Protein AF-0000000072282784 (afdb_homodimer)

InterPro domains:
  IPR002913 START domain [PF01852] (8-194)
  IPR002913 START domain [PS50848] (33-156)
  IPR023393 START-like domain superfamily [G3DSA:3.30.530.20] (3-210)
  IPR051213 START domain-containing lipid transfer [PTHR19308] (29-193)

Secondary structure (DSSP, 8-state):
-----TTSPB--SHHHHHHHHHHHHHHHHHHHHSS-EEEE-SSEEEEE---BTTBEEEEEEEEESS-HHHHHHHHHH--HHHHHHH-TTEEEEEEEEEEETTEEEEEEEE---TTSPPEEEEEEEEEEEETTEEEEEEEE-B-TTS--TT-SSEE-EEEEEEEEEEETTEEEEEEEEEEE--S-HHHHHHHHHHHHHHHHHHHHHHHHHH-/-----TTSPB--SHHHHHHHHHHHHHHHHHHHHSS-EEEE-SSEEEEE---BTTBEEEEEEEEESS-HHHHHHHHHH--HHHHHHH-TTEEEEEEEEEEETTEEEEEEEE---TTSPPEEEEEEEEEEEETTEEEEEEEE-B-TTS--TT-SSEE-EEEEEEEEEEETTEEEEEEEEEEE--S-HHHHHHHHHHHHHHHHHHHHHHHHHH-

Sequence (422 aa):
MSATIEELKTCSNQQEFEAAGEAAKKWFTEVLSNGWTETTKGEVTIYDKPSVNNHHFIKTVTQSKLKAEDIFNKVKSADFATSHKYDKELVESEVLETINEHLKVTKQVNSAPWPVAAREFVSVLIDYEENGSFYIVSTSINYPKCDTVGKKYVRGVKLFGMKFTPNDEGCLIERVLEVDPRGSVIAMAVNASKKEDANRLLNMKKFFEQNMSATIEELKTCSNQQEFEAAGEAAKKWFTEVLSNGWTETTKGEVTIYDKPSVNNHHFIKTVTQSKLKAEDIFNKVKSADFATSHKYDKELVESEVLETINEHLKVTKQVNSAPWPVAAREFVSVLIDYEENGSFYIVSTSINYPKCDTVGKKYVRGVKLFGMKFTPNDEGCLIERVLEVDPRGSVIAMAVNASKKEDANRLLNMKKFFEQN

Nearest PDB structures (foldseek):
  6l1m-assembly1_A  TM=7.985E-01  e=3.243E-10  Homo sapiens
  6ser-assembly1_A  TM=7.254E-01  e=2.140E-11  Homo sapiens
  5brl-assembly2_B  TM=8.069E-01  e=5.585E-10  Mus musculus
  6l1d-assembly2_B  TM=7.842E-01  e=7.330E-10  Homo sapiens
  2pso-assembly1_A  TM=7.794E-01  e=6.574E-10  Homo sapiens

Foldseek 3Di:
DLDPDPVFAEDEDLVRQVVQQVVQVVVVVVVVPDAWDWDDDDQKTWIAHDADPQKGKTKIKHDDQAALVVVLVVVLPDDPVRCCVPQVQWDDKDFPADSDPFKTWMKTWGQDDPPDFIEIFIWIWGWDDDPQKIKIWIWGHHYVVDRSPPDRGHYKTKIKMWMWHGDPSHTMIMIMMIIRRDDDPPVSVVVVVVVVVVVVVVVVVVVVVVD/DLDPDPVFAEDEDLVRQVVQQVVQVVVVVVVVPDAWDWDDDDQKTWIAHDADPQKGKTKIKHDDQAALVVVLVVVVPDDPVRVCVPQVQWDDKDFPADSDPFKTWMKTWGQDDPPDFIEIFIWIWGWDDDPQKIKIWIWGHHYVVDRSPPDRGHYKTKIKMWMWHGDPNHTMIMIMMIIRRDDDPPVSVVVVVVVVVVVVVVVVVVVVVVD

Solvent-accessible surface area (backbone atoms only — not comparable to full-atom values): 21978 Å² total; per-residue (Å²): 94,30,69,76,53,85,92,41,57,76,37,89,48,69,68,46,46,51,51,47,35,51,51,24,51,54,50,46,61,53,59,72,75,52,73,69,42,82,75,42,85,63,81,47,30,36,36,40,38,84,64,54,102,67,32,40,48,36,36,34,36,38,75,39,71,49,48,25,70,57,53,48,52,52,60,74,66,50,48,52,77,59,45,35,73,32,30,76,41,48,74,45,61,45,79,77,42,75,78,51,98,46,33,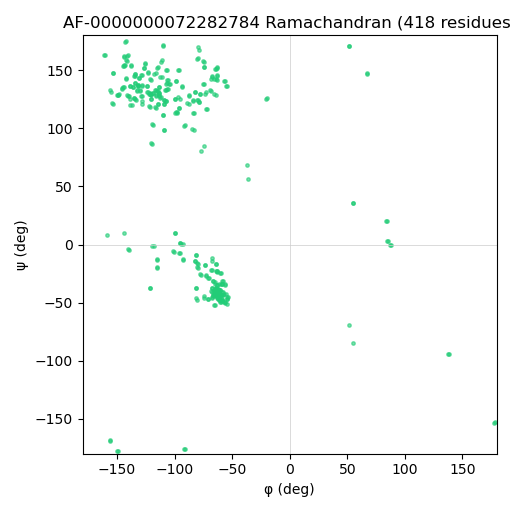32,33,34,38,39,28,35,57,50,64,72,66,43,73,34,33,31,38,38,28,34,39,29,50,52,72,59,96,82,25,40,38,43,30,25,28,42,41,34,45,84,88,58,80,49,46,66,52,94,47,43,68,32,43,43,36,39,34,37,39,28,34,59,51,97,68,15,16,41,37,40,36,40,38,41,34,28,63,55,81,58,63,64,57,33,45,54,52,47,49,45,53,50,50,37,50,30,53,50,36,40,50,52,50,53,74,74,93,99,31,69,77,52,86,91,41,56,78,37,89,48,68,69,47,47,51,50,48,34,52,50,23,51,53,49,46,60,53,58,73,74,51,72,70,42,81,75,43,85,63,80,46,31,36,34,41,39,84,64,56,101,68,33,41,48,36,35,34,35,35,76,39,72,49,47,25,68,58,52,49,51,50,60,74,66,50,48,51,80,59,45,35,74,33,30,76,41,48,75,45,60,44,77,76,41,76,78,50,100,45,35,34,33,34,38,39,29,36,56,50,65,72,65,42,71,32,33,30,38,38,26,34,38,29,50,53,73,59,96,82,24,40,38,42,29,26,28,42,41,33,44,84,89,57,80,50,44,68,50,95,45,44,67,32,42,43,35,40,34,37,38,29,33,60,51,98,68,16,15,42,38,40,38,40,38,39,33,26,62,54,80,58,63,63,58,34,47,53,52,47,49,46,52,51,49,38,49,30,54,49,35,41,50,52,50,53,75,76,94

Radius of gyration: 26.76 Å; Cα contacts (8 Å, |Δi|>4): 863; chains: 2; bounding box: 44×76×56 Å

pLDDT: mean 93.71, std 8.57, range [36.66, 98.88]

Structure (mmCIF, N/CA/C/O backbone):
data_AF-0000000072282784-model_v1
#
loop_
_entity.id
_entity.type
_entity.pdbx_description
1 polymer 'START domain-containing protein'
#
loop_
_atom_site.group_PDB
_atom_site.id
_atom_site.type_symbol
_atom_site.label_atom_id
_atom_site.label_alt_id
_atom_site.label_comp_id
_atom_site.label_asym_id
_atom_site.label_entity_id
_atom_site.label_seq_id
_atom_site.pdbx_PDB_ins_code
_atom_site.Cartn_x
_atom_site.Cartn_y
_atom_site.Cartn_z
_atom_site.occupancy
_atom_site.B_iso_or_equiv
_atom_site.auth_seq_id
_atom_site.auth_comp_id
_atom_site.auth_asym_id
_atom_site.auth_atom_id
_atom_site.pdbx_PDB_model_num
ATOM 1 N N . MET A 1 1 ? -20.047 3.346 11.148 1 36.66 1 MET A N 1
ATOM 2 C CA . MET A 1 1 ? -19.766 3.781 12.516 1 36.66 1 MET A CA 1
ATOM 3 C C . MET A 1 1 ? -18.625 4.793 12.547 1 36.66 1 MET A C 1
ATOM 5 O O . MET A 1 1 ? -17.594 4.59 11.914 1 36.66 1 MET A O 1
ATOM 9 N N . SER A 1 2 ? -18.969 6.035 12.391 1 45.97 2 SER A N 1
ATOM 10 C CA . SER A 1 2 ? -18.078 7.172 12.57 1 45.97 2 SER A CA 1
ATOM 11 C C . SER A 1 2 ? -17.109 6.938 13.734 1 45.97 2 SER A C 1
ATOM 13 O O . SER A 1 2 ? -17.547 6.746 14.875 1 45.97 2 SER A O 1
ATOM 15 N N . ALA A 1 3 ? -16.031 5.941 13.727 1 62.44 3 ALA A N 1
ATOM 16 C CA . ALA A 1 3 ? -15.648 5.121 14.875 1 62.44 3 ALA A CA 1
ATOM 17 C C . ALA A 1 3 ? -14.875 5.941 15.898 1 62.44 3 ALA A C 1
ATOM 19 O O . ALA A 1 3 ? -13.984 6.719 15.539 1 62.44 3 ALA A O 1
ATOM 20 N N . THR A 1 4 ? -15.68 6.641 16.781 1 80.62 4 THR A N 1
ATOM 21 C CA . THR A 1 4 ? -14.961 7.145 17.938 1 80.62 4 THR A CA 1
ATOM 22 C C . THR A 1 4 ? -13.664 6.371 18.156 1 80.62 4 THR A C 1
ATOM 24 O O . THR A 1 4 ? -13.648 5.141 18.062 1 80.62 4 THR A O 1
ATOM 27 N N . ILE A 1 5 ? -12.586 7.223 18.203 1 89.5 5 ILE A N 1
ATOM 28 C CA . ILE A 1 5 ? -11.289 6.605 18.469 1 89.5 5 ILE A CA 1
ATOM 29 C C . ILE A 1 5 ? -10.961 6.695 19.953 1 89.5 5 ILE A C 1
ATOM 31 O O . ILE A 1 5 ? -10.836 7.793 20.5 1 89.5 5 ILE A O 1
ATOM 35 N N . GLU A 1 6 ? -10.844 5.609 20.562 1 88.06 6 GLU A N 1
ATOM 36 C CA . GLU A 1 6 ? -10.742 5.496 22.016 1 88.06 6 GLU A CA 1
ATOM 37 C C . GLU A 1 6 ? -9.539 6.281 22.547 1 88.06 6 GLU A C 1
ATOM 39 O O . GLU A 1 6 ? -9.602 6.871 23.625 1 88.06 6 GLU A O 1
ATOM 44 N N . GLU A 1 7 ? -8.477 6.395 21.812 1 89.62 7 GLU A N 1
ATOM 45 C CA . GLU A 1 7 ? -7.242 7.023 22.281 1 89.62 7 GLU A CA 1
ATOM 46 C C . GLU A 1 7 ? -7.328 8.547 22.188 1 89.62 7 GLU A C 1
ATOM 48 O O . GLU A 1 7 ? -6.496 9.25 22.75 1 89.62 7 GLU A O 1
ATOM 53 N N . LEU A 1 8 ? -8.367 9.039 21.547 1 94.38 8 LEU A N 1
ATOM 54 C CA . LEU A 1 8 ? -8.492 10.484 21.359 1 94.38 8 LEU A CA 1
ATOM 55 C C . LEU A 1 8 ? -9.383 11.102 22.438 1 94.38 8 LEU A C 1
ATOM 57 O O . LEU A 1 8 ? -10.336 10.461 22.906 1 94.38 8 LEU A O 1
ATOM 61 N N . LYS A 1 9 ? -9.117 12.344 22.766 1 95 9 LYS A N 1
ATOM 62 C CA . LYS A 1 9 ? -9.992 13.102 23.656 1 95 9 LYS A CA 1
ATOM 63 C C . LYS A 1 9 ? -11.266 13.531 22.922 1 95 9 LYS A C 1
ATOM 65 O O . LYS A 1 9 ? -11.211 13.945 21.766 1 95 9 LYS A O 1
ATOM 70 N N . THR A 1 10 ? -12.398 13.398 23.641 1 95.25 10 THR A N 1
ATOM 71 C CA . THR A 1 10 ? -13.648 13.945 23.141 1 95.25 10 THR A CA 1
ATOM 72 C C . THR A 1 10 ? -13.82 15.398 23.562 1 95.25 10 THR A C 1
ATOM 74 O O . THR A 1 10 ? -13.734 15.719 24.75 1 95.25 10 THR A O 1
ATOM 77 N N . CYS A 1 11 ? -13.945 16.297 22.562 1 96.69 11 CYS A N 1
ATOM 78 C CA . CYS A 1 11 ? -14.102 17.719 22.828 1 96.69 11 CYS A CA 1
ATOM 79 C C . CYS A 1 11 ? -15.461 18.219 22.344 1 96.69 11 CYS A C 1
ATOM 81 O O . CYS A 1 11 ? -15.867 17.953 21.219 1 96.69 11 CYS A O 1
ATOM 83 N N . SER A 1 12 ? -16.172 19.016 23.25 1 94.06 12 SER A N 1
ATOM 84 C CA . SER A 1 12 ? -17.516 19.469 22.906 1 94.06 12 SER A CA 1
ATOM 85 C C . SER A 1 12 ? -17.734 20.906 23.344 1 94.06 12 SER A C 1
ATOM 87 O O . SER A 1 12 ? -18.797 21.484 23.078 1 94.06 12 SER A O 1
ATOM 89 N N . ASN A 1 13 ? -16.75 21.453 24.016 1 95.69 13 ASN A N 1
ATOM 90 C CA . ASN A 1 13 ? -16.891 22.844 24.453 1 95.69 13 ASN A CA 1
ATOM 91 C C . ASN A 1 13 ? -15.562 23.609 24.344 1 95.69 13 ASN A C 1
ATOM 93 O O . ASN A 1 13 ? -14.523 23 24.062 1 95.69 13 ASN A O 1
ATOM 97 N N . GLN A 1 14 ? -15.656 24.875 24.625 1 96.5 14 GLN A N 1
ATOM 98 C CA . GLN A 1 14 ? -14.523 25.781 24.391 1 96.5 14 GLN A CA 1
ATOM 99 C C . GLN A 1 14 ? -13.32 25.375 25.234 1 96.5 14 GLN A C 1
ATOM 101 O O . GLN A 1 14 ? -12.188 25.359 24.766 1 96.5 14 GLN A O 1
ATOM 106 N N . GLN A 1 15 ? -13.562 25.047 26.469 1 97.12 15 GLN A N 1
ATOM 107 C CA . GLN A 1 15 ? -12.477 24.688 27.375 1 97.12 15 GLN A CA 1
ATOM 108 C C . GLN A 1 15 ? -11.727 23.453 26.875 1 97.12 15 GLN A C 1
ATOM 110 O O . GLN A 1 15 ? -10.492 23.406 26.922 1 97.12 15 GLN A O 1
ATOM 115 N N . GLU A 1 16 ? -12.477 22.516 26.422 1 97.94 16 GLU A N 1
ATOM 116 C CA . GLU A 1 16 ? -11.891 21.281 25.906 1 97.94 16 GLU A CA 1
ATOM 117 C C . GLU A 1 16 ? -11.109 21.531 24.625 1 97.94 16 GLU A C 1
ATOM 119 O O . GLU A 1 16 ? -10.047 20.953 24.406 1 97.94 16 GLU A O 1
ATOM 124 N N . PHE A 1 17 ? -11.602 22.359 23.734 1 98.38 17 PHE A N 1
ATOM 125 C CA . PHE A 1 17 ? -10.898 22.734 22.516 1 98.38 17 PHE A CA 1
ATOM 126 C C . PHE A 1 17 ? -9.594 23.438 22.844 1 98.38 17 PHE A C 1
ATOM 128 O O . PHE A 1 17 ? -8.555 23.172 22.234 1 98.38 17 PHE A O 1
ATOM 135 N N . GLU A 1 18 ? -9.656 24.344 23.828 1 98.06 18 GLU A N 1
ATOM 136 C CA . GLU A 1 18 ? -8.469 25.094 24.234 1 98.06 18 GLU A CA 1
ATOM 137 C C . GLU A 1 18 ? -7.414 24.156 24.844 1 98.06 18 GLU A C 1
ATOM 139 O O . GLU A 1 18 ? -6.223 24.297 24.562 1 98.06 18 GLU A O 1
ATOM 144 N N . ALA A 1 19 ? -7.895 23.234 25.641 1 98.19 19 ALA A N 1
ATOM 145 C CA . ALA A 1 19 ? -6.98 22.25 26.234 1 98.19 19 ALA A CA 1
ATOM 146 C C . ALA A 1 19 ? -6.312 21.406 25.156 1 98.19 19 ALA A C 1
ATOM 148 O O . ALA A 1 19 ? -5.113 21.125 25.234 1 98.19 19 ALA A O 1
ATOM 149 N N . ALA A 1 20 ? -7.055 20.984 24.141 1 98.38 20 ALA A N 1
ATOM 150 C CA . ALA A 1 20 ? -6.504 20.234 23.031 1 98.38 20 ALA A CA 1
ATOM 151 C C . ALA A 1 20 ? -5.477 21.062 22.25 1 98.38 20 ALA A C 1
ATOM 153 O O . ALA A 1 20 ? -4.438 20.531 21.844 1 98.38 20 ALA A O 1
ATOM 154 N N . GLY A 1 21 ? -5.766 22.312 22.047 1 98.38 21 GLY A N 1
ATOM 155 C CA . GLY A 1 21 ? -4.816 23.203 21.406 1 98.38 21 GLY A CA 1
ATOM 156 C C . GLY A 1 21 ? -3.504 23.312 22.156 1 98.38 21 GLY A C 1
ATOM 157 O O . GLY A 1 21 ? -2.43 23.266 21.547 1 98.38 21 GLY A O 1
ATOM 158 N N . GLU A 1 22 ? -3.639 23.438 23.469 1 98.25 22 GLU A N 1
ATOM 159 C CA . GLU A 1 22 ? -2.439 23.547 24.297 1 98.25 22 GLU A CA 1
ATOM 160 C C . GLU A 1 22 ? -1.629 22.25 24.25 1 98.25 22 GLU A C 1
ATOM 162 O O . GLU A 1 22 ? -0.397 22.281 24.219 1 98.25 22 GLU A O 1
ATOM 167 N N . ALA A 1 23 ? -2.336 21.188 24.25 1 98.06 23 ALA A N 1
ATOM 168 C CA . ALA A 1 23 ? -1.662 19.906 24.141 1 98.06 23 ALA A CA 1
ATOM 169 C C . ALA A 1 23 ? -0.93 19.781 22.812 1 98.06 23 ALA A C 1
ATOM 171 O O . ALA A 1 23 ? 0.171 19.219 22.75 1 98.06 23 ALA A O 1
ATOM 172 N N . ALA A 1 24 ? -1.526 20.266 21.734 1 98.56 24 ALA A N 1
ATOM 173 C CA . ALA A 1 24 ? -0.907 20.25 20.422 1 98.56 24 ALA A CA 1
ATOM 174 C C . ALA A 1 24 ? 0.368 21.094 20.391 1 98.56 24 ALA A C 1
ATOM 176 O O . ALA A 1 24 ? 1.375 20.688 19.812 1 98.56 24 ALA A O 1
ATOM 177 N N . LYS A 1 25 ? 0.334 22.25 21.078 1 98.44 25 LYS A N 1
ATOM 178 C CA . LYS A 1 25 ? 1.515 23.109 21.156 1 98.44 25 LYS A CA 1
ATOM 179 C C . LYS A 1 25 ? 2.664 22.375 21.859 1 98.44 25 LYS A C 1
ATOM 181 O O . LYS A 1 25 ? 3.805 22.422 21.391 1 98.44 25 LYS A O 1
ATOM 186 N N . LYS A 1 26 ? 2.301 21.75 22.953 1 97.75 26 LYS A N 1
ATOM 187 C CA . LYS A 1 26 ? 3.309 21.016 23.719 1 97.75 26 LYS A CA 1
ATOM 188 C C . LYS A 1 26 ? 3.902 19.875 22.906 1 97.75 26 LYS A C 1
ATOM 190 O O . LYS A 1 26 ? 5.121 19.688 22.875 1 97.75 26 LYS A O 1
ATOM 195 N N . TRP A 1 27 ? 3.066 19.109 22.25 1 98 27 TRP A N 1
ATOM 196 C CA . TRP A 1 27 ? 3.525 18.0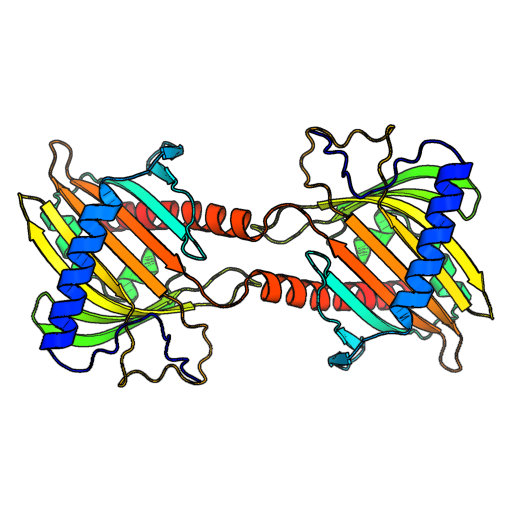31 21.375 1 98 27 TRP A CA 1
ATOM 197 C C . TRP A 1 27 ? 4.508 18.547 20.328 1 98 27 TRP A C 1
ATOM 199 O O . TRP A 1 27 ? 5.574 17.969 20.125 1 98 27 TRP A O 1
ATOM 209 N N . PHE A 1 28 ? 4.133 19.672 19.688 1 98.44 28 PHE A N 1
ATOM 210 C CA . PHE A 1 28 ? 4.934 20.172 18.578 1 98.44 28 PHE A CA 1
ATOM 211 C C . PHE A 1 28 ? 6.316 20.594 19.062 1 98.44 28 PHE A C 1
ATOM 213 O O . PHE A 1 28 ? 7.316 20.312 18.391 1 98.44 28 PHE A O 1
ATOM 220 N N . THR A 1 29 ? 6.34 21.25 20.219 1 96.69 29 THR A N 1
ATOM 221 C CA . THR A 1 29 ? 7.613 21.672 20.797 1 96.69 29 THR A CA 1
ATOM 222 C C . THR A 1 29 ? 8.5 20.453 21.078 1 96.69 29 THR A C 1
ATOM 224 O O . THR A 1 29 ? 9.695 20.469 20.766 1 96.69 29 THR A O 1
ATOM 227 N N . GLU A 1 30 ? 7.934 19.469 21.5 1 96.56 30 GLU A N 1
ATOM 228 C CA . GLU A 1 30 ? 8.672 18.266 21.875 1 96.56 30 GLU A CA 1
ATOM 229 C C . GLU A 1 30 ? 9.141 17.516 20.625 1 96.56 30 GLU A C 1
ATOM 231 O O . GLU A 1 30 ? 10.281 17.062 20.562 1 96.56 30 GLU A O 1
ATOM 236 N N . VAL A 1 31 ? 8.242 17.344 19.641 1 96.88 31 VAL A N 1
ATOM 237 C CA . VAL A 1 31 ? 8.539 16.5 18.484 1 96.88 31 VAL A CA 1
ATOM 238 C C . VAL A 1 31 ? 9.594 17.172 17.609 1 96.88 31 VAL A C 1
ATOM 240 O O . VAL A 1 31 ? 10.344 16.484 16.906 1 96.88 31 VAL A O 1
ATOM 243 N N . LEU A 1 32 ? 9.664 18.5 17.594 1 95.44 32 LEU A N 1
ATOM 244 C CA . LEU A 1 32 ? 10.648 19.219 16.797 1 95.44 32 LEU A CA 1
ATOM 245 C C . LEU A 1 32 ? 12.062 18.938 17.281 1 95.44 32 LEU A C 1
ATOM 247 O O . LEU A 1 32 ? 13.008 18.922 16.5 1 95.44 32 LEU A O 1
ATOM 251 N N . SER A 1 33 ? 12.32 18.734 18.547 1 86.31 33 SER A N 1
ATOM 252 C CA . SER A 1 33 ? 13.641 18.703 19.156 1 86.31 33 SER A CA 1
ATOM 253 C C . SER A 1 33 ? 14.195 17.281 19.219 1 86.31 33 SER A C 1
ATOM 255 O O . SER A 1 33 ? 15.383 17.094 19.484 1 86.31 33 SER A O 1
ATOM 257 N N . ASN A 1 34 ? 13.508 16.234 18.75 1 82.81 34 ASN A N 1
ATOM 258 C CA . ASN A 1 34 ? 14.008 14.922 19.156 1 82.81 34 ASN A CA 1
ATOM 259 C C . ASN A 1 34 ? 13.945 13.914 18 1 82.81 34 ASN A C 1
ATOM 261 O O . ASN A 1 34 ? 12.93 13.828 17.312 1 82.81 34 ASN A O 1
ATOM 265 N N . GLY A 1 35 ? 15.109 13.312 17.797 1 90.31 35 GLY A N 1
ATOM 266 C CA . GLY A 1 35 ? 15.117 11.977 17.219 1 90.31 35 GLY A CA 1
ATOM 267 C C . GLY A 1 35 ? 15.039 11.984 15.703 1 90.31 35 GLY A C 1
ATOM 268 O O . GLY A 1 35 ? 14.5 11.055 15.102 1 90.31 35 GLY A O 1
ATOM 269 N N . TRP A 1 36 ? 15.406 13.18 15.102 1 96.31 36 TRP A N 1
ATOM 270 C CA . TRP A 1 36 ? 15.289 13.234 13.648 1 96.31 36 TRP A CA 1
ATOM 271 C C . TRP A 1 36 ? 16.641 13 12.984 1 96.31 36 TRP A C 1
ATOM 273 O O . TRP A 1 36 ? 17.672 13.5 13.453 1 96.31 36 TRP A O 1
ATOM 283 N N . THR A 1 37 ? 16.656 12.289 11.922 1 96 37 THR A N 1
ATOM 284 C CA . THR A 1 37 ? 17.812 12.078 11.07 1 96 37 THR A CA 1
ATOM 285 C C . THR A 1 37 ? 17.531 12.531 9.641 1 96 37 THR A C 1
ATOM 287 O O . THR A 1 37 ? 16.531 12.141 9.047 1 96 37 THR A O 1
ATOM 290 N N . GLU A 1 38 ? 18.438 13.336 9.117 1 95.06 38 GLU A N 1
ATOM 291 C CA . GLU A 1 38 ? 18.297 13.797 7.742 1 95.06 38 GLU A CA 1
ATOM 292 C C . GLU A 1 38 ? 18.484 12.641 6.754 1 95.06 38 GLU A C 1
ATOM 294 O O . GLU A 1 38 ? 19.469 11.906 6.832 1 95.06 38 GLU A O 1
ATOM 299 N N . THR A 1 39 ? 17.578 12.523 5.789 1 93.19 39 THR A N 1
ATOM 300 C CA . THR A 1 39 ? 17.672 11.398 4.867 1 93.19 39 THR A CA 1
ATOM 301 C C . THR A 1 39 ? 17.797 11.883 3.426 1 93.19 39 THR A C 1
ATOM 303 O O . THR A 1 39 ? 18.406 11.219 2.592 1 93.19 39 THR A O 1
ATOM 306 N N . THR A 1 40 ? 17.125 12.938 3.047 1 92.06 40 THR A N 1
ATOM 307 C CA . THR A 1 40 ? 17.172 13.477 1.693 1 92.06 40 THR A CA 1
ATOM 308 C C . THR A 1 40 ? 17.344 14.992 1.724 1 92.06 40 THR A C 1
ATOM 310 O O . THR A 1 40 ? 16.594 15.703 2.383 1 92.06 40 THR A O 1
ATOM 313 N N . LYS A 1 41 ? 18.359 15.43 1.042 1 91.31 41 LYS A N 1
ATOM 314 C CA . LYS A 1 41 ? 18.625 16.859 0.936 1 91.31 41 LYS A CA 1
ATOM 315 C C . LYS A 1 41 ? 18.234 17.391 -0.436 1 91.31 41 LYS A C 1
ATOM 317 O O . LYS A 1 41 ? 18.469 16.75 -1.455 1 91.31 41 LYS A O 1
ATOM 322 N N . GLY A 1 42 ? 17.578 18.609 -0.494 1 94.62 42 GLY A N 1
ATOM 323 C CA . GLY A 1 42 ? 17.172 19.297 -1.702 1 94.62 42 GLY A CA 1
ATOM 324 C C . GLY A 1 42 ? 16.438 20.594 -1.422 1 94.62 42 GLY A C 1
ATOM 325 O O . GLY A 1 42 ? 16.75 21.312 -0.467 1 94.62 42 GLY A O 1
ATOM 326 N N . GLU A 1 43 ? 15.578 20.969 -2.377 1 96.81 43 GLU A N 1
ATOM 327 C CA . GLU A 1 43 ? 14.75 22.141 -2.133 1 96.81 43 GLU A CA 1
ATOM 328 C C . GLU A 1 43 ? 13.891 21.969 -0.883 1 96.81 43 GLU A C 1
ATOM 330 O O . GLU A 1 43 ? 13.586 22.938 -0.189 1 96.81 43 GLU A O 1
ATOM 335 N N . VAL A 1 44 ? 13.531 20.734 -0.736 1 98.38 44 VAL A N 1
ATOM 336 C CA . VAL A 1 44 ? 12.914 20.328 0.521 1 98.38 44 VAL A CA 1
ATOM 337 C C . VAL A 1 44 ? 13.742 19.219 1.168 1 98.38 44 VAL A C 1
ATOM 339 O O . VAL A 1 44 ? 14.117 18.25 0.508 1 98.38 44 VAL A O 1
ATOM 342 N N . THR A 1 45 ? 14.062 19.391 2.402 1 98.12 45 THR A N 1
ATOM 343 C CA . THR A 1 45 ? 14.805 18.375 3.148 1 98.12 45 THR A CA 1
ATOM 344 C C . THR A 1 45 ? 13.844 17.453 3.898 1 98.12 45 THR A C 1
ATOM 346 O O . THR A 1 45 ? 12.891 17.922 4.523 1 98.12 45 THR A O 1
ATOM 349 N N . ILE A 1 46 ? 14.133 16.188 3.822 1 98.06 46 ILE A N 1
ATOM 350 C CA . ILE A 1 46 ? 13.32 15.203 4.516 1 98.06 46 ILE A CA 1
ATOM 351 C C . ILE A 1 46 ? 14.094 14.641 5.707 1 98.06 46 ILE A C 1
ATOM 353 O O . ILE A 1 46 ? 15.281 14.336 5.598 1 98.06 46 ILE A O 1
ATOM 357 N N . TYR A 1 47 ? 13.438 14.57 6.848 1 97.25 47 TYR A N 1
ATOM 358 C CA . TYR A 1 47 ? 13.984 13.938 8.047 1 97.25 47 TYR A CA 1
ATOM 359 C C . TYR A 1 47 ? 13.172 12.703 8.422 1 97.25 47 TYR A C 1
ATOM 361 O O . TYR A 1 47 ? 11.992 12.602 8.094 1 97.25 47 TYR A O 1
ATOM 369 N N . ASP A 1 48 ? 13.828 11.789 9.062 1 93.69 48 ASP A N 1
ATOM 370 C CA . ASP A 1 48 ? 13.195 10.531 9.445 1 93.69 48 ASP A CA 1
ATOM 371 C C . ASP A 1 48 ? 13.297 10.305 10.953 1 93.69 48 ASP A C 1
ATOM 373 O O . ASP A 1 48 ? 14.234 10.781 11.594 1 93.69 48 ASP A O 1
ATOM 377 N N . LYS A 1 49 ? 12.352 9.703 11.414 1 94.69 49 LYS A N 1
ATOM 378 C CA . LYS A 1 49 ? 12.25 9.25 12.797 1 94.69 49 LYS A CA 1
ATOM 379 C C . LYS A 1 49 ? 11.5 7.926 12.883 1 94.69 49 LYS A C 1
ATOM 381 O O . LYS A 1 49 ? 10.508 7.723 12.18 1 94.69 49 LYS A O 1
ATOM 386 N N . PRO A 1 50 ? 12.047 6.961 13.672 1 91.75 50 PRO A N 1
ATOM 387 C CA . PRO A 1 50 ? 11.375 5.66 13.75 1 91.75 50 PRO A CA 1
ATOM 388 C C . PRO A 1 50 ? 9.922 5.766 14.195 1 91.75 50 PRO A C 1
ATOM 390 O O . PRO A 1 50 ? 9.594 6.598 15.047 1 91.75 50 PRO A O 1
ATOM 393 N N . SER A 1 51 ? 9.117 4.918 13.531 1 92.12 51 SER A N 1
ATOM 394 C CA . SER A 1 51 ? 7.727 4.828 13.953 1 92.12 51 SER A CA 1
ATOM 395 C C . SER A 1 51 ? 7.609 4.27 15.367 1 92.12 51 SER A C 1
ATOM 397 O O . SER A 1 51 ? 8.477 3.516 15.812 1 92.12 51 SER A O 1
ATOM 399 N N . VAL A 1 52 ? 6.602 4.641 16.062 1 90.81 52 VAL A N 1
ATOM 400 C CA . VAL A 1 52 ? 6.285 4.137 17.391 1 90.81 52 VAL A CA 1
ATOM 401 C C . VAL A 1 52 ? 4.836 3.66 17.438 1 90.81 52 VAL A C 1
ATOM 403 O O . VAL A 1 52 ? 3.912 4.434 17.172 1 90.81 52 VAL A O 1
ATOM 406 N N . ASN A 1 53 ? 4.75 2.076 17.922 1 79.5 53 ASN A N 1
ATOM 407 C CA . ASN A 1 53 ? 3.432 1.455 17.969 1 79.5 53 ASN A CA 1
ATOM 408 C C . ASN A 1 53 ? 2.678 1.643 16.656 1 79.5 53 ASN A C 1
ATOM 410 O O . ASN A 1 53 ? 3.129 1.186 15.602 1 79.5 53 ASN A O 1
ATOM 414 N N . ASN A 1 54 ? 2.053 2.404 15.781 1 88 54 ASN A N 1
ATOM 415 C CA . ASN A 1 54 ? 1.349 2.641 14.523 1 88 54 ASN A CA 1
ATOM 416 C C . ASN A 1 54 ? 1.394 4.113 14.125 1 88 54 ASN A C 1
ATOM 418 O O . ASN A 1 54 ? 0.723 4.523 13.18 1 88 54 ASN A O 1
ATOM 422 N N . HIS A 1 55 ? 2.199 4.852 14.898 1 94.56 55 HIS A N 1
ATOM 423 C CA . HIS A 1 55 ? 2.369 6.254 14.531 1 94.56 55 HIS A CA 1
ATOM 424 C C . HIS A 1 55 ? 3.621 6.457 13.688 1 94.56 55 HIS A C 1
ATOM 426 O O . HIS A 1 55 ? 4.719 6.066 14.086 1 94.56 55 HIS A O 1
ATOM 432 N N . HIS A 1 56 ? 3.41 7.039 12.586 1 95.06 56 HIS A N 1
ATOM 433 C CA . HIS A 1 56 ? 4.5 7.344 11.664 1 95.06 56 HIS A CA 1
ATOM 434 C C . HIS A 1 56 ? 4.832 8.836 11.68 1 95.06 56 HIS A C 1
ATOM 436 O O . HIS A 1 56 ? 3.934 9.672 11.766 1 95.06 56 HIS A O 1
ATOM 442 N N . PHE A 1 57 ? 6.137 9.133 11.586 1 96.62 57 PHE A N 1
ATOM 443 C CA . PHE A 1 57 ? 6.594 10.508 11.711 1 96.62 57 PHE A CA 1
ATOM 444 C C . PHE A 1 57 ? 7.176 11.008 10.391 1 96.62 57 PHE A C 1
ATOM 446 O O . PHE A 1 57 ? 7.91 10.281 9.719 1 96.62 57 PHE A O 1
ATOM 453 N N . ILE A 1 58 ? 6.809 12.203 10.023 1 97.06 58 ILE A N 1
ATOM 454 C CA . ILE A 1 58 ? 7.32 12.883 8.844 1 97.06 58 ILE A CA 1
ATOM 455 C C . ILE A 1 58 ? 7.773 14.297 9.219 1 97.06 58 ILE A C 1
ATOM 457 O O . ILE A 1 58 ? 7.07 15.016 9.93 1 97.06 58 ILE A O 1
ATOM 461 N N . LYS A 1 59 ? 8.938 14.625 8.773 1 98 59 LYS A N 1
ATOM 462 C CA . LYS A 1 59 ? 9.414 16 8.922 1 98 59 LYS A CA 1
ATOM 463 C C . LYS A 1 59 ? 10.047 16.5 7.629 1 98 59 LYS A C 1
ATOM 465 O O . LYS A 1 59 ? 10.945 15.867 7.074 1 98 59 LYS A O 1
ATOM 470 N N . THR A 1 60 ? 9.555 17.609 7.176 1 98.44 60 THR A N 1
ATOM 471 C CA . THR A 1 60 ? 10.102 18.25 5.988 1 98.44 60 THR A CA 1
ATOM 472 C C . THR A 1 60 ? 10.414 19.719 6.266 1 98.44 60 THR A C 1
ATOM 474 O O . THR A 1 60 ? 9.727 20.359 7.062 1 98.44 60 THR A O 1
ATOM 477 N N . VAL A 1 61 ? 11.492 20.203 5.613 1 98.38 61 VAL A N 1
ATOM 478 C CA . VAL A 1 61 ? 11.961 21.562 5.852 1 98.38 61 VAL A CA 1
ATOM 479 C C . VAL A 1 61 ? 12.305 22.234 4.523 1 98.38 61 VAL A C 1
ATOM 481 O O . VAL A 1 61 ? 12.922 21.609 3.652 1 98.38 61 VAL A O 1
ATOM 484 N N . THR A 1 62 ? 11.883 23.469 4.363 1 98.69 62 THR A N 1
ATOM 485 C CA . THR A 1 62 ? 12.234 24.219 3.156 1 98.69 62 THR A CA 1
ATOM 486 C C . THR A 1 62 ? 12.461 25.688 3.471 1 98.69 62 THR A C 1
ATOM 488 O O . THR A 1 62 ? 12.102 26.156 4.551 1 98.69 62 THR A O 1
ATOM 491 N N . GLN A 1 63 ? 13.133 26.391 2.578 1 98.62 63 GLN A N 1
ATOM 492 C CA . GLN A 1 63 ? 13.406 27.812 2.66 1 98.62 63 GLN A CA 1
ATOM 493 C C . GLN A 1 63 ? 12.57 28.594 1.651 1 98.62 63 GLN A C 1
ATOM 495 O O . GLN A 1 63 ? 12.594 28.312 0.455 1 98.62 63 GLN A O 1
ATOM 500 N N . SER A 1 64 ? 11.812 29.547 2.139 1 98.62 64 SER A N 1
ATOM 501 C CA . SER A 1 64 ? 11.039 30.422 1.269 1 98.62 64 SER A CA 1
ATOM 502 C C . SER A 1 64 ? 11.648 31.828 1.212 1 98.62 64 SER A C 1
ATOM 504 O O . SER A 1 64 ? 12.195 32.312 2.205 1 98.62 64 SER A O 1
ATOM 506 N N . LYS A 1 65 ? 11.508 32.531 0.149 1 98.25 65 LYS A N 1
ATOM 507 C CA . LYS A 1 65 ? 11.992 33.875 0.015 1 98.25 65 LYS A CA 1
ATOM 508 C C . LYS A 1 65 ? 11.008 34.875 0.622 1 98.25 65 LYS A C 1
ATOM 510 O O . LYS A 1 65 ? 11.336 36.062 0.794 1 98.25 65 LYS A O 1
ATOM 515 N N . LEU A 1 66 ? 9.82 34.469 0.904 1 98.62 66 LEU A N 1
ATOM 516 C CA . LEU A 1 66 ? 8.82 35.344 1.502 1 98.62 66 LEU A CA 1
ATOM 517 C C . LEU A 1 66 ? 9.117 35.594 2.98 1 98.62 66 LEU A C 1
ATOM 519 O O . LEU A 1 66 ? 9.703 34.719 3.643 1 98.62 66 LEU A O 1
ATOM 523 N N . LYS A 1 67 ? 8.594 36.688 3.484 1 98.25 67 LYS A N 1
ATOM 524 C CA . LYS A 1 67 ? 8.68 36.938 4.918 1 98.25 67 LYS A CA 1
ATOM 525 C C . LYS A 1 67 ? 7.848 35.938 5.707 1 98.25 67 LYS A C 1
ATOM 527 O O . LYS A 1 67 ? 6.758 35.562 5.277 1 98.25 67 LYS A O 1
ATOM 532 N N . ALA A 1 68 ? 8.336 35.562 6.848 1 98.62 68 ALA A N 1
ATOM 533 C CA . ALA A 1 68 ? 7.691 34.562 7.68 1 98.62 68 ALA A CA 1
ATOM 534 C C . ALA A 1 68 ? 6.234 34.906 7.953 1 98.62 68 ALA A C 1
ATOM 536 O O . ALA A 1 68 ? 5.344 34.062 7.824 1 98.62 68 ALA A O 1
ATOM 537 N N . GLU A 1 69 ? 5.984 36.125 8.289 1 98.25 69 GLU A N 1
ATOM 538 C CA . GLU A 1 69 ? 4.629 36.594 8.609 1 98.25 69 GLU A CA 1
ATOM 539 C C . GLU A 1 69 ? 3.715 36.469 7.391 1 98.25 69 GLU A C 1
ATOM 541 O O . GLU A 1 69 ? 2.543 36.125 7.52 1 98.25 69 GLU A O 1
ATOM 546 N N . ASP A 1 70 ? 4.25 36.781 6.199 1 98.19 70 ASP A N 1
ATOM 547 C CA . ASP A 1 70 ? 3.461 36.719 4.973 1 98.19 70 ASP A CA 1
ATOM 548 C C . ASP A 1 70 ? 3.023 35.312 4.637 1 98.19 70 ASP A C 1
ATOM 550 O O . ASP A 1 70 ? 1.842 35.062 4.398 1 98.19 70 ASP A O 1
ATOM 554 N N . ILE A 1 71 ? 3.965 34.438 4.613 1 98.56 71 ILE A N 1
ATOM 555 C CA . ILE A 1 71 ? 3.627 33.062 4.254 1 98.56 71 ILE A CA 1
ATOM 556 C C . ILE A 1 71 ? 2.744 32.438 5.34 1 98.56 71 ILE A C 1
ATOM 558 O O . ILE A 1 71 ? 1.818 31.688 5.039 1 98.56 71 ILE A O 1
ATOM 562 N N . PHE A 1 72 ? 2.959 32.719 6.582 1 98.56 72 PHE A N 1
ATOM 563 C CA . PHE A 1 72 ? 2.119 32.281 7.688 1 98.56 72 PHE A CA 1
ATOM 564 C C . PHE A 1 72 ? 0.671 32.688 7.469 1 98.56 72 PHE A C 1
ATOM 566 O O . PHE A 1 72 ? -0.241 31.875 7.559 1 98.56 72 PHE A O 1
ATOM 573 N N . ASN A 1 73 ? 0.542 33.938 7.184 1 98 73 ASN A N 1
ATOM 574 C CA . ASN A 1 73 ? -0.802 34.469 6.992 1 98 73 ASN A CA 1
ATOM 575 C C . ASN A 1 73 ? -1.489 33.844 5.785 1 98 73 ASN A C 1
ATOM 577 O O . ASN A 1 73 ? -2.697 33.594 5.812 1 98 73 ASN A O 1
ATOM 581 N N . LYS A 1 74 ? -0.708 33.625 4.766 1 98 74 LYS A N 1
ATOM 582 C CA . LYS A 1 74 ? -1.262 33 3.568 1 98 74 LYS A CA 1
ATOM 583 C C . LYS A 1 74 ? -1.718 31.562 3.863 1 98 74 LYS A C 1
ATOM 585 O O . LYS A 1 74 ? -2.805 31.156 3.447 1 98 74 LYS A O 1
ATOM 590 N N . VAL A 1 75 ? -0.923 30.812 4.605 1 97.88 75 VAL A N 1
ATOM 591 C CA . VAL A 1 75 ? -1.261 29.422 4.949 1 97.88 75 VAL A CA 1
ATOM 592 C C . VAL A 1 75 ? -2.475 29.406 5.875 1 97.88 75 VAL A C 1
ATOM 594 O O . VAL A 1 75 ? -3.42 28.641 5.656 1 97.88 75 VAL A O 1
ATOM 597 N N . LYS A 1 76 ? -2.455 30.219 6.828 1 96.75 76 LYS A N 1
ATOM 598 C CA . LYS A 1 76 ? -3.516 30.297 7.832 1 96.75 76 LYS A CA 1
ATOM 599 C C . LYS A 1 76 ? -4.859 30.625 7.184 1 96.75 76 LYS A C 1
ATOM 601 O O . LYS A 1 76 ? -5.902 30.141 7.633 1 96.75 76 LYS A O 1
ATOM 606 N N . SER A 1 77 ? -4.855 31.406 6.16 1 95.5 77 SER A N 1
ATOM 607 C CA . SER A 1 77 ? -6.086 31.906 5.566 1 95.5 77 SER A CA 1
ATOM 608 C C . SER A 1 77 ? -6.531 31.047 4.391 1 95.5 77 SER A C 1
ATOM 610 O O . SER A 1 77 ? -7.621 31.25 3.85 1 95.5 77 SER A O 1
ATOM 612 N N . ALA A 1 78 ? -5.719 30.109 3.98 1 95.88 78 ALA A N 1
ATOM 613 C CA . ALA A 1 78 ? -6.012 29.297 2.799 1 95.88 78 ALA A CA 1
ATOM 614 C C . ALA A 1 78 ? -7.258 28.453 3.014 1 95.88 78 ALA A C 1
ATOM 616 O O . ALA A 1 78 ? -7.359 27.719 4.012 1 95.88 78 ALA A O 1
ATOM 617 N N . ASP A 1 79 ? -8.227 28.5 2.078 1 95.88 79 ASP A N 1
ATOM 618 C CA . ASP A 1 79 ? -9.391 27.625 2.082 1 95.88 79 ASP A CA 1
ATOM 619 C C . ASP A 1 79 ? -9.125 26.359 1.264 1 95.88 79 ASP A C 1
ATOM 621 O O . ASP A 1 79 ? -7.996 26.125 0.833 1 95.88 79 ASP A O 1
ATOM 625 N N . PHE A 1 80 ? -10.148 25.562 1.145 1 96.75 80 PHE A N 1
ATOM 626 C CA . PHE A 1 80 ? -9.992 24.297 0.42 1 96.75 80 PHE A CA 1
ATOM 627 C C . PHE A 1 80 ? -9.547 24.562 -1.013 1 96.75 80 PHE A C 1
ATOM 629 O O . PHE A 1 80 ? -8.625 23.891 -1.507 1 96.75 80 PHE A O 1
ATOM 636 N N . ALA A 1 81 ? -10.242 25.516 -1.68 1 96.56 81 ALA A N 1
ATOM 637 C CA . ALA A 1 81 ? -9.938 25.797 -3.08 1 96.56 81 ALA A CA 1
ATOM 638 C C . ALA A 1 81 ? -8.469 26.172 -3.254 1 96.56 81 ALA A C 1
ATOM 640 O O . ALA A 1 81 ? -7.812 25.703 -4.191 1 96.56 81 ALA A O 1
ATOM 641 N N . THR A 1 82 ? -7.961 26.984 -2.361 1 96.88 82 THR A N 1
ATOM 642 C CA . THR A 1 82 ? -6.566 27.391 -2.416 1 96.88 82 THR A CA 1
ATOM 643 C C . THR A 1 82 ? -5.641 26.234 -2.059 1 96.88 82 THR A C 1
ATOM 645 O O . THR A 1 82 ? -4.684 25.953 -2.781 1 96.88 82 THR A O 1
ATOM 648 N N . SER A 1 83 ? -5.961 25.5 -0.958 1 97.12 83 SER A N 1
ATOM 649 C CA . SER A 1 83 ? -5.121 24.422 -0.469 1 97.12 83 SER A CA 1
ATOM 650 C C . SER A 1 83 ? -5.023 23.297 -1.492 1 97.12 83 SER A C 1
ATOM 652 O O . SER A 1 83 ? -3.963 22.688 -1.652 1 97.12 83 SER A O 1
ATOM 654 N N . HIS A 1 84 ? -6.059 23.047 -2.203 1 97.06 84 HIS A N 1
ATOM 655 C CA . HIS A 1 84 ? -6.105 21.953 -3.17 1 97.06 84 HIS A CA 1
ATOM 656 C C . HIS A 1 84 ? -5.18 22.219 -4.352 1 97.06 84 HIS A C 1
ATOM 658 O O . HIS A 1 84 ? -4.754 21.297 -5.043 1 97.06 84 HIS A O 1
ATOM 664 N N . LYS A 1 85 ? -4.832 23.438 -4.613 1 96.25 85 LYS A N 1
ATOM 665 C CA . LYS A 1 85 ? -3.953 23.797 -5.719 1 96.25 85 LYS A CA 1
ATOM 666 C C . LYS A 1 85 ? -2.537 23.266 -5.492 1 96.25 85 LYS A C 1
ATOM 668 O O . LYS A 1 85 ? -1.831 22.938 -6.449 1 96.25 85 LYS A O 1
ATOM 673 N N . TYR A 1 86 ? -2.137 23.188 -4.207 1 96.75 86 TYR A N 1
ATOM 674 C CA . TYR A 1 86 ? -0.776 22.719 -3.955 1 96.75 86 TYR A CA 1
ATOM 675 C C . TYR A 1 86 ? -0.782 21.391 -3.207 1 96.75 86 TYR A C 1
ATOM 677 O O . TYR A 1 86 ? 0.263 20.766 -3.047 1 96.75 86 TYR A O 1
ATOM 685 N N . ASP A 1 87 ? -1.866 20.953 -2.662 1 96.25 87 ASP A N 1
ATOM 686 C CA . ASP A 1 87 ? -2.068 19.672 -2.016 1 96.25 87 ASP A CA 1
ATOM 687 C C . ASP A 1 87 ? -3.156 18.859 -2.723 1 96.25 87 ASP A C 1
ATOM 689 O O . ASP A 1 87 ? -4.305 18.828 -2.271 1 96.25 87 ASP A O 1
ATOM 693 N N . LYS A 1 88 ? -2.795 18.125 -3.717 1 94.12 88 LYS A N 1
ATOM 694 C CA . LYS A 1 88 ? -3.766 17.453 -4.57 1 94.12 88 LYS A CA 1
ATOM 695 C C . LYS A 1 88 ? -4.402 16.266 -3.844 1 94.12 88 LYS A C 1
ATOM 697 O O . LYS A 1 88 ? -5.469 15.789 -4.242 1 94.12 88 LYS A O 1
ATOM 702 N N . GLU A 1 89 ? -3.777 15.797 -2.777 1 95.12 89 GLU A N 1
ATOM 703 C CA . GLU A 1 89 ? -4.32 14.688 -2.008 1 95.12 89 GLU A CA 1
ATOM 704 C C . GLU A 1 89 ? -5.422 15.156 -1.062 1 95.12 89 GLU A C 1
ATOM 706 O O . GLU A 1 89 ? -6.195 14.336 -0.552 1 95.12 89 GLU A O 1
ATOM 711 N N . LEU A 1 90 ? -5.434 16.422 -0.783 1 96.94 90 LEU A N 1
ATOM 712 C CA . LEU A 1 90 ? -6.535 16.969 0.001 1 96.94 90 LEU A CA 1
ATOM 713 C C . LEU A 1 90 ? -7.816 17.016 -0.823 1 96.94 90 LEU A C 1
ATOM 715 O O . LEU A 1 90 ? -7.914 17.797 -1.779 1 96.94 90 LEU A O 1
ATOM 719 N N . VAL A 1 91 ? -8.812 16.281 -0.41 1 95.38 91 VAL A N 1
ATOM 720 C CA . VAL A 1 91 ? -9.977 16.188 -1.288 1 95.38 91 VAL A CA 1
ATOM 721 C C . VAL A 1 91 ? -11.188 16.812 -0.615 1 95.38 91 VAL A C 1
ATOM 723 O O . VAL A 1 91 ? -12.195 17.094 -1.271 1 95.38 91 VAL A O 1
ATOM 726 N N . GLU A 1 92 ? -11.148 16.953 0.648 1 94.44 92 GLU A N 1
ATOM 727 C CA . GLU A 1 92 ? -12.141 17.719 1.404 1 94.44 92 GLU A CA 1
ATOM 728 C C . GLU A 1 92 ? -11.492 18.484 2.547 1 94.44 92 GLU A C 1
ATOM 730 O O . GLU A 1 92 ? -10.531 18.016 3.158 1 94.44 92 GLU A O 1
ATOM 735 N N . SER A 1 93 ? -11.93 19.656 2.842 1 96.31 93 SER A N 1
ATOM 736 C CA . SER A 1 93 ? -11.523 20.469 3.984 1 96.31 93 SER A CA 1
ATOM 737 C C . SER A 1 93 ? -12.664 21.359 4.457 1 96.31 93 SER A C 1
ATOM 739 O O . SER A 1 93 ? -13.289 22.062 3.656 1 96.31 93 SER A O 1
ATOM 741 N N . GLU A 1 94 ? -12.938 21.297 5.719 1 94.81 94 GLU A N 1
ATOM 742 C CA . GLU A 1 94 ? -14.047 22.062 6.273 1 94.81 94 GLU A CA 1
ATOM 743 C C . GLU A 1 94 ? -13.719 22.562 7.68 1 94.81 94 GLU A C 1
ATOM 745 O O . GLU A 1 94 ? -13.141 21.844 8.484 1 94.81 94 GLU A O 1
ATOM 750 N N . VAL A 1 95 ? -14.039 23.828 7.953 1 96.69 95 VAL A N 1
ATOM 751 C CA . VAL A 1 95 ? -14.07 24.328 9.328 1 96.69 95 VAL A CA 1
ATOM 752 C C . VAL A 1 95 ? -15.406 23.984 9.969 1 96.69 95 VAL A C 1
ATOM 754 O O . VAL A 1 95 ? -16.453 24.5 9.57 1 96.69 95 VAL A O 1
ATOM 757 N N . LEU A 1 96 ? -15.367 23.141 10.922 1 95.62 96 LEU A N 1
ATOM 758 C CA . LEU A 1 96 ? -16.594 22.656 11.555 1 95.62 96 LEU A CA 1
ATOM 759 C C . LEU A 1 96 ? -17.094 23.656 12.594 1 95.62 96 LEU A C 1
ATOM 761 O O . LEU A 1 96 ? -18.297 23.797 12.797 1 95.62 96 LEU A O 1
ATOM 765 N N . GLU A 1 97 ? -16.172 24.25 13.266 1 96.75 97 GLU A N 1
ATOM 766 C CA . GLU A 1 97 ? -16.484 25.203 14.312 1 96.75 97 GLU A CA 1
ATOM 767 C C . GLU A 1 97 ? -15.336 26.188 14.539 1 96.75 97 GLU A C 1
ATOM 769 O O . GLU A 1 97 ? -14.172 25.766 14.578 1 96.75 97 GLU A O 1
ATOM 774 N N . THR A 1 98 ? -15.641 27.469 14.586 1 97.56 98 THR A N 1
ATOM 775 C CA . THR A 1 98 ? -14.672 28.484 14.977 1 97.56 98 THR A CA 1
ATOM 776 C C . THR A 1 98 ? -14.852 28.859 16.438 1 97.56 98 THR A C 1
ATOM 778 O O . THR A 1 98 ? -15.883 29.438 16.812 1 97.56 98 THR A O 1
ATOM 781 N N . ILE A 1 99 ? -13.875 28.531 17.234 1 97.44 99 ILE A N 1
ATOM 782 C CA . ILE A 1 99 ? -13.953 28.844 18.656 1 97.44 99 ILE A CA 1
ATOM 783 C C . ILE A 1 99 ? -13.547 30.297 18.891 1 97.44 99 ILE A C 1
ATOM 785 O O . ILE A 1 99 ? -14.234 31.031 19.594 1 97.44 99 ILE A O 1
ATOM 789 N N . ASN A 1 100 ? -12.453 30.75 18.297 1 96 100 ASN A N 1
ATOM 790 C CA . ASN A 1 100 ? -12 32.125 18.234 1 96 100 ASN A CA 1
ATOM 791 C C . ASN A 1 100 ? -11.078 32.375 17.047 1 96 100 ASN A C 1
ATOM 793 O O . ASN A 1 100 ? -10.984 31.516 16.156 1 96 100 ASN A O 1
ATOM 797 N N . GLU A 1 101 ? -10.438 33.531 17.047 1 95.25 101 GLU A N 1
ATOM 798 C CA . GLU A 1 101 ? -9.641 33.906 15.883 1 95.25 101 GLU A CA 1
ATOM 799 C C . GLU A 1 101 ? -8.477 32.938 15.664 1 95.25 101 GLU A C 1
ATOM 801 O O . GLU A 1 101 ? -7.969 32.812 14.547 1 95.25 101 GLU A O 1
ATOM 806 N N . HIS A 1 102 ? -8 32.219 16.672 1 97.69 102 HIS A N 1
ATOM 807 C CA . HIS A 1 102 ? -6.773 31.422 16.609 1 97.69 102 HIS A CA 1
ATOM 808 C C . HIS A 1 102 ? -7.059 29.938 16.828 1 97.69 102 HIS A C 1
ATOM 810 O O . HIS A 1 102 ? -6.141 29.125 16.828 1 97.69 102 HIS A O 1
ATOM 816 N N . LEU A 1 103 ? -8.344 29.594 17.062 1 98.19 103 LEU A N 1
ATOM 817 C CA . LEU A 1 103 ? -8.688 28.234 17.453 1 98.19 103 LEU A CA 1
ATOM 818 C C . LEU A 1 103 ? -9.945 27.766 16.734 1 98.19 103 LEU A C 1
ATOM 820 O O . LEU A 1 103 ? -11 28.375 16.844 1 98.19 103 LEU A O 1
ATOM 824 N N . LYS A 1 104 ? -9.844 26.688 15.953 1 98.12 104 LYS A N 1
ATOM 825 C CA . LYS A 1 104 ? -10.984 26.156 15.203 1 98.12 104 LYS A CA 1
ATOM 826 C C . LYS A 1 104 ? -10.969 24.625 15.203 1 98.12 104 LYS A C 1
ATOM 828 O O . LYS A 1 104 ? -9.938 24.016 15.469 1 98.12 104 LYS A O 1
ATOM 833 N N . VAL A 1 105 ? -12.117 24.047 14.969 1 97.81 105 VAL A N 1
ATOM 834 C CA . VAL A 1 105 ? -12.273 22.625 14.695 1 97.81 105 VAL A CA 1
ATOM 835 C C . VAL A 1 105 ? -12.406 22.391 13.188 1 97.81 105 VAL A C 1
ATOM 837 O O . VAL A 1 105 ? -13.227 23.047 12.531 1 97.81 105 VAL A O 1
ATOM 840 N N . THR A 1 106 ? -11.539 21.531 12.664 1 97.31 106 THR A N 1
ATOM 841 C CA . THR A 1 106 ? -11.508 21.328 11.219 1 97.31 106 THR A CA 1
ATOM 842 C C . THR A 1 106 ? -11.648 19.844 10.883 1 97.31 106 THR A C 1
ATOM 844 O O . THR A 1 106 ? -11.344 18.984 11.711 1 97.31 106 THR A O 1
ATOM 847 N N . LYS A 1 107 ? -12.18 19.578 9.758 1 96.12 107 LYS A N 1
ATOM 848 C CA . LYS A 1 107 ? -12.219 18.25 9.125 1 96.12 107 LYS A CA 1
ATOM 849 C C . LYS A 1 107 ? -11.484 18.266 7.789 1 96.12 107 LYS A C 1
ATOM 851 O O . LYS A 1 107 ? -11.672 19.172 6.977 1 96.12 107 LYS A O 1
ATOM 856 N N . GLN A 1 108 ? -10.633 17.344 7.613 1 96.56 108 GLN A N 1
ATOM 857 C CA . GLN A 1 108 ? -9.914 17.172 6.352 1 96.56 108 GLN A CA 1
ATOM 858 C C . GLN A 1 108 ? -9.977 15.719 5.879 1 96.56 108 GLN A C 1
ATOM 860 O O . GLN A 1 108 ? -9.984 14.789 6.691 1 96.56 108 GLN A O 1
ATOM 865 N N . VAL A 1 109 ? -10.078 15.492 4.574 1 95.25 109 VAL A N 1
ATOM 866 C CA . VAL A 1 109 ? -9.992 14.172 3.951 1 95.25 109 VAL A CA 1
ATOM 867 C C . VAL A 1 109 ? -8.836 14.148 2.955 1 95.25 109 VAL A C 1
ATOM 869 O O . VAL A 1 109 ? -8.734 15.023 2.09 1 95.25 109 VAL A O 1
ATOM 872 N N . ASN A 1 110 ? -7.98 13.234 3.129 1 95.62 110 ASN A N 1
ATOM 873 C CA . ASN A 1 110 ? -6.852 13.055 2.221 1 95.62 110 ASN A CA 1
ATOM 874 C C . ASN A 1 110 ? -6.957 11.742 1.445 1 95.62 110 ASN A C 1
ATOM 876 O O . ASN A 1 110 ? -7.145 10.68 2.037 1 95.62 110 ASN A O 1
ATOM 880 N N . SER A 1 111 ? -6.797 11.836 0.166 1 92.94 111 SER A N 1
ATOM 881 C CA . SER A 1 111 ? -6.816 10.648 -0.683 1 92.94 111 SER A CA 1
ATOM 882 C C . SER A 1 111 ? -5.48 9.922 -0.649 1 92.94 111 SER A C 1
ATOM 884 O O . SER A 1 111 ? -4.484 10.461 -0.154 1 92.94 111 SER A O 1
ATOM 886 N N . ALA A 1 112 ? -5.492 8.656 -1.026 1 87.25 112 ALA A N 1
ATOM 887 C CA . ALA A 1 112 ? -4.293 7.84 -1.184 1 87.25 112 ALA A CA 1
ATOM 888 C C . ALA A 1 112 ? -4.375 6.984 -2.445 1 87.25 112 ALA A C 1
ATOM 890 O O . ALA A 1 112 ? -5.465 6.734 -2.965 1 87.25 112 ALA A O 1
ATOM 891 N N . PRO A 1 113 ? -3.275 6.684 -2.924 1 83.75 113 PRO A N 1
ATOM 892 C CA . PRO A 1 113 ? -3.309 5.816 -4.105 1 83.75 113 PRO A CA 1
ATOM 893 C C . PRO A 1 113 ? -3.904 4.441 -3.811 1 83.75 113 PRO A C 1
ATOM 895 O O . PRO A 1 113 ? -3.689 3.891 -2.727 1 83.75 113 PRO A O 1
ATOM 898 N N . TRP A 1 114 ? -4.641 3.963 -4.75 1 82.19 114 TRP A N 1
ATOM 899 C CA . TRP A 1 114 ? -5.141 2.596 -4.637 1 82.19 114 TRP A CA 1
ATOM 900 C C . TRP A 1 114 ? -3.992 1.616 -4.41 1 82.19 114 TRP A C 1
ATOM 902 O O . TRP A 1 114 ? -2.922 1.755 -5.008 1 82.19 114 TRP A O 1
ATOM 912 N N . PRO A 1 115 ? -4.285 0.677 -3.42 1 86.38 115 PRO A N 1
ATOM 913 C CA . PRO A 1 115 ? -5.52 0.19 -2.793 1 86.38 115 PRO A CA 1
ATOM 914 C C . PRO A 1 115 ? -5.781 0.833 -1.434 1 86.38 115 PRO A C 1
ATOM 916 O O . PRO A 1 115 ? -6.727 0.449 -0.738 1 86.38 115 PRO A O 1
ATOM 919 N N . VAL A 1 116 ? -5.008 1.885 -1.081 1 86.12 116 VAL A N 1
ATOM 920 C CA . VAL A 1 116 ? -5.152 2.51 0.229 1 86.12 116 VAL A CA 1
ATOM 921 C C . VAL A 1 116 ? -6.375 3.422 0.235 1 86.12 116 VAL A C 1
AT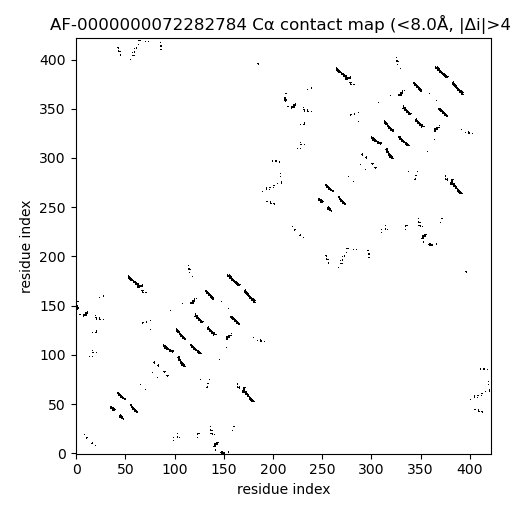OM 923 O O . VAL A 1 116 ? -6.578 4.207 -0.695 1 86.12 116 VAL A O 1
ATOM 926 N N . ALA A 1 117 ? -7.203 3.248 1.219 1 86.94 117 ALA A N 1
ATOM 927 C CA . ALA A 1 117 ? -8.414 4.062 1.332 1 86.94 117 ALA A CA 1
ATOM 928 C C . ALA A 1 117 ? -8.078 5.477 1.804 1 86.94 117 ALA A C 1
ATOM 930 O O . ALA A 1 117 ? -7.094 5.68 2.521 1 86.94 117 ALA A O 1
ATOM 931 N N . ALA A 1 118 ? -8.93 6.41 1.422 1 91.62 118 ALA A N 1
ATOM 932 C CA . ALA A 1 118 ? -8.828 7.777 1.925 1 91.62 118 ALA A CA 1
ATOM 933 C C . ALA A 1 118 ? -9.039 7.824 3.436 1 91.62 118 ALA A C 1
ATOM 935 O O . ALA A 1 118 ? -9.75 6.984 3.994 1 91.62 118 ALA A O 1
ATOM 936 N N . ARG A 1 119 ? -8.422 8.852 4.055 1 92.44 119 ARG A N 1
ATOM 937 C CA . ARG A 1 119 ? -8.547 9 5.5 1 92.44 119 ARG A CA 1
ATOM 938 C C . ARG A 1 119 ? -9.156 10.359 5.855 1 92.44 119 ARG A C 1
ATOM 940 O O . ARG A 1 119 ? -8.875 11.359 5.203 1 92.44 119 ARG A O 1
ATOM 947 N N . GLU A 1 120 ? -9.922 10.266 6.809 1 94.56 120 GLU A N 1
ATOM 948 C CA . GLU A 1 120 ? -10.523 11.469 7.367 1 94.56 120 GLU A CA 1
ATOM 949 C C . GLU A 1 120 ? -9.914 11.812 8.727 1 94.56 120 GLU A C 1
ATOM 951 O O . GLU A 1 120 ? -9.703 10.938 9.562 1 94.56 120 GLU A O 1
ATOM 956 N N . PHE A 1 121 ? -9.656 13.148 8.938 1 95.81 121 PHE A N 1
ATOM 957 C CA . PHE A 1 121 ? -9.117 13.641 10.203 1 95.81 121 PHE A CA 1
ATOM 958 C C . PHE A 1 121 ? -9.961 14.789 10.742 1 95.81 121 PHE A C 1
ATOM 960 O O . PHE A 1 121 ? -10.258 15.742 10.016 1 95.81 121 PHE A O 1
ATOM 967 N N . VAL A 1 122 ? -10.398 14.711 11.961 1 96.56 122 VAL A N 1
ATOM 968 C CA . VAL A 1 122 ? -11.055 15.797 12.688 1 96.56 122 VAL A CA 1
ATOM 969 C C . VAL A 1 122 ? -10.125 16.328 13.781 1 96.56 122 VAL A C 1
ATOM 971 O O . VAL A 1 122 ? -9.656 15.562 14.625 1 96.56 122 VAL A O 1
ATOM 974 N N . SER A 1 123 ? -9.883 17.672 13.719 1 98 123 SER A N 1
ATOM 975 C CA . SER A 1 123 ? -8.805 18.172 14.562 1 98 123 SER A CA 1
ATOM 976 C C . SER A 1 123 ? -9.141 19.562 15.125 1 98 123 SER A C 1
ATOM 978 O O . SER A 1 123 ? -9.953 20.281 14.555 1 98 123 SER A O 1
ATOM 980 N N . VAL A 1 124 ? -8.523 19.812 16.219 1 98.56 124 VAL A N 1
ATOM 981 C CA . VAL A 1 124 ? -8.391 21.188 16.688 1 98.56 124 VAL A CA 1
ATOM 982 C C . VAL A 1 124 ? -7.137 21.812 16.078 1 98.56 124 VAL A C 1
ATOM 984 O O . VAL A 1 124 ? -6.062 21.219 16.094 1 98.56 124 VAL A O 1
ATOM 987 N N . LEU A 1 125 ? -7.301 22.938 15.5 1 98.69 125 LEU A N 1
ATOM 988 C CA . LEU A 1 125 ? -6.207 23.688 14.891 1 98.69 125 LEU A CA 1
ATOM 989 C C . LEU A 1 125 ? -6 25.016 15.602 1 98.69 125 LEU A C 1
ATOM 991 O O . LEU A 1 125 ? -6.953 25.781 15.789 1 98.69 125 LEU A O 1
ATOM 995 N N . ILE A 1 126 ? -4.77 25.266 16 1 98.81 126 ILE A N 1
ATOM 996 C CA . ILE A 1 126 ? -4.445 26.5 16.688 1 98.81 126 ILE A CA 1
ATOM 997 C C . ILE A 1 126 ? -3.262 27.188 16.016 1 98.81 126 ILE A C 1
ATOM 999 O O . ILE A 1 126 ? -2.32 26.516 15.578 1 98.81 126 ILE A O 1
ATOM 1003 N N . ASP A 1 127 ? -3.291 28.453 15.82 1 98.75 127 ASP A N 1
ATOM 1004 C CA . ASP A 1 127 ? -2.146 29.234 15.352 1 98.75 127 ASP A CA 1
ATOM 1005 C C . ASP A 1 127 ? -1.709 30.25 16.406 1 98.75 127 ASP A C 1
ATOM 1007 O O . ASP A 1 127 ? -2.527 30.734 17.188 1 98.75 127 ASP A O 1
ATOM 1011 N N . TYR A 1 128 ? -0.415 30.547 16.484 1 98.56 128 TYR A N 1
ATOM 1012 C CA . TYR A 1 128 ? 0.131 31.453 17.5 1 98.56 128 TYR A CA 1
ATOM 1013 C C . TYR A 1 128 ? 1.506 31.969 17.078 1 98.56 128 TYR A C 1
ATOM 1015 O O . TYR A 1 128 ? 2.072 31.5 16.094 1 98.56 128 TYR A O 1
ATOM 1023 N N . GLU A 1 129 ? 1.925 32.969 17.672 1 98.38 129 GLU A N 1
ATOM 1024 C CA . GLU A 1 129 ? 3.266 33.531 17.531 1 98.38 129 GLU A CA 1
ATOM 1025 C C . GLU A 1 129 ? 4.047 33.438 18.844 1 98.38 129 GLU A C 1
ATOM 1027 O O . GLU A 1 129 ? 3.5 33.656 19.922 1 98.38 129 GLU A O 1
ATOM 1032 N N . GLU A 1 130 ? 5.23 32.969 18.75 1 97.56 130 GLU A N 1
ATOM 1033 C CA . GLU A 1 130 ? 6.098 32.844 19.922 1 97.56 130 GLU A CA 1
ATOM 1034 C C . GLU A 1 130 ? 7.562 33.031 19.547 1 97.56 130 GLU A C 1
ATOM 1036 O O . GLU A 1 130 ? 8.055 32.406 18.609 1 97.56 130 GLU A O 1
ATOM 1041 N N . ASN A 1 131 ? 8.289 33.906 20.266 1 96.44 131 ASN A N 1
ATOM 1042 C CA . ASN A 1 131 ? 9.719 34.156 20.109 1 96.44 131 ASN A CA 1
ATOM 1043 C C . ASN A 1 131 ? 10.07 34.531 18.672 1 96.44 131 ASN A C 1
ATOM 1045 O O . ASN A 1 131 ? 11.039 34 18.109 1 96.44 131 ASN A O 1
ATOM 1049 N N . GLY A 1 132 ? 9.211 35.25 17.984 1 97.38 132 GLY A N 1
ATOM 1050 C CA . GLY A 1 132 ? 9.492 35.781 16.656 1 97.38 132 GLY A CA 1
ATOM 1051 C C . GLY A 1 132 ? 9.141 34.812 15.539 1 97.38 132 GLY A C 1
ATOM 1052 O O . GLY A 1 132 ? 9.305 35.125 14.359 1 97.38 132 GLY A O 1
ATOM 1053 N N . SER A 1 133 ? 8.672 33.688 15.93 1 98.62 133 SER A N 1
ATOM 1054 C CA . SER A 1 133 ? 8.242 32.688 14.945 1 98.62 133 SER A CA 1
ATOM 1055 C C . SER A 1 133 ? 6.73 32.5 14.969 1 98.62 133 SER A C 1
ATOM 1057 O O . SER A 1 133 ? 6.062 32.938 15.914 1 98.62 133 SER A O 1
ATOM 1059 N N . PHE A 1 134 ? 6.195 32.031 13.891 1 98.81 134 PHE A N 1
ATOM 1060 C CA . PHE A 1 134 ? 4.77 31.75 13.742 1 98.81 134 PHE A CA 1
ATOM 1061 C C . PHE A 1 134 ? 4.496 30.266 13.656 1 98.81 134 PHE A C 1
ATOM 1063 O O . PHE A 1 134 ? 5.305 29.516 13.102 1 98.81 134 PHE A O 1
ATOM 1070 N N . TYR A 1 135 ? 3.354 29.812 14.25 1 98.88 135 TYR A N 1
ATOM 1071 C CA . TYR A 1 135 ? 3.061 28.391 14.359 1 98.88 135 TYR A CA 1
ATOM 1072 C C . TYR A 1 135 ? 1.62 28.094 13.961 1 98.88 135 TYR A C 1
ATOM 1074 O O . TYR A 1 135 ? 0.711 28.875 14.281 1 98.88 135 TYR A O 1
ATOM 1082 N N . ILE A 1 136 ? 1.392 27.062 13.258 1 98.81 136 ILE A N 1
ATOM 1083 C CA . ILE A 1 136 ? 0.106 26.406 13.07 1 98.81 136 ILE A CA 1
ATOM 1084 C C . ILE A 1 136 ? 0.202 24.953 13.523 1 98.81 136 ILE A C 1
ATOM 1086 O O . ILE A 1 136 ? 1.032 24.188 13.016 1 98.81 136 ILE A O 1
ATOM 1090 N N . VAL A 1 137 ? -0.562 24.531 14.523 1 98.88 137 VAL A N 1
ATOM 1091 C CA . VAL A 1 137 ? -0.468 23.172 15.07 1 98.88 137 VAL A CA 1
ATOM 1092 C C . VAL A 1 137 ? -1.868 22.594 15.25 1 98.88 137 VAL A C 1
ATOM 1094 O O . VAL A 1 137 ? -2.832 23.344 15.461 1 98.88 137 VAL A O 1
ATOM 1097 N N . SER A 1 138 ? -1.982 21.297 15.07 1 98.75 138 SER A N 1
ATOM 1098 C CA . SER A 1 138 ? -3.285 20.641 15.195 1 98.75 138 SER A CA 1
ATOM 1099 C C . SER A 1 138 ? -3.16 19.266 15.812 1 98.75 138 SER A C 1
ATOM 1101 O O . SER A 1 138 ? -2.096 18.641 15.758 1 98.75 138 SER A O 1
ATOM 1103 N N . THR A 1 139 ? -4.207 18.797 16.453 1 98.75 139 THR A N 1
ATOM 1104 C CA . THR A 1 139 ? -4.309 17.438 16.984 1 98.75 139 THR A CA 1
ATOM 1105 C C . THR A 1 139 ? -5.703 16.859 16.734 1 98.75 139 THR A C 1
ATOM 1107 O O . THR A 1 139 ? -6.703 17.578 16.859 1 98.75 139 THR A O 1
ATOM 1110 N N . SER A 1 140 ? -5.742 15.656 16.328 1 97.75 140 SER A N 1
ATOM 1111 C CA . SER A 1 140 ? -7.016 14.977 16.109 1 97.75 140 SER A CA 1
ATOM 1112 C C . SER A 1 140 ? -7.805 14.844 17.422 1 97.75 140 SER A C 1
ATOM 1114 O O . SER A 1 140 ? -7.223 14.625 18.484 1 97.75 140 SER A O 1
ATOM 1116 N N . ILE A 1 141 ? -9.117 14.922 17.312 1 97.5 141 ILE A N 1
ATOM 1117 C CA . ILE A 1 141 ? -10.039 14.766 18.438 1 97.5 141 ILE A CA 1
ATOM 1118 C C . ILE A 1 141 ? -11.273 13.984 17.984 1 97.5 141 ILE A C 1
ATOM 1120 O O . ILE A 1 141 ? -11.492 13.797 16.781 1 97.5 141 ILE A O 1
ATOM 1124 N N . ASN A 1 142 ? -11.961 13.492 19.031 1 95.5 142 ASN A N 1
ATOM 1125 C CA . ASN A 1 142 ? -13.352 13.133 18.797 1 95.5 142 ASN A CA 1
ATOM 1126 C C . ASN A 1 142 ? -14.273 14.352 18.922 1 95.5 142 ASN A C 1
ATOM 1128 O O . ASN A 1 142 ? -14.211 15.078 19.906 1 95.5 142 ASN A O 1
ATOM 1132 N N . TYR A 1 143 ? -15.016 14.602 17.875 1 95.25 143 TYR A N 1
ATOM 1133 C CA . TYR A 1 143 ? -15.945 15.719 17.828 1 95.25 143 TYR A CA 1
ATOM 1134 C C . TYR A 1 143 ? -17.375 15.234 17.625 1 95.25 143 TYR A C 1
ATOM 1136 O O . TYR A 1 143 ? -17.797 14.945 16.516 1 95.25 143 TYR A O 1
ATOM 1144 N N . PRO A 1 144 ? -18.219 15.211 18.656 1 90.94 144 PRO A N 1
ATOM 1145 C CA . PRO A 1 144 ? -19.547 14.586 18.625 1 90.94 144 PRO A CA 1
ATOM 1146 C C . PRO A 1 144 ? -20.453 15.203 17.578 1 90.94 144 PRO A C 1
ATOM 1148 O O . PRO A 1 144 ? -21.375 14.539 17.094 1 90.94 144 PRO A O 1
ATOM 1151 N N . LYS A 1 145 ? -20.219 16.422 17.188 1 89.38 145 LYS A N 1
ATOM 1152 C CA . LYS A 1 145 ? -21.094 17.078 16.219 1 89.38 145 LYS A CA 1
ATOM 1153 C C . LYS A 1 145 ? -20.766 16.641 14.797 1 89.38 145 LYS A C 1
ATOM 1155 O O . LYS A 1 145 ? -21.484 16.953 13.859 1 89.38 145 LYS A O 1
ATOM 1160 N N . CYS A 1 146 ? -19.609 16.047 14.656 1 85.81 146 CYS A N 1
ATOM 1161 C CA . CYS A 1 146 ? -19.234 15.539 13.344 1 85.81 146 CYS A CA 1
ATOM 1162 C C . CYS A 1 146 ? -19.516 14.047 13.234 1 85.81 146 CYS A C 1
ATOM 1164 O O . CYS A 1 146 ? -18.984 13.25 14.008 1 85.81 146 CYS A O 1
ATOM 1166 N N . ASP A 1 147 ? -20.438 13.68 12.383 1 73.94 147 ASP A N 1
ATOM 1167 C CA . ASP A 1 147 ? -20.812 12.273 12.195 1 73.94 147 ASP A CA 1
ATOM 1168 C C . ASP A 1 147 ? -19.859 11.586 11.227 1 73.94 147 ASP A C 1
ATOM 1170 O O . ASP A 1 147 ? -19.875 11.859 10.023 1 73.94 147 ASP A O 1
ATOM 1174 N N . THR A 1 148 ? -19 10.945 11.812 1 65.25 148 THR A N 1
ATOM 1175 C CA . THR A 1 148 ? -18.062 10.219 10.953 1 65.25 148 THR A CA 1
ATOM 1176 C C . THR A 1 148 ? -18.531 8.781 10.75 1 65.25 148 THR A C 1
ATOM 1178 O O . THR A 1 148 ? -17.875 8 10.062 1 65.25 148 THR A O 1
ATOM 1181 N N . VAL A 1 149 ? -19.672 8.43 11.352 1 59.5 149 VAL A N 1
ATOM 1182 C CA . VAL A 1 149 ? -20.188 7.07 11.266 1 59.5 149 VAL A CA 1
ATOM 1183 C C . VAL A 1 149 ? -20.75 6.809 9.875 1 59.5 149 VAL A C 1
ATOM 1185 O O . VAL A 1 149 ? -21.516 7.617 9.352 1 59.5 149 VAL A O 1
ATOM 1188 N N . GLY A 1 150 ? -20.25 5.648 9.344 1 59.16 150 GLY A N 1
ATOM 1189 C CA . GLY A 1 150 ? -20.797 5.16 8.086 1 59.16 150 GLY A CA 1
ATOM 1190 C C . GLY A 1 150 ? -20.141 5.762 6.863 1 59.16 150 GLY A C 1
ATOM 1191 O O . GLY A 1 150 ? -20.609 5.578 5.742 1 59.16 150 GLY A O 1
ATOM 1192 N N . LYS A 1 151 ? -19.25 6.488 7.172 1 63.56 151 LYS A N 1
ATOM 1193 C CA . LYS A 1 151 ? -18.75 7.258 6.031 1 63.56 151 LYS A CA 1
ATOM 1194 C C . LYS A 1 151 ? -17.812 6.426 5.176 1 63.56 151 LYS A C 1
ATOM 1196 O O . LYS A 1 151 ? -17.406 5.324 5.566 1 63.56 151 LYS A O 1
ATOM 1201 N N . LYS A 1 152 ? -17.547 6.977 4.117 1 78.44 152 LYS A N 1
ATOM 1202 C CA . LYS A 1 152 ? -16.797 6.633 2.914 1 78.44 152 LYS A CA 1
ATOM 1203 C C . LYS A 1 152 ? -15.305 6.527 3.207 1 78.44 152 LYS A C 1
ATOM 1205 O O . LYS A 1 152 ? -14.57 5.852 2.486 1 78.44 152 LYS A O 1
ATOM 1210 N N . TYR A 1 153 ? -14.984 7.078 4.438 1 88.94 153 TYR A N 1
ATOM 1211 C CA . TYR A 1 153 ? -13.547 7.188 4.668 1 88.94 153 TYR A CA 1
ATOM 1212 C C . TYR A 1 153 ? -13.148 6.516 5.977 1 88.94 153 TYR A C 1
ATOM 1214 O O . TYR A 1 153 ? -13.984 6.32 6.859 1 88.94 153 TYR A O 1
ATOM 1222 N N . VAL A 1 154 ? -11.922 6.121 6.062 1 89.62 154 VAL A N 1
ATOM 1223 C CA . VAL A 1 154 ? -11.359 5.609 7.305 1 89.62 154 VAL A CA 1
ATOM 1224 C C . VAL A 1 154 ? -10.922 6.777 8.188 1 89.62 154 VAL A C 1
ATOM 1226 O O . VAL A 1 154 ? -10.266 7.711 7.719 1 89.62 154 VAL A O 1
ATOM 1229 N N . ARG A 1 155 ? -11.32 6.727 9.445 1 92.56 155 ARG A N 1
ATOM 1230 C CA . ARG A 1 155 ? -10.906 7.758 10.391 1 92.56 155 ARG A CA 1
ATOM 1231 C C . ARG A 1 155 ? -9.477 7.512 10.875 1 92.56 155 ARG A C 1
ATOM 1233 O O . ARG A 1 155 ? -9.156 6.422 11.352 1 92.56 155 ARG A O 1
ATOM 1240 N N . GLY A 1 156 ? -8.617 8.523 10.656 1 93.25 156 GLY A N 1
ATOM 1241 C CA . GLY A 1 156 ? -7.246 8.445 11.133 1 93.25 156 GLY A CA 1
ATOM 1242 C C . GLY A 1 156 ? -6.961 9.406 12.281 1 93.25 156 GLY A C 1
ATOM 1243 O O . GLY A 1 156 ? -7.828 10.188 12.672 1 93.25 156 GLY A O 1
ATOM 1244 N N . VAL A 1 157 ? -5.805 9.258 12.867 1 96.06 157 VAL A N 1
ATOM 1245 C CA . VAL A 1 157 ? -5.297 10.148 13.906 1 96.06 157 VAL A CA 1
ATOM 1246 C C . VAL A 1 157 ? -4.07 10.898 13.398 1 96.06 157 VAL A C 1
ATOM 1248 O O . VAL A 1 157 ? -3.145 10.289 12.852 1 96.06 157 VAL A O 1
ATOM 1251 N N . LYS A 1 158 ? -4.094 12.18 13.523 1 97.38 158 LYS A N 1
ATOM 1252 C CA . LYS A 1 158 ? -3.01 13.008 13 1 97.38 158 LYS A CA 1
ATOM 1253 C C . LYS A 1 158 ? -2.68 14.156 13.945 1 97.38 158 LYS A C 1
ATOM 1255 O O . LYS A 1 158 ? -3.58 14.836 14.445 1 97.38 158 LYS A O 1
ATOM 1260 N N . LEU A 1 159 ? -1.434 14.258 14.273 1 98.44 159 LEU A N 1
ATOM 1261 C CA . LEU A 1 159 ? -0.867 15.492 14.82 1 98.44 159 LEU A CA 1
ATOM 1262 C C . LEU A 1 159 ? -0.015 16.203 13.781 1 98.44 159 LEU A C 1
ATOM 1264 O O . LEU A 1 159 ? 0.746 15.57 13.047 1 98.44 159 LEU A O 1
ATOM 1268 N N . PHE A 1 160 ? -0.243 17.453 13.703 1 98.25 160 PHE A N 1
ATOM 1269 C CA . PHE A 1 160 ? 0.365 18.266 12.656 1 98.25 160 PHE A CA 1
ATOM 1270 C C . PHE A 1 160 ? 0.923 19.562 13.227 1 98.25 160 PHE A C 1
ATOM 1272 O O . PHE A 1 160 ? 0.322 20.156 14.125 1 98.25 160 PHE A O 1
ATOM 1279 N N . GLY A 1 161 ? 2.092 20 12.617 1 98.75 161 GLY A N 1
ATOM 1280 C CA . GLY A 1 161 ? 2.623 21.312 12.969 1 98.75 161 GLY A CA 1
ATOM 1281 C C . GLY A 1 161 ? 3.455 21.922 11.859 1 98.75 161 GLY A C 1
ATOM 1282 O O . GLY A 1 161 ? 4.133 21.219 11.117 1 98.75 161 GLY A O 1
ATOM 1283 N N . MET A 1 162 ? 3.379 23.25 11.805 1 98.88 162 MET A N 1
ATOM 1284 C CA . MET A 1 162 ? 4.262 24.062 10.969 1 98.88 162 MET A CA 1
ATOM 1285 C C . MET A 1 162 ? 4.855 25.219 11.758 1 98.88 162 MET A C 1
ATOM 1287 O O . MET A 1 162 ? 4.16 25.859 12.547 1 98.88 162 MET A O 1
ATOM 1291 N N . LYS A 1 163 ? 6.086 25.406 11.539 1 98.81 163 LYS A N 1
ATOM 1292 C CA . LYS A 1 163 ? 6.797 26.547 12.117 1 98.81 163 LYS A CA 1
ATOM 1293 C C . LYS A 1 163 ? 7.398 27.438 11.031 1 98.81 163 LYS A C 1
ATOM 1295 O O . LYS A 1 163 ? 8.055 26.938 10.117 1 98.81 163 LYS A O 1
ATOM 1300 N N . PHE A 1 164 ? 7.129 28.688 11.125 1 98.88 164 PHE A N 1
ATOM 1301 C CA . PHE A 1 164 ? 7.672 29.703 10.227 1 98.88 164 PHE A CA 1
ATOM 1302 C C . PHE A 1 164 ? 8.672 30.594 10.953 1 98.88 164 PHE A C 1
ATOM 1304 O O . PHE A 1 164 ? 8.281 31.406 11.805 1 98.88 164 PHE A O 1
ATOM 1311 N N . THR A 1 165 ? 9.93 30.516 10.617 1 98.81 165 THR A N 1
ATOM 1312 C CA . THR A 1 165 ? 10.977 31.25 11.305 1 98.81 165 THR A CA 1
ATOM 1313 C C . THR A 1 165 ? 11.617 32.281 10.375 1 98.81 165 THR A C 1
ATOM 1315 O O . THR A 1 165 ? 12.219 31.906 9.359 1 98.81 165 THR A O 1
ATOM 1318 N N . PRO A 1 166 ? 11.547 33.469 10.766 1 98.75 166 PRO A N 1
ATOM 1319 C CA . PRO A 1 166 ? 12.211 34.469 9.938 1 98.75 166 PRO A CA 1
ATOM 1320 C C . PRO A 1 166 ? 13.727 34.312 9.914 1 98.75 166 PRO A C 1
ATOM 1322 O O . PRO A 1 166 ? 14.328 33.938 10.93 1 98.75 166 PRO A O 1
ATOM 1325 N N . ASN A 1 167 ? 14.297 34.562 8.758 1 97.94 167 ASN A N 1
ATOM 1326 C CA . ASN A 1 167 ? 15.75 34.625 8.633 1 97.94 167 ASN A CA 1
ATOM 1327 C C . ASN A 1 167 ? 16.172 35.594 7.531 1 97.94 167 ASN A C 1
ATOM 1329 O O . ASN A 1 167 ? 15.32 36.281 6.938 1 97.94 167 ASN A O 1
ATOM 1333 N N . ASP A 1 168 ? 17.438 35.719 7.285 1 97 168 ASP A N 1
ATOM 1334 C CA . ASP A 1 168 ? 17.969 36.719 6.375 1 97 168 ASP A CA 1
ATOM 1335 C C . ASP A 1 168 ? 17.484 36.5 4.949 1 97 168 ASP A C 1
ATOM 1337 O O . ASP A 1 168 ? 17.359 37.438 4.16 1 97 168 ASP A O 1
ATOM 1341 N N . GLU A 1 169 ? 17.094 35.344 4.594 1 97.12 169 GLU A N 1
ATOM 1342 C CA . GLU A 1 169 ? 16.719 34.969 3.229 1 97.12 169 GLU A CA 1
ATOM 1343 C C . GLU A 1 169 ? 15.203 34.938 3.066 1 97.12 169 GLU A C 1
ATOM 1345 O O . GLU A 1 169 ? 14.695 34.781 1.955 1 97.12 169 GLU A O 1
ATOM 1350 N N . GLY A 1 170 ? 14.469 35.125 4.148 1 98 170 GLY A N 1
ATOM 1351 C CA . GLY A 1 170 ? 13.016 35.062 4.117 1 98 170 GLY A CA 1
ATOM 1352 C C . GLY A 1 170 ? 12.422 34.312 5.297 1 98 170 GLY A C 1
ATOM 1353 O O . GLY A 1 170 ? 12.281 34.875 6.387 1 98 170 GLY A O 1
ATOM 1354 N N . CYS A 1 171 ? 12.172 32.938 5.059 1 98.69 171 CYS A N 1
ATOM 1355 C CA . CYS A 1 171 ? 11.469 32.188 6.094 1 98.69 171 CYS A CA 1
ATOM 1356 C C . CYS A 1 171 ? 11.828 30.703 6.016 1 98.69 171 CYS A C 1
ATOM 1358 O O . CYS A 1 171 ? 11.703 30.078 4.957 1 98.69 171 CYS A O 1
ATOM 1360 N N . LEU A 1 172 ? 12.367 30.188 7.113 1 98.69 172 LEU A N 1
ATOM 1361 C CA . LEU A 1 172 ? 12.508 28.75 7.242 1 98.69 172 LEU A CA 1
ATOM 1362 C C . LEU A 1 172 ? 11.18 28.109 7.664 1 98.69 172 LEU A C 1
ATOM 1364 O O . LEU A 1 172 ? 10.578 28.531 8.656 1 98.69 172 LEU A O 1
ATOM 1368 N N . ILE A 1 173 ? 10.719 27.156 6.879 1 98.88 173 ILE A N 1
ATOM 1369 C CA . ILE A 1 173 ? 9.469 26.469 7.18 1 98.88 173 ILE A CA 1
ATOM 1370 C C . ILE A 1 173 ? 9.758 25.031 7.613 1 98.88 173 ILE A C 1
ATOM 1372 O O . ILE A 1 173 ? 10.391 24.281 6.879 1 98.88 173 ILE A O 1
ATOM 1376 N N . GLU A 1 174 ? 9.367 24.656 8.781 1 98.56 174 GLU A N 1
ATOM 1377 C CA . GLU A 1 174 ? 9.445 23.281 9.297 1 98.56 174 GLU A CA 1
ATOM 1378 C C . GLU A 1 174 ? 8.062 22.688 9.469 1 98.56 174 GLU A C 1
ATOM 1380 O O . GLU A 1 174 ? 7.18 23.297 10.086 1 98.56 174 GLU A O 1
ATOM 1385 N N . ARG A 1 175 ? 7.863 21.562 8.906 1 98.56 175 ARG A N 1
ATOM 1386 C CA . ARG A 1 175 ? 6.578 20.875 8.945 1 98.56 175 ARG A CA 1
ATOM 1387 C C . ARG A 1 175 ? 6.734 19.469 9.523 1 98.56 175 ARG A C 1
ATOM 1389 O O . ARG A 1 175 ? 7.621 18.719 9.109 1 98.56 175 ARG A O 1
ATOM 1396 N N . VAL A 1 176 ? 5.891 19.078 10.492 1 98.31 176 VAL A N 1
ATOM 1397 C CA . VAL A 1 176 ? 5.961 17.766 11.117 1 98.31 176 VAL A CA 1
ATOM 1398 C C . VAL A 1 176 ? 4.566 17.141 11.164 1 98.31 176 VAL A C 1
ATOM 1400 O O . VAL A 1 176 ? 3.584 17.828 11.453 1 98.31 176 VAL A O 1
ATOM 1403 N N . LEU A 1 177 ? 4.555 15.883 10.828 1 97.94 177 LEU A N 1
ATOM 1404 C CA . LEU A 1 177 ? 3.348 15.078 10.969 1 97.94 177 LEU A CA 1
ATOM 1405 C C . LEU A 1 177 ? 3.615 13.844 11.828 1 97.94 177 LEU A C 1
ATOM 1407 O O . LEU A 1 177 ? 4.668 13.219 11.711 1 97.94 177 LEU A O 1
ATOM 1411 N N . GLU A 1 178 ? 2.756 13.547 12.703 1 97.5 178 GLU A N 1
ATOM 1412 C CA . GLU A 1 178 ? 2.598 12.25 13.352 1 97.5 178 GLU A CA 1
ATOM 1413 C C . GLU A 1 178 ? 1.243 11.625 13.023 1 97.5 178 GLU A C 1
ATOM 1415 O O . GLU A 1 178 ? 0.198 12.18 13.375 1 97.5 178 GLU A O 1
ATOM 1420 N N . VAL A 1 179 ? 1.301 10.461 12.359 1 96.38 179 VAL A N 1
ATOM 1421 C CA . VAL A 1 179 ? 0.039 9.969 11.82 1 96.38 179 VAL A CA 1
ATOM 1422 C C . VAL A 1 179 ? -0.137 8.492 12.172 1 96.38 179 VAL A C 1
ATOM 1424 O O . VAL A 1 179 ? 0.808 7.703 12.078 1 96.38 179 VAL A O 1
ATOM 1427 N N . ASP A 1 180 ? -1.274 8.164 12.648 1 94.56 180 ASP A N 1
ATOM 1428 C CA . ASP A 1 180 ? -1.818 6.809 12.664 1 94.56 180 ASP A CA 1
ATOM 1429 C C . ASP A 1 180 ? -2.979 6.668 11.688 1 94.56 180 ASP A C 1
ATOM 1431 O O . ASP A 1 180 ? -4.094 7.117 11.961 1 94.56 180 ASP A O 1
ATOM 1435 N N . PRO A 1 181 ? -2.672 6.145 10.562 1 90.19 181 PRO A N 1
ATOM 1436 C CA . PRO A 1 181 ? -3.727 6.074 9.547 1 90.19 181 PRO A CA 1
ATOM 1437 C C . PRO A 1 181 ? -4.891 5.176 9.969 1 90.19 181 PRO A C 1
ATOM 1439 O O . PRO A 1 181 ? -5.977 5.262 9.391 1 90.19 181 PRO A O 1
ATOM 1442 N N . ARG A 1 182 ? -4.664 4.363 10.945 1 87.81 182 ARG A N 1
ATOM 1443 C CA . ARG A 1 182 ? -5.66 3.381 11.359 1 87.81 182 ARG A CA 1
ATOM 1444 C C . ARG A 1 182 ? -6.164 2.57 10.172 1 87.81 182 ARG A C 1
ATOM 1446 O O . ARG A 1 182 ? -5.824 2.865 9.023 1 87.81 182 ARG A O 1
ATOM 1453 N N . GLY A 1 183 ? -6.891 1.583 10.438 1 80.19 183 GLY A N 1
ATOM 1454 C CA . GLY A 1 183 ? -7.219 0.699 9.336 1 80.19 183 GLY A CA 1
ATOM 1455 C C . GLY A 1 183 ? -6.016 -0.056 8.797 1 80.19 183 GLY A C 1
ATOM 1456 O O . GLY A 1 183 ? -4.875 0.377 8.977 1 80.19 183 GLY A O 1
ATOM 1457 N N . SER A 1 184 ? -6.16 -1.302 8.32 1 82.12 184 SER A N 1
ATOM 1458 C CA . SER A 1 184 ? -5.023 -2.131 7.938 1 82.12 184 SER A CA 1
ATOM 1459 C C . SER A 1 184 ? -4.672 -1.945 6.465 1 82.12 184 SER A C 1
ATOM 1461 O O . SER A 1 184 ? -5.418 -2.375 5.582 1 82.12 184 SER A O 1
ATOM 1463 N N . VAL A 1 185 ? -3.596 -1.18 6.215 1 81.69 185 V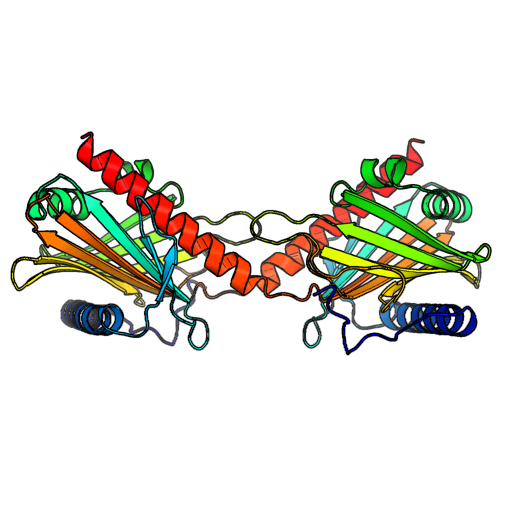AL A N 1
ATOM 1464 C CA . VAL A 1 185 ? -3.057 -1.051 4.867 1 81.69 185 VAL A CA 1
ATOM 1465 C C . VAL A 1 185 ? -2.727 -2.434 4.309 1 81.69 185 VAL A C 1
ATOM 1467 O O . VAL A 1 185 ? -2.922 -2.693 3.117 1 81.69 185 VAL A O 1
ATOM 1470 N N . ILE A 1 186 ? -2.299 -3.281 5.168 1 85.38 186 ILE A N 1
ATOM 1471 C CA . ILE A 1 186 ? -1.949 -4.633 4.75 1 85.38 186 ILE A CA 1
ATOM 1472 C C . ILE A 1 186 ? -3.205 -5.371 4.293 1 85.38 186 ILE A C 1
ATOM 1474 O O . ILE A 1 186 ? -3.199 -6.027 3.248 1 85.38 186 ILE A O 1
ATOM 1478 N N . ALA A 1 187 ? -4.227 -5.188 5.07 1 86 187 ALA A N 1
ATOM 1479 C CA . ALA A 1 187 ? -5.48 -5.848 4.707 1 86 187 ALA A CA 1
ATOM 1480 C C . ALA A 1 187 ? -6.004 -5.328 3.371 1 86 187 ALA A C 1
ATOM 1482 O O . ALA A 1 187 ? -6.504 -6.098 2.551 1 86 187 ALA A O 1
ATOM 1483 N N . MET A 1 188 ? -5.883 -4.047 3.154 1 86.94 188 MET A N 1
ATOM 1484 C CA . MET A 1 188 ? -6.32 -3.453 1.893 1 86.94 188 MET A CA 1
ATOM 1485 C C . MET A 1 188 ? -5.504 -3.998 0.725 1 86.94 188 MET A C 1
ATOM 1487 O O . MET A 1 188 ? -6.059 -4.312 -0.331 1 86.94 188 MET A O 1
ATOM 1491 N N . ALA A 1 189 ? -4.207 -4.098 0.935 1 88.5 189 ALA A N 1
ATOM 1492 C CA . ALA A 1 189 ? -3.334 -4.637 -0.106 1 88.5 189 ALA A CA 1
ATOM 1493 C C . ALA A 1 189 ? -3.668 -6.094 -0.405 1 88.5 189 ALA A C 1
ATOM 1495 O O . ALA A 1 189 ? -3.688 -6.508 -1.567 1 88.5 189 ALA A O 1
ATOM 1496 N N . VAL A 1 190 ? -3.891 -6.902 0.617 1 89.69 190 VAL A N 1
ATOM 1497 C CA . VAL A 1 190 ? -4.219 -8.32 0.465 1 89.69 190 VAL A CA 1
ATOM 1498 C C . VAL A 1 190 ? -5.527 -8.469 -0.305 1 89.69 190 VAL A C 1
ATOM 1500 O O . VAL A 1 190 ? -5.625 -9.281 -1.223 1 89.69 190 VAL A O 1
ATOM 1503 N N . ASN A 1 191 ? -6.477 -7.617 0.038 1 90.25 191 ASN A N 1
ATOM 1504 C CA . ASN A 1 191 ? -7.758 -7.668 -0.661 1 90.25 191 ASN A CA 1
ATOM 1505 C C . ASN A 1 191 ? -7.609 -7.277 -2.129 1 90.25 191 ASN A C 1
ATOM 1507 O O . ASN A 1 191 ? -8.234 -7.883 -3.002 1 90.25 191 ASN A O 1
ATOM 1511 N N . ALA A 1 192 ? -6.883 -6.281 -2.35 1 90.81 192 ALA A N 1
ATOM 1512 C CA . ALA A 1 192 ? -6.617 -5.883 -3.729 1 90.81 192 ALA A CA 1
ATOM 1513 C C . ALA A 1 192 ? -5.957 -7.012 -4.512 1 90.81 192 ALA A C 1
ATOM 1515 O O . ALA A 1 192 ? -6.27 -7.23 -5.684 1 90.81 192 ALA A O 1
ATOM 1516 N N . SER A 1 193 ? -5.055 -7.68 -3.865 1 93.5 193 SER A N 1
ATOM 1517 C CA . SER A 1 193 ? -4.359 -8.789 -4.512 1 93.5 193 SER A CA 1
ATOM 1518 C C . SER A 1 193 ? -5.332 -9.898 -4.895 1 93.5 193 SER A C 1
ATOM 1520 O O . SER A 1 193 ? -5.152 -10.562 -5.918 1 93.5 193 SER A O 1
ATOM 1522 N N . LYS A 1 194 ? -6.309 -10.156 -4.051 1 94.94 194 LYS A N 1
ATOM 1523 C CA . LYS A 1 194 ? -7.32 -11.164 -4.363 1 94.94 194 LYS A CA 1
ATOM 1524 C C . LYS A 1 194 ? -8.086 -10.789 -5.629 1 94.94 194 LYS A C 1
ATOM 1526 O O . LYS A 1 194 ? -8.305 -11.633 -6.5 1 94.94 194 LYS A O 1
ATOM 1531 N N . LYS A 1 195 ? -8.414 -9.547 -5.711 1 93.56 195 LYS A N 1
ATOM 1532 C CA . LYS A 1 195 ? -9.117 -9.07 -6.898 1 93.56 195 LYS A CA 1
ATOM 1533 C C . LYS A 1 195 ? -8.234 -9.18 -8.141 1 93.56 195 LYS A C 1
ATOM 1535 O O . LYS A 1 195 ? -8.703 -9.578 -9.211 1 93.56 195 LYS A O 1
ATOM 1540 N N . GLU A 1 196 ? -7.008 -8.82 -7.984 1 94.25 196 GLU A N 1
ATOM 1541 C CA . GLU A 1 196 ? -6.074 -8.906 -9.102 1 94.25 196 GLU A CA 1
ATOM 1542 C C . GLU A 1 196 ? -5.902 -10.352 -9.562 1 94.25 196 GLU A C 1
ATOM 1544 O O . GLU A 1 196 ? -5.789 -10.617 -10.766 1 94.25 196 GLU A O 1
ATOM 1549 N N . ASP A 1 197 ? -5.852 -11.211 -8.594 1 96.56 197 ASP A N 1
ATOM 1550 C CA . ASP A 1 197 ? -5.73 -12.625 -8.945 1 96.56 197 ASP A CA 1
ATOM 1551 C C . ASP A 1 197 ? -6.957 -13.109 -9.719 1 96.56 197 ASP A C 1
ATOM 1553 O O . ASP A 1 197 ? -6.836 -13.859 -10.68 1 96.56 197 ASP A O 1
ATOM 1557 N N . ALA A 1 198 ? -8.109 -12.711 -9.289 1 97.19 198 ALA A N 1
ATOM 1558 C CA . ALA A 1 198 ? -9.344 -13.055 -9.992 1 97.19 198 ALA A CA 1
ATOM 1559 C C . ALA A 1 198 ? -9.312 -12.547 -11.438 1 97.19 198 ALA A C 1
ATOM 1561 O O . ALA A 1 198 ? -9.688 -13.273 -12.359 1 97.19 198 ALA A O 1
ATOM 1562 N N . ASN A 1 199 ? -8.867 -11.359 -11.602 1 96.62 199 ASN A N 1
ATOM 1563 C CA . ASN A 1 199 ? -8.758 -10.805 -12.945 1 96.62 199 ASN A CA 1
ATOM 1564 C C . ASN A 1 199 ? -7.777 -11.594 -13.805 1 96.62 199 ASN A C 1
ATOM 1566 O O . ASN A 1 199 ? -8.039 -11.836 -14.984 1 96.62 199 ASN A O 1
ATOM 1570 N N . ARG A 1 200 ? -6.691 -11.945 -13.211 1 96.75 200 ARG A N 1
ATOM 1571 C CA . ARG A 1 200 ? -5.68 -12.742 -13.898 1 96.75 200 ARG A CA 1
ATOM 1572 C C . ARG A 1 200 ? -6.254 -14.07 -14.383 1 96.75 200 ARG A C 1
ATOM 1574 O O . ARG A 1 200 ? -6.027 -14.469 -15.523 1 96.75 200 ARG A O 1
ATOM 1581 N N . LEU A 1 201 ? -6.957 -14.742 -13.531 1 98.25 201 LEU A N 1
ATOM 1582 C CA . LEU A 1 201 ? -7.555 -16.031 -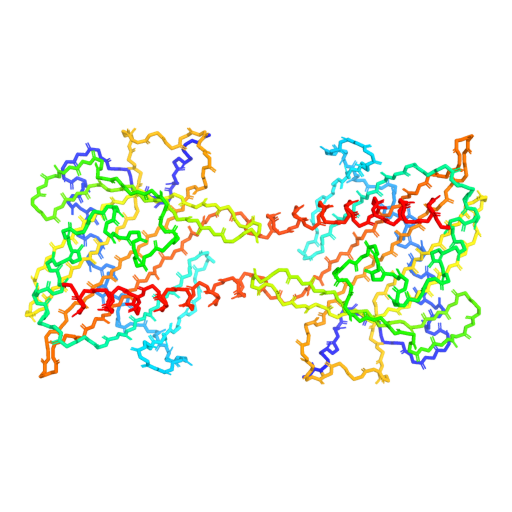13.891 1 98.25 201 LEU A CA 1
ATOM 1583 C C . LEU A 1 201 ? -8.602 -15.852 -14.977 1 98.25 201 LEU A C 1
ATOM 1585 O O . LEU A 1 201 ? -8.68 -16.656 -15.906 1 98.25 201 LEU A O 1
ATOM 1589 N N . LEU A 1 202 ? -9.375 -14.797 -14.867 1 98.25 202 LEU A N 1
ATOM 1590 C CA . LEU A 1 202 ? -10.375 -14.5 -15.883 1 98.25 202 LEU A CA 1
ATOM 1591 C C . LEU A 1 202 ? -9.727 -14.25 -17.234 1 98.25 202 LEU A C 1
ATOM 1593 O O . LEU A 1 202 ? -10.164 -14.797 -18.25 1 98.25 202 LEU A O 1
ATOM 1597 N N . ASN A 1 203 ? -8.711 -13.438 -17.188 1 98.25 203 ASN A N 1
ATOM 1598 C CA . ASN A 1 203 ? -8 -13.125 -18.422 1 98.25 203 ASN A CA 1
ATOM 1599 C C . ASN A 1 203 ? -7.363 -14.375 -19.031 1 98.25 203 ASN A C 1
ATOM 1601 O O . ASN A 1 203 ? -7.344 -14.531 -20.266 1 98.25 203 ASN A O 1
ATOM 1605 N N . MET A 1 204 ? -6.82 -15.195 -18.219 1 98.44 204 MET A N 1
ATOM 1606 C CA . MET A 1 204 ? -6.23 -16.453 -18.688 1 98.44 204 MET A CA 1
ATOM 1607 C C . MET A 1 204 ? -7.277 -17.312 -19.375 1 98.44 204 MET A C 1
ATOM 1609 O O . MET A 1 204 ? -7.055 -17.797 -20.484 1 98.44 204 MET A O 1
ATOM 1613 N N . LYS A 1 205 ? -8.398 -17.484 -18.719 1 97.94 205 LYS A N 1
ATOM 1614 C CA . LYS A 1 205 ? -9.5 -18.281 -19.266 1 97.94 205 LYS A CA 1
ATOM 1615 C C . LYS A 1 205 ? -9.938 -17.734 -20.625 1 97.94 205 LYS A C 1
ATOM 1617 O O . LYS A 1 205 ? -10.031 -18.5 -21.594 1 97.94 205 LYS A O 1
ATOM 1622 N N . LYS A 1 206 ? -10.141 -16.469 -20.641 1 97.94 206 LYS A N 1
ATOM 1623 C CA . LYS A 1 206 ? -10.602 -15.844 -21.875 1 97.94 206 LYS A CA 1
ATOM 1624 C C . LYS A 1 206 ? -9.562 -15.984 -22.984 1 97.94 206 LYS A C 1
ATOM 1626 O O . LYS A 1 206 ? -9.906 -16.25 -24.141 1 97.94 206 LYS A O 1
ATOM 1631 N N . PHE A 1 207 ? -8.375 -15.805 -22.625 1 98.31 207 PHE A N 1
ATOM 1632 C CA . PHE A 1 207 ? -7.281 -15.891 -23.578 1 98.31 207 PHE A CA 1
ATOM 1633 C C . PHE A 1 207 ? -7.223 -17.281 -24.219 1 98.31 207 PHE A C 1
ATOM 1635 O O . PHE A 1 207 ? -7.191 -17.406 -25.438 1 98.31 207 PHE A O 1
ATOM 1642 N N . PHE A 1 208 ? -7.293 -18.344 -23.406 1 97.88 208 PHE A N 1
ATOM 1643 C CA . PHE A 1 208 ? -7.129 -19.688 -23.922 1 97.88 208 PHE A CA 1
ATOM 1644 C C . PHE A 1 208 ? -8.398 -20.172 -24.625 1 97.88 208 PHE A C 1
ATOM 1646 O O . PHE A 1 208 ? -8.336 -20.969 -25.547 1 97.88 208 PHE A O 1
ATOM 1653 N N . GLU A 1 209 ? -9.5 -19.625 -24.234 1 97.38 209 GLU A N 1
ATOM 1654 C CA . GLU A 1 209 ? -10.742 -19.984 -24.906 1 97.38 209 GLU A CA 1
ATOM 1655 C C . GLU A 1 209 ? -10.812 -19.359 -26.297 1 97.38 209 GLU A C 1
ATOM 1657 O O . GLU A 1 209 ? -11.508 -19.875 -27.188 1 97.38 209 GLU A O 1
ATOM 1662 N N . GLN A 1 210 ? -10.117 -18.281 -26.438 1 95.75 210 GLN A N 1
ATOM 1663 C CA . GLN A 1 210 ? -10.141 -17.578 -27.719 1 95.75 210 GLN A CA 1
ATOM 1664 C C . GLN A 1 210 ? -9 -18.031 -28.625 1 95.75 210 GLN A C 1
ATOM 1666 O O . GLN A 1 210 ? -8.961 -17.688 -29.797 1 95.75 210 GLN A O 1
ATOM 1671 N N . ASN A 1 211 ? -8.016 -18.766 -28.094 1 87.31 211 ASN A N 1
ATOM 1672 C CA . ASN A 1 211 ? -6.832 -19.188 -28.844 1 87.31 211 ASN A CA 1
ATOM 1673 C C . ASN A 1 211 ? -6.551 -20.672 -28.641 1 87.31 211 ASN A C 1
ATOM 1675 O O . ASN A 1 211 ? -6.785 -21.219 -27.562 1 87.31 211 ASN A O 1
ATOM 1679 N N . MET B 1 1 ? 21.969 -8.109 -1.252 1 36.69 1 MET B N 1
ATOM 1680 C CA . MET B 1 1 ? 21.953 -9.383 -0.54 1 36.69 1 MET B CA 1
ATOM 1681 C C . MET B 1 1 ? 20.875 -10.305 -1.092 1 36.69 1 MET B C 1
ATOM 1683 O O . MET B 1 1 ? 19.734 -9.883 -1.274 1 36.69 1 MET B O 1
ATOM 1687 N N . SER B 1 2 ? 21.156 -11.016 -2.135 1 45.34 2 SER B N 1
ATOM 1688 C CA . SER B 1 2 ? 20.391 -12.078 -2.76 1 45.34 2 SER B CA 1
ATOM 1689 C C . SER B 1 2 ? 19.672 -12.93 -1.715 1 45.34 2 SER B C 1
ATOM 1691 O O . SER B 1 2 ? 20.312 -13.633 -0.935 1 45.34 2 SER B O 1
ATOM 1693 N N . ALA B 1 3 ? 18.688 -12.438 -0.655 1 61.44 3 ALA B N 1
ATOM 1694 C CA . ALA B 1 3 ? 18.688 -12.758 0.77 1 61.44 3 ALA B CA 1
ATOM 1695 C C . ALA B 1 3 ? 18.125 -14.164 1.016 1 61.44 3 ALA B C 1
ATOM 1697 O O . ALA B 1 3 ? 17.094 -14.531 0.466 1 61.44 3 ALA B O 1
ATOM 1698 N N . THR B 1 4 ? 19.031 -15.18 0.79 1 80.06 4 THR B N 1
ATOM 1699 C CA . THR B 1 4 ? 18.594 -16.453 1.339 1 80.06 4 THR B CA 1
ATOM 1700 C C . THR B 1 4 ? 17.531 -16.25 2.404 1 80.06 4 THR B C 1
ATOM 1702 O O . THR B 1 4 ? 17.656 -15.375 3.258 1 80.06 4 THR B O 1
ATOM 1705 N N . ILE B 1 5 ? 16.406 -17 2.111 1 89.31 5 ILE B N 1
ATOM 1706 C CA . ILE B 1 5 ? 15.328 -16.938 3.09 1 89.31 5 ILE B CA 1
ATOM 1707 C C . ILE B 1 5 ? 15.422 -18.125 4.039 1 89.31 5 ILE B C 1
ATOM 1709 O O . ILE B 1 5 ? 15.312 -19.281 3.609 1 89.31 5 ILE B O 1
ATOM 1713 N N . GLU B 1 6 ? 15.625 -17.859 5.246 1 87.94 6 GLU B N 1
ATOM 1714 C CA . GLU B 1 6 ? 15.945 -18.859 6.254 1 87.94 6 GLU B CA 1
ATOM 1715 C C . GLU B 1 6 ? 14.852 -19.922 6.348 1 87.94 6 GLU B C 1
ATOM 1717 O O . GLU B 1 6 ? 15.141 -21.094 6.562 1 87.94 6 GLU B O 1
ATOM 1722 N N . GLU B 1 7 ? 13.633 -19.609 6.113 1 89.5 7 GLU B N 1
ATOM 1723 C CA . GLU B 1 7 ? 12.508 -20.516 6.285 1 89.5 7 GLU B CA 1
ATOM 1724 C C . GLU B 1 7 ? 12.359 -21.453 5.09 1 89.5 7 GLU B C 1
ATOM 1726 O O . GLU B 1 7 ? 11.633 -22.438 5.156 1 89.5 7 GLU B O 1
ATOM 1731 N N . LEU B 1 8 ? 13.109 -21.188 4.035 1 94.38 8 LEU B N 1
ATOM 1732 C CA . LEU B 1 8 ? 12.984 -21.984 2.824 1 94.38 8 LEU B CA 1
ATOM 1733 C C . LEU B 1 8 ? 14.047 -23.078 2.777 1 94.38 8 LEU B C 1
ATOM 1735 O O . LEU B 1 8 ? 15.164 -22.875 3.268 1 94.38 8 LEU B O 1
ATOM 1739 N N . LYS B 1 9 ? 13.719 -24.188 2.135 1 95.06 9 LYS B N 1
ATOM 1740 C CA . LYS B 1 9 ? 14.703 -25.219 1.866 1 95.06 9 LYS B CA 1
ATOM 1741 C C . LYS B 1 9 ? 15.648 -24.812 0.737 1 95.06 9 LYS B C 1
ATOM 1743 O O . LYS B 1 9 ? 15.211 -24.234 -0.262 1 95.06 9 LYS B O 1
ATOM 1748 N N . THR B 1 10 ? 16.938 -25.125 0.959 1 95.31 10 THR B N 1
ATOM 1749 C CA . THR B 1 10 ? 17.906 -24.953 -0.115 1 95.31 10 THR B CA 1
ATOM 1750 C C . THR B 1 10 ? 18 -26.219 -0.975 1 95.31 10 THR B C 1
ATOM 1752 O O . THR B 1 10 ? 18.203 -27.312 -0.457 1 95.31 10 THR B O 1
ATOM 1755 N N . CYS B 1 11 ? 17.734 -26.047 -2.279 1 96.69 11 CYS B N 1
ATOM 1756 C CA . CYS B 1 11 ? 17.75 -27.172 -3.209 1 96.69 11 CYS B CA 1
ATOM 1757 C C . CYS B 1 11 ? 18.844 -26.984 -4.258 1 96.69 11 CYS B C 1
ATOM 1759 O O . CYS B 1 11 ? 18.953 -25.922 -4.863 1 96.69 11 CYS B O 1
ATOM 1761 N N . SER B 1 12 ? 19.656 -28.094 -4.492 1 94.06 12 SER B N 1
ATOM 1762 C CA . SER B 1 12 ? 20.781 -27.969 -5.418 1 94.06 12 SER B CA 1
ATOM 1763 C C . SER B 1 12 ? 20.922 -29.219 -6.281 1 94.06 12 SER B C 1
ATOM 1765 O O . SER B 1 12 ? 21.781 -29.281 -7.164 1 94.06 12 SER B O 1
ATOM 1767 N N . ASN B 1 13 ? 20.078 -30.203 -5.984 1 95.75 13 ASN B N 1
ATOM 1768 C CA . ASN B 1 13 ? 20.156 -31.438 -6.773 1 95.75 13 ASN B CA 1
ATOM 1769 C C . ASN B 1 13 ? 18.766 -32.031 -7.023 1 95.75 13 ASN B C 1
ATOM 1771 O O . ASN B 1 13 ? 17.781 -31.547 -6.461 1 95.75 13 ASN B O 1
ATOM 1775 N N . GLN B 1 14 ? 18.766 -33.062 -7.809 1 96.44 14 GLN B N 1
ATOM 1776 C CA . GLN B 1 14 ? 17.5 -33.625 -8.281 1 96.44 14 GLN B CA 1
ATOM 1777 C C . GLN B 1 14 ? 16.656 -34.156 -7.121 1 96.44 14 GLN B C 1
ATOM 1779 O O . GLN B 1 14 ? 15.438 -33.938 -7.086 1 96.44 14 GLN B O 1
ATOM 1784 N N . GLN B 1 15 ? 17.266 -34.812 -6.195 1 97.19 15 GLN B N 1
ATOM 1785 C CA . GLN B 1 15 ? 16.547 -35.375 -5.062 1 97.19 15 GLN B CA 1
ATOM 1786 C C . GLN B 1 15 ? 15.852 -34.281 -4.258 1 97.19 15 GLN B C 1
ATOM 1788 O O . GLN B 1 15 ? 14.703 -34.438 -3.838 1 97.19 15 GLN B O 1
ATOM 1793 N N . GLU B 1 16 ? 16.562 -33.219 -4.062 1 97.94 16 GLU B N 1
ATOM 1794 C CA . GLU B 1 16 ? 16.031 -32.094 -3.301 1 97.94 16 GLU B CA 1
ATOM 1795 C C . GLU B 1 16 ? 14.891 -31.406 -4.059 1 97.94 16 GLU B C 1
ATOM 1797 O O . GLU B 1 16 ? 13.898 -31 -3.455 1 97.94 16 GLU B O 1
ATOM 1802 N N . PHE B 1 17 ? 15 -31.25 -5.355 1 98.38 17 PHE B N 1
ATOM 1803 C CA . PHE B 1 17 ? 13.93 -30.688 -6.176 1 98.38 17 PHE B CA 1
ATOM 1804 C C . PHE B 1 17 ? 12.688 -31.562 -6.121 1 98.38 17 PHE B C 1
ATOM 1806 O O . PHE B 1 17 ? 11.57 -31.062 -6 1 98.38 17 PHE B O 1
ATOM 1813 N N . GLU B 1 18 ? 12.914 -32.875 -6.195 1 98.12 18 GLU B N 1
ATOM 1814 C CA . GLU B 1 18 ? 11.797 -33.812 -6.148 1 98.12 18 GLU B CA 1
ATOM 1815 C C . GLU B 1 18 ? 11.094 -33.781 -4.797 1 98.12 18 GLU B C 1
ATOM 1817 O O . GLU B 1 18 ? 9.867 -33.812 -4.73 1 98.12 18 GLU B O 1
ATOM 1822 N N . ALA B 1 19 ? 11.898 -33.688 -3.756 1 98.19 19 ALA B N 1
ATOM 1823 C CA . ALA B 1 19 ? 11.328 -33.594 -2.416 1 98.19 19 ALA B CA 1
ATOM 1824 C C . ALA B 1 19 ? 10.5 -32.312 -2.27 1 98.19 19 ALA B C 1
ATOM 1826 O O . ALA B 1 19 ? 9.422 -32.344 -1.668 1 98.19 19 ALA B O 1
ATOM 1827 N N . ALA B 1 20 ? 10.977 -31.203 -2.791 1 98.38 20 ALA B N 1
ATOM 1828 C CA . ALA B 1 20 ? 10.242 -29.938 -2.77 1 98.38 20 ALA B CA 1
ATOM 1829 C C . ALA B 1 20 ? 8.938 -30.062 -3.557 1 98.38 20 ALA B C 1
ATOM 1831 O O . ALA B 1 20 ? 7.906 -29.531 -3.137 1 98.38 20 ALA B O 1
ATOM 1832 N N . GLY B 1 21 ? 8.984 -30.703 -4.691 1 98.38 21 GLY B N 1
ATOM 1833 C CA . GLY B 1 21 ? 7.785 -30.938 -5.469 1 98.38 21 GLY B CA 1
ATOM 1834 C C . GLY B 1 21 ? 6.734 -31.734 -4.715 1 98.38 21 GLY B C 1
ATOM 1835 O O . GLY B 1 21 ? 5.551 -31.391 -4.746 1 98.38 21 GLY B O 1
ATOM 1836 N N . GLU B 1 22 ? 7.219 -32.781 -4.035 1 98.25 22 GLU B N 1
ATOM 1837 C CA . GLU B 1 22 ? 6.301 -33.594 -3.256 1 98.25 22 GLU B CA 1
ATOM 1838 C C . GLU B 1 22 ? 5.688 -32.781 -2.105 1 98.25 22 GLU B C 1
ATOM 1840 O O . GLU B 1 22 ? 4.504 -32.938 -1.798 1 98.25 22 GLU B O 1
ATOM 1845 N N . ALA B 1 23 ? 6.496 -32 -1.527 1 98.12 23 ALA B N 1
ATOM 1846 C CA . ALA B 1 23 ? 5.996 -31.141 -0.457 1 98.12 23 ALA B CA 1
ATOM 1847 C C . ALA B 1 23 ? 4.941 -30.172 -0.979 1 98.12 23 ALA B C 1
ATOM 1849 O O . ALA B 1 23 ? 3.953 -29.891 -0.298 1 98.12 23 ALA B O 1
ATOM 1850 N N . ALA B 1 24 ? 5.141 -29.641 -2.174 1 98.56 24 ALA B N 1
ATOM 1851 C CA . ALA B 1 24 ? 4.184 -28.734 -2.799 1 98.56 24 ALA B CA 1
ATOM 1852 C C . ALA B 1 24 ? 2.854 -29.438 -3.062 1 98.56 24 ALA B C 1
ATOM 1854 O O . ALA B 1 24 ? 1.786 -28.859 -2.838 1 98.56 24 ALA B O 1
ATOM 1855 N N . LYS B 1 25 ? 2.928 -30.703 -3.504 1 98.44 25 LYS B N 1
ATOM 1856 C CA . LYS B 1 25 ? 1.717 -31.484 -3.736 1 98.44 25 LYS B CA 1
ATOM 1857 C C . LYS B 1 25 ? 0.916 -31.656 -2.449 1 98.44 25 LYS B C 1
ATOM 1859 O O . LYS B 1 25 ? -0.304 -31.484 -2.443 1 98.44 25 LYS B O 1
ATOM 1864 N N . LYS B 1 26 ? 1.652 -32 -1.414 1 97.75 26 LYS B N 1
ATOM 1865 C CA . LYS B 1 26 ? 1.008 -32.219 -0.12 1 97.75 26 LYS B CA 1
ATOM 1866 C C . LYS B 1 26 ? 0.365 -30.922 0.384 1 97.75 26 LYS B C 1
ATOM 1868 O O . LYS B 1 26 ? -0.778 -30.922 0.843 1 97.75 26 LYS B O 1
ATOM 1873 N N . TRP B 1 27 ? 1.08 -29.828 0.305 1 98.06 27 TRP B N 1
ATOM 1874 C CA . TRP B 1 27 ? 0.543 -28.516 0.693 1 98.06 27 TRP B CA 1
ATOM 1875 C C . TRP B 1 27 ? -0.754 -28.219 -0.051 1 98.06 27 TRP B C 1
ATOM 1877 O O . TRP B 1 27 ? -1.746 -27.812 0.556 1 98.06 27 TRP B O 1
ATOM 1887 N N . PHE B 1 28 ? -0.722 -28.453 -1.366 1 98.44 28 PHE B N 1
ATOM 1888 C CA . PHE B 1 28 ? -1.858 -28.062 -2.193 1 98.44 28 PHE B CA 1
ATOM 1889 C C . PHE B 1 28 ? -3.1 -28.859 -1.821 1 98.44 28 PHE B C 1
ATOM 1891 O O . PHE B 1 28 ? -4.199 -28.312 -1.74 1 98.44 28 PHE B O 1
ATOM 1898 N N . THR B 1 29 ? -2.889 -30.156 -1.581 1 96.69 29 THR B N 1
ATOM 1899 C CA . THR B 1 29 ? -3.99 -31.016 -1.163 1 96.69 29 THR B CA 1
ATOM 1900 C C . THR B 1 29 ? -4.598 -30.531 0.147 1 96.69 29 THR B C 1
ATOM 1902 O O . THR B 1 29 ? -5.82 -30.453 0.283 1 96.69 29 THR B O 1
ATOM 1905 N N . GLU B 1 30 ? -3.801 -30.125 0.968 1 96.56 30 GLU B N 1
ATOM 1906 C CA . GLU B 1 30 ? -4.242 -29.688 2.289 1 96.56 30 GLU B CA 1
ATOM 1907 C C . GLU B 1 30 ? -4.93 -28.328 2.219 1 96.56 30 GLU B C 1
ATOM 1909 O O . GLU B 1 30 ? -5.973 -28.125 2.844 1 96.56 30 GLU B O 1
ATOM 1914 N N . VAL B 1 31 ? -4.344 -27.391 1.475 1 97 31 VAL B N 1
ATOM 1915 C CA . VAL B 1 31 ? -4.828 -26.016 1.474 1 97 31 VAL B CA 1
ATOM 1916 C C . VAL B 1 31 ? -6.168 -25.938 0.743 1 97 31 VAL B C 1
ATOM 1918 O O . VAL B 1 31 ? -6.988 -25.062 1.021 1 97 31 VAL B O 1
ATOM 1921 N N . LEU B 1 32 ? -6.422 -26.828 -0.225 1 95.44 32 LEU B N 1
ATOM 1922 C CA . LEU B 1 32 ? -7.676 -26.844 -0.972 1 95.44 32 LEU B CA 1
ATOM 1923 C C . LEU B 1 32 ? -8.844 -27.188 -0.06 1 95.44 32 LEU B C 1
ATOM 1925 O O . LEU B 1 32 ? -9.961 -26.688 -0.258 1 95.44 32 LEU B O 1
ATOM 1929 N N . SER B 1 33 ? -8.703 -27.984 0.943 1 86.31 33 SER B N 1
ATOM 1930 C CA . SER B 1 33 ? -9.789 -28.578 1.721 1 86.31 33 SER B CA 1
ATOM 1931 C C . SER B 1 33 ? -10.086 -27.75 2.969 1 86.31 33 SER B C 1
ATOM 1933 O O . SER B 1 33 ? -11.109 -27.953 3.623 1 86.31 33 SER B O 1
ATOM 1935 N N . ASN B 1 34 ? -9.422 -26.625 3.252 1 82.94 34 ASN B N 1
ATOM 1936 C CA . ASN B 1 34 ? -9.586 -26.125 4.609 1 82.94 34 ASN B CA 1
ATOM 1937 C C . ASN B 1 34 ? -9.742 -24.594 4.625 1 82.94 34 ASN B C 1
ATOM 1939 O O . ASN B 1 34 ? -8.945 -23.891 4.008 1 82.94 34 ASN B O 1
ATOM 1943 N N . GLY B 1 35 ? -10.836 -24.219 5.258 1 90.31 35 GLY B N 1
ATOM 1944 C CA . GLY B 1 35 ? -10.852 -22.906 5.891 1 90.31 35 GLY B CA 1
ATOM 1945 C C . GLY B 1 35 ? -11.203 -21.781 4.934 1 90.31 35 GLY B C 1
ATOM 1946 O O . GLY B 1 35 ? -10.75 -20.641 5.102 1 90.31 35 GLY B O 1
ATOM 1947 N N . TRP B 1 36 ? -11.867 -22.172 3.781 1 96.31 36 TRP B N 1
ATOM 1948 C CA . TRP B 1 36 ? -12.172 -21.109 2.818 1 96.31 36 TRP B CA 1
ATOM 1949 C C . TRP B 1 36 ? -13.617 -20.641 2.965 1 96.31 36 TRP B C 1
ATOM 1951 O O . TRP B 1 36 ? -14.523 -21.453 3.184 1 96.31 36 TRP B O 1
ATOM 1961 N N . THR B 1 37 ? -13.812 -19.391 2.848 1 96.06 37 THR B N 1
ATOM 1962 C CA . THR B 1 37 ? -15.133 -18.766 2.811 1 96.06 37 THR B CA 1
ATOM 1963 C C . THR B 1 37 ? -15.328 -17.984 1.519 1 96.06 37 THR B C 1
ATOM 1965 O O . THR B 1 37 ? -14.484 -17.156 1.156 1 96.06 37 THR B O 1
ATOM 1968 N N . GLU B 1 38 ? -16.453 -18.234 0.855 1 95.12 38 GLU B N 1
ATOM 1969 C CA . GLU B 1 38 ? -16.75 -17.5 -0.369 1 95.12 38 GLU B CA 1
ATOM 1970 C C . GLU B 1 38 ? -17.047 -16.047 -0.076 1 95.12 38 GLU B C 1
ATOM 1972 O O . GLU B 1 38 ? -17.859 -15.727 0.803 1 95.12 38 GLU B O 1
ATOM 1977 N N . THR B 1 39 ? -16.438 -15.141 -0.846 1 93.25 39 THR B N 1
ATOM 1978 C CA . THR B 1 39 ? -16.641 -13.727 -0.554 1 93.25 39 THR B CA 1
ATOM 1979 C C . THR B 1 39 ? -17.234 -13 -1.759 1 93.25 39 THR B C 1
ATOM 1981 O O . THR B 1 39 ? -17.969 -12.023 -1.602 1 93.25 39 THR B O 1
ATOM 1984 N N . THR B 1 40 ? -16.844 -13.336 -2.955 1 92.25 40 THR B N 1
ATOM 1985 C CA . THR B 1 40 ? -17.328 -12.711 -4.176 1 92.25 40 THR B CA 1
ATOM 1986 C C . THR B 1 40 ? -17.703 -13.758 -5.219 1 92.25 40 THR B C 1
ATOM 1988 O O . THR B 1 40 ? -16.891 -14.617 -5.559 1 92.25 40 THR B O 1
ATOM 1991 N N . LYS B 1 41 ? -18.906 -13.68 -5.664 1 91.56 41 LYS B N 1
ATOM 1992 C CA . LYS B 1 41 ? -19.391 -14.594 -6.703 1 91.56 41 LYS B CA 1
ATOM 1993 C C . LYS B 1 41 ? -19.469 -13.883 -8.055 1 91.56 41 LYS B C 1
ATOM 1995 O O . LYS B 1 41 ? -19.891 -12.727 -8.133 1 91.56 41 LYS B O 1
ATOM 2000 N N . GLY B 1 42 ? -19.031 -14.57 -9.172 1 94.81 42 GLY B N 1
ATOM 2001 C CA . GLY B 1 42 ? -19.078 -14.094 -10.547 1 94.81 42 GLY B CA 1
ATOM 2002 C C . GLY B 1 42 ? -18.469 -15.062 -11.531 1 94.81 42 GLY B C 1
ATOM 2003 O O . GLY B 1 42 ? -18.609 -16.281 -11.383 1 94.81 42 GLY B O 1
ATOM 2004 N N . GLU B 1 43 ? -17.984 -14.492 -12.633 1 96.88 43 GLU B N 1
ATOM 2005 C CA . GLU B 1 43 ? -17.281 -15.352 -13.586 1 96.88 43 GLU B CA 1
ATOM 2006 C C . GLU B 1 43 ? -16.078 -16.047 -12.93 1 96.88 43 GLU B C 1
ATOM 2008 O O . GLU B 1 43 ? -15.727 -17.156 -13.305 1 96.88 43 GLU B O 1
ATOM 2013 N N . VAL B 1 44 ? -15.539 -15.289 -12.039 1 98.38 44 VAL B N 1
ATOM 2014 C CA . VAL B 1 44 ? -14.547 -15.867 -11.141 1 98.38 44 VAL B CA 1
ATOM 2015 C C . VAL B 1 44 ? -15.008 -15.711 -9.688 1 98.38 44 VAL B C 1
ATOM 2017 O O . VAL B 1 44 ? -15.414 -14.625 -9.273 1 98.38 44 VAL B O 1
ATOM 2020 N N . THR B 1 45 ? -14.984 -16.766 -8.969 1 98.12 45 THR B N 1
ATOM 2021 C CA . THR B 1 45 ? -15.336 -16.734 -7.555 1 98.12 45 THR B CA 1
ATOM 2022 C C . THR B 1 45 ? -14.102 -16.562 -6.688 1 98.12 45 THR B C 1
ATOM 2024 O O . THR B 1 45 ? -13.07 -17.203 -6.914 1 98.12 45 THR B O 1
ATOM 2027 N N . ILE B 1 46 ? -14.219 -15.695 -5.719 1 98.06 46 ILE B N 1
ATOM 2028 C CA . ILE B 1 46 ? -13.117 -15.445 -4.797 1 98.06 46 ILE B CA 1
ATOM 2029 C C . ILE B 1 46 ? -13.438 -16.047 -3.434 1 98.06 46 ILE B C 1
ATOM 2031 O O . ILE B 1 46 ? -14.562 -15.914 -2.936 1 98.06 46 ILE B O 1
ATOM 2035 N N . TYR B 1 47 ? -12.484 -16.75 -2.869 1 97.25 47 TYR B N 1
ATOM 2036 C CA . TYR B 1 47 ? -12.578 -17.281 -1.513 1 97.25 47 TYR B CA 1
ATOM 2037 C C . TYR B 1 47 ? -11.539 -16.641 -0.604 1 97.25 47 TYR B C 1
ATOM 2039 O O . TYR B 1 47 ? -10.5 -16.172 -1.073 1 97.25 47 TYR B O 1
ATOM 2047 N N . ASP B 1 48 ? -11.875 -16.594 0.643 1 93.69 48 ASP B N 1
ATOM 2048 C CA . ASP B 1 48 ? -10.992 -15.961 1.621 1 93.69 48 ASP B CA 1
ATOM 2049 C C . ASP B 1 48 ? -10.633 -16.938 2.742 1 93.69 48 ASP B C 1
ATOM 2051 O O . ASP B 1 48 ? -11.398 -17.844 3.047 1 93.69 48 ASP B O 1
ATOM 2055 N N . LYS B 1 49 ? -9.523 -16.75 3.197 1 94.69 49 LYS B N 1
ATOM 2056 C CA . LYS B 1 49 ? -8.977 -17.453 4.352 1 94.69 49 LYS B CA 1
ATOM 2057 C C . LYS B 1 49 ? -8.062 -16.547 5.164 1 94.69 49 LYS B C 1
ATOM 2059 O O . LYS B 1 49 ? -7.289 -15.758 4.598 1 94.69 49 LYS B O 1
ATOM 2064 N N . PRO B 1 50 ? -8.227 -16.562 6.523 1 91.88 50 PRO B N 1
ATOM 2065 C CA . PRO B 1 50 ? -7.398 -15.664 7.336 1 91.88 50 PRO B CA 1
ATOM 2066 C C . PRO B 1 50 ? -5.902 -15.883 7.117 1 91.88 50 PRO B C 1
ATOM 2068 O O . PRO B 1 50 ? -5.461 -17.016 6.941 1 91.88 50 PRO B O 1
ATOM 2071 N N . SER B 1 51 ? -5.223 -14.719 7.098 1 92.19 51 SER B N 1
ATOM 2072 C CA . SER B 1 51 ? -3.766 -14.797 7.027 1 92.19 51 SER B CA 1
ATOM 2073 C C . SER B 1 51 ? -3.184 -15.453 8.273 1 92.19 51 SER B C 1
ATOM 2075 O O . SER B 1 51 ? -3.779 -15.391 9.352 1 92.19 51 SER B O 1
ATOM 2077 N N . VAL B 1 52 ? -2.086 -16.078 8.141 1 90.81 52 VAL B N 1
ATOM 2078 C CA . VAL B 1 52 ? -1.344 -16.672 9.242 1 90.81 52 VAL B CA 1
ATOM 2079 C C . VAL B 1 52 ? 0.108 -16.203 9.211 1 90.81 52 VAL B C 1
ATOM 2081 O O . VAL B 1 52 ? 0.809 -16.406 8.211 1 90.81 52 VAL B O 1
ATOM 2084 N N . ASN B 1 53 ? 0.49 -15.43 10.609 1 81.12 53 ASN B N 1
ATOM 2085 C CA . ASN B 1 53 ? 1.825 -14.852 10.703 1 81.12 53 ASN B CA 1
ATOM 2086 C C . ASN B 1 53 ? 2.105 -13.898 9.547 1 81.12 53 ASN B C 1
ATOM 2088 O O . ASN B 1 53 ? 1.418 -12.891 9.383 1 81.12 53 ASN B O 1
ATOM 2092 N N . ASN B 1 54 ? 2.514 -13.82 8.305 1 88 54 ASN B N 1
ATOM 2093 C CA . ASN B 1 54 ? 2.789 -12.961 7.16 1 88 54 ASN B CA 1
ATOM 2094 C C . ASN B 1 54 ? 2.43 -13.656 5.848 1 88 54 ASN B C 1
ATOM 2096 O O . ASN B 1 54 ? 2.732 -13.141 4.766 1 88 54 ASN B O 1
ATOM 2100 N N . HIS B 1 55 ? 1.748 -14.812 6.016 1 94.56 55 HIS B N 1
ATOM 2101 C CA . HIS B 1 55 ? 1.296 -15.492 4.809 1 94.56 55 HIS B CA 1
ATOM 2102 C C . HIS B 1 55 ? -0.159 -15.156 4.5 1 94.56 55 HIS B C 1
ATOM 2104 O O . HIS B 1 55 ? -1.036 -15.336 5.348 1 94.56 55 HIS B O 1
ATOM 2110 N N . HIS B 1 56 ? -0.344 -14.727 3.33 1 95.06 56 HIS B N 1
ATOM 2111 C CA . HIS B 1 56 ? -1.679 -14.383 2.848 1 95.06 56 HIS B CA 1
ATOM 2112 C C . HIS B 1 56 ? -2.189 -15.43 1.861 1 95.06 56 HIS B C 1
ATOM 2114 O O . HIS B 1 56 ? -1.423 -15.945 1.045 1 95.06 56 HIS B O 1
ATOM 2120 N N . PHE B 1 57 ? -3.492 -15.727 1.958 1 96.62 57 PHE B N 1
ATOM 2121 C CA . PHE B 1 57 ? -4.078 -16.797 1.154 1 96.62 57 PHE B CA 1
ATOM 2122 C C . PHE B 1 57 ? -5.07 -16.219 0.143 1 96.62 57 PHE B C 1
ATOM 2124 O O . PHE B 1 57 ? -5.855 -15.336 0.47 1 96.62 57 PHE B O 1
ATOM 2131 N N . ILE B 1 58 ? -4.977 -16.703 -1.07 1 97.06 58 ILE B N 1
ATOM 2132 C CA . ILE B 1 58 ? -5.887 -16.344 -2.152 1 97.06 58 ILE B CA 1
ATOM 2133 C C . ILE B 1 58 ? -6.406 -17.625 -2.826 1 97.06 58 ILE B C 1
ATOM 2135 O O . ILE B 1 58 ? -5.633 -18.531 -3.113 1 97.06 58 ILE B O 1
ATOM 2139 N N . LYS B 1 59 ? -7.68 -17.656 -3.012 1 98 59 LYS B N 1
ATOM 2140 C CA . LYS B 1 59 ? -8.273 -18.734 -3.791 1 98 59 LYS B CA 1
ATOM 2141 C C . LYS B 1 59 ? -9.305 -18.188 -4.777 1 98 59 LYS B C 1
ATOM 2143 O O . LYS B 1 59 ? -10.227 -17.469 -4.387 1 98 59 LYS B O 1
ATOM 2148 N N . THR B 1 60 ? -9.117 -18.531 -6.016 1 98.44 60 THR B N 1
ATOM 2149 C CA . THR B 1 60 ? -10.055 -18.156 -7.062 1 98.44 60 THR B CA 1
ATOM 2150 C C . THR B 1 60 ? -10.469 -19.375 -7.887 1 98.44 60 THR B C 1
ATOM 2152 O O . THR B 1 60 ? -9.688 -20.297 -8.062 1 98.44 60 THR B O 1
ATOM 2155 N N . VAL B 1 61 ? -11.742 -19.344 -8.328 1 98.38 61 VAL B N 1
ATOM 2156 C CA . VAL B 1 61 ? -12.305 -20.484 -9.047 1 98.38 61 VAL B CA 1
ATOM 2157 C C . VAL B 1 61 ? -13.094 -19.984 -10.25 1 98.38 61 VAL B C 1
ATOM 2159 O O . VAL B 1 61 ? -13.844 -19.016 -10.156 1 98.38 61 VAL B O 1
ATOM 2162 N N . THR B 1 62 ? -12.898 -20.641 -11.383 1 98.69 62 THR B N 1
ATOM 2163 C CA . THR B 1 62 ? -13.672 -20.297 -12.57 1 98.69 62 THR B CA 1
ATOM 2164 C C . THR B 1 62 ? -13.992 -21.531 -13.391 1 98.69 62 THR B C 1
ATOM 2166 O O . THR B 1 62 ? -13.414 -22.594 -13.172 1 98.69 62 THR B O 1
ATOM 2169 N N . GLN B 1 63 ? -14.977 -21.422 -14.273 1 98.62 63 GLN B N 1
ATOM 2170 C CA . GLN B 1 63 ? -15.414 -22.469 -15.195 1 98.62 63 GLN B CA 1
ATOM 2171 C C . GLN B 1 63 ? -15.008 -22.156 -16.625 1 98.62 63 GLN B C 1
ATOM 2173 O O . GLN B 1 63 ? -15.328 -21.078 -17.141 1 98.62 63 GLN B O 1
ATOM 2178 N N . SER B 1 64 ? -14.281 -23.047 -17.25 1 98.62 64 SER B N 1
ATOM 2179 C CA . SER B 1 64 ? -13.914 -22.906 -18.641 1 98.62 64 SER B CA 1
ATOM 2180 C C . SER B 1 64 ? -14.695 -23.859 -19.531 1 98.62 64 SER B C 1
ATOM 2182 O O . SER B 1 64 ? -14.992 -24.984 -19.125 1 98.62 64 SER B O 1
ATOM 2184 N N . LYS B 1 65 ? -14.938 -23.516 -20.734 1 98.25 65 LYS B N 1
ATOM 2185 C CA . LYS B 1 65 ? -15.617 -24.391 -21.688 1 98.25 65 LYS B CA 1
ATOM 2186 C C . LYS B 1 65 ? -14.648 -25.391 -22.328 1 98.25 65 LYS B C 1
ATOM 2188 O O . LYS B 1 65 ? -15.062 -26.328 -22.984 1 98.25 65 LYS B O 1
ATOM 2193 N N . LEU B 1 66 ? -13.391 -25.172 -22.188 1 98.62 66 LEU B N 1
ATOM 2194 C CA . LEU B 1 66 ? -12.383 -26.078 -22.75 1 98.62 66 LEU B CA 1
ATOM 2195 C C . LEU B 1 66 ? -12.281 -27.359 -21.922 1 98.62 66 LEU B C 1
ATOM 2197 O O . LEU B 1 66 ? -12.539 -27.344 -20.719 1 98.62 66 LEU B O 1
ATOM 2201 N N . LYS B 1 67 ? -11.781 -28.375 -22.578 1 98.25 67 LYS B N 1
ATOM 2202 C CA . LYS B 1 67 ? -11.5 -29.625 -21.844 1 98.25 67 LYS B CA 1
ATOM 2203 C C . LYS B 1 67 ? -10.352 -29.422 -20.859 1 98.25 67 LYS B C 1
ATOM 2205 O O . LYS B 1 67 ? -9.383 -28.719 -21.156 1 98.25 67 LYS B O 1
ATOM 2210 N N . ALA B 1 68 ? -10.453 -30.078 -19.75 1 98.62 68 ALA B N 1
ATOM 2211 C CA . ALA B 1 68 ? -9.469 -29.938 -18.672 1 98.62 68 ALA B CA 1
ATOM 2212 C C . ALA B 1 68 ? -8.055 -30.203 -19.188 1 98.62 68 ALA B C 1
ATOM 2214 O O . ALA B 1 68 ? -7.137 -29.438 -18.891 1 98.62 68 ALA B O 1
ATOM 2215 N N . GLU B 1 69 ? -7.887 -31.234 -19.953 1 98.25 69 GLU B N 1
ATOM 2216 C CA . GLU B 1 69 ? -6.57 -31.594 -20.469 1 98.25 69 GLU B CA 1
ATOM 2217 C C . GLU B 1 69 ? -6.027 -30.516 -21.391 1 98.25 69 GLU B C 1
ATOM 2219 O O . GLU B 1 69 ? -4.828 -30.234 -21.391 1 98.25 69 GLU B O 1
ATOM 2224 N N . ASP B 1 70 ? -6.91 -29.906 -22.188 1 98.19 70 ASP B N 1
ATOM 2225 C CA . ASP B 1 70 ? -6.504 -28.875 -23.141 1 98.19 70 ASP B CA 1
ATOM 2226 C C . ASP B 1 70 ? -5.992 -27.625 -22.438 1 98.19 70 ASP B C 1
ATOM 2228 O O . ASP B 1 70 ? -4.902 -27.141 -22.734 1 98.19 70 ASP B O 1
ATOM 2232 N N . ILE B 1 71 ? -6.777 -27.141 -21.531 1 98.56 71 ILE B N 1
ATOM 2233 C CA . ILE B 1 71 ? -6.371 -25.922 -20.844 1 98.56 71 ILE B CA 1
ATOM 2234 C C . ILE B 1 71 ? -5.148 -26.203 -19.984 1 98.56 71 ILE B C 1
ATOM 2236 O O . ILE B 1 71 ? -4.25 -25.359 -19.875 1 98.56 71 ILE B O 1
ATOM 2240 N N . PHE B 1 72 ? -5.031 -27.328 -19.359 1 98.56 72 PHE B N 1
ATOM 2241 C CA . PHE B 1 72 ? -3.865 -27.734 -18.594 1 98.56 72 PHE B CA 1
ATOM 2242 C C . PHE B 1 72 ? -2.605 -27.688 -19.453 1 98.56 72 PHE B C 1
ATOM 2244 O O . PHE B 1 72 ? -1.604 -27.078 -19.047 1 98.56 72 PHE B O 1
ATOM 2251 N N . ASN B 1 73 ? -2.729 -28.281 -20.562 1 98.06 73 ASN B N 1
ATOM 2252 C CA . ASN B 1 73 ? -1.577 -28.328 -21.453 1 98.06 73 ASN B CA 1
ATOM 2253 C C . ASN B 1 73 ? -1.178 -26.938 -21.938 1 98.06 73 ASN B C 1
ATOM 2255 O O . ASN B 1 73 ? 0.01 -26.641 -22.078 1 98.06 73 ASN B O 1
ATOM 2259 N N . LYS B 1 74 ? -2.182 -26.141 -22.188 1 98 74 LYS B N 1
ATOM 2260 C CA . LYS B 1 74 ? -1.906 -24.781 -22.609 1 98 74 LYS B CA 1
ATOM 2261 C C . LYS B 1 74 ? -1.199 -23.984 -21.516 1 98 74 LYS B C 1
ATOM 2263 O O . LYS B 1 74 ? -0.23 -23.266 -21.781 1 98 74 LYS B O 1
ATOM 2268 N N . VAL B 1 75 ? -1.646 -24.125 -20.281 1 97.88 75 VAL B N 1
ATOM 2269 C CA . VAL B 1 75 ? -1.045 -23.422 -19.156 1 97.88 75 VAL B CA 1
ATOM 2270 C C . VAL B 1 75 ? 0.371 -23.938 -18.906 1 97.88 75 VAL B C 1
ATOM 2272 O O . VAL B 1 75 ? 1.309 -23.156 -18.766 1 97.88 75 VAL B O 1
ATOM 2275 N N . LYS B 1 76 ? 0.518 -25.172 -18.922 1 96.75 76 LYS B N 1
ATOM 2276 C CA . LYS B 1 76 ? 1.794 -25.828 -18.656 1 96.75 76 LYS B CA 1
ATOM 2277 C C . LYS B 1 76 ? 2.846 -25.406 -19.688 1 96.75 76 LYS B C 1
ATOM 2279 O O . LYS B 1 76 ? 4.027 -25.297 -19.359 1 96.75 76 LYS B O 1
ATOM 2284 N N . SER B 1 77 ? 2.453 -25.172 -20.875 1 95.5 77 SER B N 1
ATOM 2285 C CA . SER B 1 77 ? 3.391 -24.922 -21.969 1 95.5 77 SER B CA 1
ATOM 2286 C C . SER B 1 77 ? 3.598 -23.422 -22.188 1 95.5 77 SER B C 1
ATOM 2288 O O . SER B 1 77 ? 4.453 -23.031 -22.969 1 95.5 77 SER B O 1
ATOM 2290 N N . ALA B 1 78 ? 2.832 -22.609 -21.5 1 95.94 78 ALA B N 1
ATOM 2291 C CA . ALA B 1 78 ? 2.889 -21.156 -21.734 1 95.94 78 ALA B CA 1
ATOM 2292 C C . ALA B 1 78 ? 4.246 -20.594 -21.328 1 95.94 78 ALA B C 1
ATOM 2294 O O . ALA B 1 78 ? 4.715 -20.828 -20.203 1 95.94 78 ALA B O 1
ATOM 2295 N N . ASP B 1 79 ? 4.891 -19.828 -22.219 1 95.88 79 ASP B N 1
ATOM 2296 C CA . ASP B 1 79 ? 6.117 -19.094 -21.906 1 95.88 79 ASP B CA 1
ATOM 2297 C C . ASP B 1 79 ? 5.805 -17.688 -21.406 1 95.88 79 ASP B C 1
ATOM 2299 O O . ASP B 1 79 ? 4.641 -17.344 -21.172 1 95.88 79 ASP B O 1
ATOM 2303 N N . PHE B 1 80 ? 6.848 -16.938 -21.188 1 96.75 80 PHE B N 1
ATOM 2304 C CA . PHE B 1 80 ? 6.664 -15.586 -20.672 1 96.75 80 PHE B CA 1
ATOM 2305 C C . PHE B 1 80 ? 5.801 -14.758 -21.609 1 96.75 80 PHE B C 1
ATOM 2307 O O . PHE B 1 80 ? 4.879 -14.07 -21.172 1 96.75 80 PHE B O 1
ATOM 2314 N N . ALA B 1 81 ? 6.148 -14.805 -22.922 1 96.62 81 ALA B N 1
ATOM 2315 C CA . ALA B 1 81 ? 5.426 -14.008 -23.906 1 96.62 81 ALA B CA 1
ATOM 2316 C C . ALA B 1 81 ? 3.932 -14.305 -23.859 1 96.62 81 ALA B C 1
ATOM 2318 O O . ALA B 1 81 ? 3.105 -13.391 -23.922 1 96.62 81 ALA B O 1
ATOM 2319 N N . THR B 1 82 ? 3.592 -15.57 -23.75 1 96.88 82 THR B N 1
ATOM 2320 C CA . THR B 1 82 ? 2.191 -15.977 -23.688 1 96.88 82 THR B CA 1
ATOM 2321 C C . THR B 1 82 ? 1.568 -15.578 -22.359 1 96.88 82 THR B C 1
ATOM 2323 O O . THR B 1 82 ? 0.493 -14.977 -22.312 1 96.88 82 THR B O 1
ATOM 2326 N N . SER B 1 83 ? 2.279 -15.867 -21.234 1 97.25 83 SER B N 1
ATOM 2327 C CA . SER B 1 83 ? 1.762 -15.609 -19.906 1 97.25 83 SER B CA 1
ATOM 2328 C C . SER B 1 83 ? 1.528 -14.125 -19.672 1 97.25 83 SER B C 1
ATOM 2330 O O . SER B 1 83 ? 0.555 -13.734 -19.031 1 97.25 83 SER B O 1
ATOM 2332 N N . HIS B 1 84 ? 2.355 -13.305 -20.219 1 97.12 84 HIS B N 1
ATOM 2333 C CA . HIS B 1 84 ? 2.271 -11.859 -20.031 1 97.12 84 HIS B CA 1
ATOM 2334 C C . HIS B 1 84 ? 1.024 -11.281 -20.688 1 97.12 84 HIS B C 1
ATOM 2336 O O . HIS B 1 84 ? 0.552 -10.211 -20.312 1 97.12 84 HIS B O 1
ATOM 2342 N N . LYS B 1 85 ? 0.456 -11.938 -21.641 1 96.25 85 LYS B N 1
ATOM 2343 C CA . LYS B 1 85 ? -0.739 -11.477 -22.328 1 96.25 85 LYS B CA 1
ATOM 2344 C C . LYS B 1 85 ? -1.95 -11.469 -21.406 1 96.25 85 LYS B C 1
ATOM 2346 O O . LYS B 1 85 ? -2.846 -10.633 -21.547 1 96.25 85 LYS B O 1
ATOM 2351 N N . TYR B 1 86 ? -1.96 -12.406 -20.438 1 96.69 86 TYR B N 1
ATOM 2352 C CA . TYR B 1 86 ? -3.119 -12.453 -19.547 1 96.69 86 TYR B CA 1
ATOM 2353 C C . TYR B 1 86 ? -2.725 -12.125 -18.109 1 96.69 86 TYR B C 1
ATOM 2355 O O . TYR B 1 86 ? -3.588 -11.945 -17.25 1 96.69 86 TYR B O 1
ATOM 2363 N N . ASP B 1 87 ? -1.478 -12.094 -17.781 1 96.25 87 ASP B N 1
ATOM 2364 C CA . ASP B 1 87 ? -0.933 -11.68 -16.484 1 96.25 87 ASP B CA 1
ATOM 2365 C C . ASP B 1 87 ? 0.013 -10.492 -16.641 1 96.25 87 ASP B C 1
ATOM 2367 O O . ASP B 1 87 ? 1.233 -10.664 -16.672 1 96.25 87 ASP B O 1
ATOM 2371 N N . LYS B 1 88 ? -0.512 -9.32 -16.609 1 94.19 88 LYS B N 1
ATOM 2372 C CA . LYS B 1 88 ? 0.264 -8.125 -16.922 1 94.19 88 LYS B CA 1
ATOM 2373 C C . LYS B 1 88 ? 1.234 -7.793 -15.789 1 94.19 88 LYS B C 1
ATOM 2375 O O . LYS B 1 88 ? 2.199 -7.051 -15.984 1 94.19 88 LYS B O 1
ATOM 2380 N N . GLU B 1 89 ? 1.009 -8.352 -14.609 1 95.12 89 GLU B N 1
ATOM 2381 C CA . GLU B 1 89 ? 1.891 -8.109 -13.477 1 95.12 89 GLU B CA 1
ATOM 2382 C C . GLU B 1 89 ? 3.141 -8.977 -13.547 1 95.12 89 GLU B C 1
ATOM 2384 O O . GLU B 1 89 ? 4.125 -8.727 -12.852 1 95.12 89 GLU B O 1
ATOM 2389 N N . LEU B 1 90 ? 3.049 -10.023 -14.32 1 96.88 90 LEU B N 1
ATOM 2390 C CA . LEU B 1 90 ? 4.242 -10.828 -14.555 1 96.88 90 LEU B CA 1
ATOM 2391 C C . LEU B 1 90 ? 5.223 -10.094 -15.469 1 96.88 90 LEU B C 1
ATOM 2393 O O . LEU B 1 90 ? 4.941 -9.891 -16.656 1 96.88 90 LEU B O 1
ATOM 2397 N N . VAL B 1 91 ? 6.387 -9.789 -14.945 1 95.31 91 VAL B N 1
ATOM 2398 C CA . VAL B 1 91 ? 7.254 -8.93 -15.742 1 95.31 91 VAL B CA 1
ATOM 2399 C C . VAL B 1 91 ? 8.516 -9.695 -16.141 1 95.31 91 VAL B C 1
ATOM 2401 O O . VAL B 1 91 ? 9.25 -9.273 -17.031 1 95.31 91 VAL B O 1
ATOM 2404 N N . GLU B 1 92 ? 8.82 -10.719 -15.461 1 94.44 92 GLU B N 1
ATOM 2405 C CA . GLU B 1 92 ? 9.875 -11.656 -15.828 1 94.44 92 GLU B CA 1
ATOM 2406 C C . GLU B 1 92 ? 9.469 -13.094 -15.508 1 94.44 92 GLU B C 1
ATOM 2408 O O . GLU B 1 92 ? 8.797 -13.344 -14.516 1 94.44 92 GLU B O 1
ATOM 2413 N N . SER B 1 93 ? 9.82 -14.031 -16.312 1 96.31 93 SER B N 1
ATOM 2414 C CA . SER B 1 93 ? 9.648 -15.461 -16.078 1 96.31 93 SER B CA 1
ATOM 2415 C C . SER B 1 93 ? 10.742 -16.266 -16.781 1 96.31 93 SER B C 1
ATOM 2417 O O . SER B 1 93 ? 11.016 -16.062 -17.969 1 96.31 93 SER B O 1
ATOM 2419 N N . GLU B 1 94 ? 11.359 -17.109 -16.031 1 94.81 94 GLU B N 1
ATOM 2420 C CA . GLU B 1 94 ? 12.469 -17.906 -16.562 1 94.81 94 GLU B CA 1
ATOM 2421 C C . GLU B 1 94 ? 12.477 -19.312 -15.977 1 94.81 94 GLU B C 1
ATOM 2423 O O . GLU B 1 94 ? 12.25 -19.5 -14.781 1 94.81 94 GLU B O 1
ATOM 2428 N N . VAL B 1 95 ? 12.695 -20.328 -16.844 1 96.69 95 VAL B N 1
ATOM 2429 C CA . VAL B 1 95 ? 13.039 -21.656 -16.359 1 96.69 95 VAL B CA 1
ATOM 2430 C C . VAL B 1 95 ? 14.539 -21.734 -16.094 1 96.69 95 VAL B C 1
ATOM 2432 O O . VAL B 1 95 ? 15.352 -21.656 -17.016 1 96.69 95 VAL B O 1
ATOM 2435 N N . LEU B 1 96 ? 14.883 -21.875 -14.875 1 95.62 96 LEU B N 1
ATOM 2436 C CA . LEU B 1 96 ? 16.281 -21.875 -14.484 1 95.62 96 LEU B CA 1
ATOM 2437 C C . LEU B 1 96 ? 16.922 -23.25 -14.719 1 95.62 96 LEU B C 1
ATOM 2439 O O . LEU B 1 96 ? 18.109 -23.344 -15.039 1 95.62 96 LEU B O 1
ATOM 2443 N N . GLU B 1 97 ? 16.156 -24.234 -14.477 1 96.75 97 GLU B N 1
ATOM 2444 C CA . GLU B 1 97 ? 16.625 -25.609 -14.633 1 96.75 97 GLU B CA 1
ATOM 2445 C C . GLU B 1 97 ? 15.453 -26.562 -14.875 1 96.75 97 GLU B C 1
ATOM 2447 O O . GLU B 1 97 ? 14.422 -26.469 -14.211 1 96.75 97 GLU B O 1
ATOM 2452 N N . THR B 1 98 ? 15.594 -27.422 -15.875 1 97.62 98 THR B N 1
ATOM 2453 C CA . THR B 1 98 ? 14.641 -28.5 -16.109 1 97.62 98 THR B CA 1
ATOM 2454 C C . THR B 1 98 ? 15.172 -29.812 -15.539 1 97.62 98 THR B C 1
ATOM 2456 O O . THR B 1 98 ? 16.188 -30.344 -16.016 1 97.62 98 THR B O 1
ATOM 2459 N N . ILE B 1 99 ? 14.508 -30.281 -14.539 1 97.44 99 ILE B N 1
ATOM 2460 C CA . ILE B 1 99 ? 14.93 -31.531 -13.914 1 97.44 99 ILE B CA 1
ATOM 2461 C C . ILE B 1 99 ? 14.422 -32.719 -14.727 1 97.44 99 ILE B C 1
ATOM 2463 O O . ILE B 1 99 ? 15.172 -33.656 -15.016 1 97.44 99 ILE B O 1
ATOM 2467 N N . ASN B 1 100 ? 13.156 -32.719 -15.102 1 96 100 ASN B N 1
ATOM 2468 C CA . ASN B 1 100 ? 12.516 -33.656 -16.031 1 96 100 ASN B CA 1
ATOM 2469 C C . ASN B 1 100 ? 11.273 -33.062 -16.672 1 96 100 ASN B C 1
ATOM 2471 O O . ASN B 1 100 ? 11.047 -31.844 -16.578 1 96 100 ASN B O 1
ATOM 2475 N N . GLU B 1 101 ? 10.508 -33.906 -17.344 1 95.25 101 GLU B N 1
ATOM 2476 C CA . GLU B 1 101 ? 9.367 -33.406 -18.109 1 95.25 101 GLU B CA 1
ATOM 2477 C C . GLU B 1 101 ? 8.336 -32.75 -17.203 1 95.25 101 GLU B C 1
ATOM 2479 O O . GLU B 1 101 ? 7.559 -31.891 -17.656 1 95.25 101 GLU B O 1
ATOM 2484 N N . HIS B 1 102 ? 8.273 -33.062 -15.898 1 97.69 102 HIS B N 1
ATOM 2485 C CA . HIS B 1 102 ? 7.195 -32.625 -15.016 1 97.69 102 HIS B CA 1
ATOM 2486 C C . HIS B 1 102 ? 7.727 -31.766 -13.875 1 97.69 102 HIS B C 1
ATOM 2488 O O . HIS B 1 102 ? 6.957 -31.328 -13.016 1 97.69 102 HIS B O 1
ATOM 2494 N N . LEU B 1 103 ? 9.062 -31.562 -13.828 1 98.25 103 LEU B N 1
ATOM 2495 C CA . LEU B 1 103 ? 9.68 -30.906 -12.688 1 98.25 103 LEU B CA 1
ATOM 2496 C C . LEU B 1 103 ? 10.734 -29.906 -13.148 1 98.25 103 LEU B C 1
ATOM 2498 O O . LEU B 1 103 ? 11.688 -30.266 -13.836 1 98.25 103 LEU B O 1
ATOM 2502 N N . LYS B 1 104 ? 10.578 -28.625 -12.805 1 98.12 104 LYS B N 1
ATOM 2503 C CA . LYS B 1 104 ? 11.523 -27.578 -13.195 1 98.12 104 LYS B CA 1
ATOM 2504 C C . LYS B 1 104 ? 11.711 -26.562 -12.078 1 98.12 104 LYS B C 1
ATOM 2506 O O . LYS B 1 104 ? 10.891 -26.469 -11.164 1 98.12 104 LYS B O 1
ATOM 2511 N N . VAL B 1 105 ? 12.805 -25.859 -12.117 1 97.81 105 VAL B N 1
ATOM 2512 C CA . VAL B 1 105 ? 13.062 -24.688 -11.289 1 97.81 105 VAL B CA 1
ATOM 2513 C C . VAL B 1 105 ? 12.797 -23.422 -12.086 1 97.81 105 VAL B C 1
ATOM 2515 O O . VAL B 1 105 ? 13.305 -23.266 -13.203 1 97.81 105 VAL B O 1
ATOM 2518 N N . THR B 1 106 ? 11.945 -22.578 -11.523 1 97.31 106 THR B N 1
ATOM 2519 C CA . THR B 1 106 ? 11.539 -21.375 -12.258 1 97.31 106 THR B CA 1
ATOM 2520 C C . THR B 1 106 ? 11.773 -20.125 -11.414 1 97.31 106 THR B C 1
ATOM 2522 O O . THR B 1 106 ? 11.844 -20.203 -10.188 1 97.31 106 THR B O 1
ATOM 2525 N N . LYS B 1 107 ? 12 -19.031 -12.055 1 96.12 107 LYS B N 1
ATOM 2526 C CA . LYS B 1 107 ? 12.031 -17.688 -11.484 1 96.12 107 LYS B CA 1
ATOM 2527 C C . LYS B 1 107 ? 10.953 -16.797 -12.102 1 96.12 107 LYS B C 1
ATOM 2529 O O . LYS B 1 107 ? 10.789 -16.797 -13.328 1 96.12 107 LYS B O 1
ATOM 2534 N N . GLN B 1 108 ? 10.219 -16.156 -11.289 1 96.56 108 GLN B N 1
ATOM 2535 C CA . GLN B 1 108 ? 9.211 -15.203 -11.734 1 96.56 108 GLN B CA 1
ATOM 2536 C C . GLN B 1 108 ? 9.328 -13.883 -10.984 1 96.56 108 GLN B C 1
ATOM 2538 O O . GLN B 1 108 ? 9.688 -13.867 -9.797 1 96.56 108 GLN B O 1
ATOM 2543 N N . VAL B 1 109 ? 9.086 -12.766 -11.656 1 95.25 109 VAL B N 1
ATOM 2544 C CA . VAL B 1 109 ? 9.008 -11.438 -11.039 1 95.25 109 VAL B CA 1
ATOM 2545 C C . VAL B 1 109 ? 7.633 -10.828 -11.305 1 95.25 109 VAL B C 1
ATOM 2547 O O . VAL B 1 109 ? 7.176 -10.789 -12.453 1 95.25 109 VAL B O 1
ATOM 2550 N N . ASN B 1 110 ? 6.996 -10.453 -10.289 1 95.62 110 ASN B N 1
ATOM 2551 C CA . ASN B 1 110 ? 5.691 -9.805 -10.398 1 95.62 110 ASN B CA 1
ATOM 2552 C C . ASN B 1 110 ? 5.746 -8.352 -9.945 1 95.62 110 ASN B C 1
ATOM 2554 O O . ASN B 1 110 ? 6.23 -8.055 -8.844 1 95.62 110 ASN B O 1
ATOM 2558 N N . SER B 1 111 ? 5.23 -7.488 -10.75 1 92.88 111 SER B N 1
ATOM 2559 C CA . SER B 1 111 ? 5.172 -6.074 -10.406 1 92.88 111 SER B CA 1
ATOM 2560 C C . SER B 1 111 ? 4.008 -5.781 -9.469 1 92.88 111 SER B C 1
ATOM 2562 O O . SER B 1 111 ? 3.131 -6.625 -9.273 1 92.88 111 SER B O 1
ATOM 2564 N N . ALA B 1 112 ? 4.074 -4.66 -8.781 1 87.44 112 ALA B N 1
ATOM 2565 C CA . ALA B 1 112 ? 3.002 -4.148 -7.934 1 87.44 112 ALA B CA 1
ATOM 2566 C C . ALA B 1 112 ? 2.828 -2.645 -8.109 1 87.44 112 ALA B C 1
ATOM 2568 O O . ALA B 1 112 ? 3.744 -1.957 -8.57 1 87.44 112 ALA B O 1
ATOM 2569 N N . PRO B 1 113 ? 1.696 -2.234 -7.848 1 83.69 113 PRO B N 1
ATOM 2570 C CA . PRO B 1 113 ? 1.504 -0.786 -7.949 1 83.69 113 PRO B CA 1
ATOM 2571 C C . PRO B 1 113 ? 2.34 -0.009 -6.934 1 83.69 113 PRO B C 1
ATOM 2573 O O . PRO B 1 113 ? 2.523 -0.465 -5.801 1 83.69 113 PRO B O 1
ATOM 2576 N N . TRP B 1 114 ? 2.826 1.101 -7.375 1 82.31 114 TRP B N 1
ATOM 2577 C CA . TRP B 1 114 ? 3.52 1.988 -6.445 1 82.31 114 TRP B CA 1
ATOM 2578 C C . TRP B 1 114 ? 2.633 2.33 -5.254 1 82.31 114 TRP B C 1
ATOM 2580 O O . TRP B 1 114 ? 1.428 2.543 -5.41 1 82.31 114 TRP B O 1
ATOM 2590 N N . PRO B 1 115 ? 3.314 2.268 -4.039 1 86.44 115 PRO B N 1
ATOM 2591 C CA . PRO B 1 115 ? 4.727 2.285 -3.656 1 86.44 115 PRO B CA 1
ATOM 2592 C C . PRO B 1 115 ? 5.277 0.89 -3.367 1 86.44 115 PRO B C 1
ATOM 2594 O O . PRO B 1 115 ? 6.426 0.753 -2.93 1 86.44 115 PRO B O 1
ATOM 2597 N N . VAL B 1 116 ? 4.504 -0.172 -3.691 1 86.31 116 VAL B N 1
ATOM 2598 C CA . VAL B 1 116 ? 4.926 -1.533 -3.385 1 86.31 116 VAL B CA 1
ATOM 2599 C C . VAL B 1 116 ? 5.969 -1.991 -4.402 1 86.31 116 VAL B C 1
ATOM 2601 O O . VAL B 1 116 ? 5.797 -1.802 -5.609 1 86.31 116 VAL B O 1
ATOM 2604 N N . ALA B 1 117 ? 7.07 -2.5 -3.9 1 87.12 117 ALA B N 1
ATOM 2605 C CA . ALA B 1 117 ? 8.141 -2.975 -4.773 1 87.12 117 ALA B CA 1
ATOM 2606 C C . ALA B 1 117 ? 7.762 -4.305 -5.426 1 87.12 117 ALA B C 1
ATOM 2608 O O . ALA B 1 117 ? 7.008 -5.094 -4.852 1 87.12 117 ALA B O 1
ATOM 2609 N N . ALA B 1 118 ? 8.336 -4.543 -6.594 1 91.62 118 ALA B N 1
ATOM 2610 C CA . ALA B 1 118 ? 8.195 -5.836 -7.258 1 91.62 118 ALA B CA 1
ATOM 2611 C C . ALA B 1 118 ? 8.812 -6.953 -6.422 1 91.62 118 ALA B C 1
ATOM 2613 O O . ALA B 1 118 ? 9.758 -6.723 -5.668 1 91.62 118 ALA B O 1
ATOM 2614 N N . ARG B 1 119 ? 8.25 -8.164 -6.617 1 92.56 119 ARG B N 1
ATOM 2615 C CA . ARG B 1 119 ? 8.75 -9.312 -5.875 1 92.56 119 ARG B CA 1
ATOM 2616 C C . ARG B 1 119 ? 9.25 -10.398 -6.82 1 92.56 119 ARG B C 1
ATOM 2618 O O . ARG B 1 119 ? 8.664 -10.625 -7.879 1 92.56 119 ARG B O 1
ATOM 2625 N N . GLU B 1 120 ? 10.266 -10.938 -6.383 1 94.62 120 GLU B N 1
ATOM 2626 C CA . GLU B 1 120 ? 10.836 -12.078 -7.094 1 94.62 120 GLU B CA 1
ATOM 2627 C C . GLU B 1 120 ? 10.578 -13.383 -6.34 1 94.62 120 GLU B C 1
ATOM 2629 O O . GLU B 1 120 ? 10.734 -13.438 -5.121 1 94.62 120 GLU B O 1
ATOM 2634 N N . PHE B 1 121 ? 10.227 -14.477 -7.121 1 95.88 121 PHE B N 1
ATOM 2635 C CA . PHE B 1 121 ? 10 -15.797 -6.551 1 95.88 121 PHE B CA 1
ATOM 2636 C C . PHE B 1 121 ? 10.805 -16.859 -7.305 1 95.88 121 PHE B C 1
ATOM 2638 O O . PHE B 1 121 ? 10.75 -16.922 -8.531 1 95.88 121 PHE B O 1
ATOM 2645 N N . VAL B 1 122 ? 11.57 -17.656 -6.613 1 96.56 122 VAL B N 1
ATOM 2646 C CA . VAL B 1 122 ? 12.258 -18.828 -7.148 1 96.56 122 VAL B CA 1
ATOM 2647 C C . VAL B 1 122 ? 11.609 -20.094 -6.605 1 96.56 122 VAL B C 1
ATOM 2649 O O . VAL B 1 122 ? 11.5 -20.281 -5.391 1 96.56 122 VAL B O 1
ATOM 2652 N N . SER B 1 123 ? 11.18 -20.984 -7.57 1 98 123 SER B N 1
ATOM 2653 C CA . SER B 1 123 ? 10.32 -22.078 -7.117 1 98 123 SER B CA 1
ATOM 2654 C C . SER B 1 123 ? 10.617 -23.359 -7.875 1 98 123 SER B C 1
ATOM 2656 O O . SER B 1 123 ? 11.141 -23.328 -8.992 1 98 123 SER B O 1
ATOM 2658 N N . VAL B 1 124 ? 10.305 -24.406 -7.207 1 98.56 124 VAL B N 1
ATOM 2659 C CA . VAL B 1 124 ? 10.117 -25.688 -7.891 1 98.56 124 VAL B CA 1
ATOM 2660 C C . VAL B 1 124 ? 8.68 -25.812 -8.375 1 98.56 124 VAL B C 1
ATOM 2662 O O . VAL B 1 124 ? 7.738 -25.547 -7.621 1 98.56 124 VAL B O 1
ATOM 2665 N N . LEU B 1 125 ? 8.516 -26.109 -9.602 1 98.75 125 LEU B N 1
ATOM 2666 C CA . LEU B 1 125 ? 7.207 -26.297 -10.211 1 98.75 125 LEU B CA 1
ATOM 2667 C C . LEU B 1 125 ? 7.035 -27.734 -10.695 1 98.75 125 LEU B C 1
ATOM 2669 O O . LEU B 1 125 ? 7.895 -28.266 -11.406 1 98.75 125 LEU B O 1
ATOM 2673 N N . ILE B 1 126 ? 5.949 -28.328 -10.289 1 98.81 126 ILE B N 1
ATOM 2674 C CA . ILE B 1 126 ? 5.668 -29.719 -10.68 1 98.81 126 ILE B CA 1
ATOM 2675 C C . ILE B 1 126 ? 4.262 -29.812 -11.266 1 98.81 126 ILE B C 1
ATOM 2677 O O . ILE B 1 126 ? 3.332 -29.172 -10.766 1 98.81 126 ILE B O 1
ATOM 2681 N N . ASP B 1 127 ? 4.07 -30.516 -12.32 1 98.75 127 ASP B N 1
ATOM 2682 C CA . ASP B 1 127 ? 2.746 -30.828 -12.852 1 98.75 127 ASP B CA 1
ATOM 2683 C C . ASP B 1 127 ? 2.488 -32.344 -12.836 1 98.75 127 ASP B C 1
ATOM 2685 O O . ASP B 1 127 ? 3.424 -33.125 -12.945 1 98.75 127 ASP B O 1
ATOM 2689 N N . TYR B 1 128 ? 1.244 -32.75 -12.625 1 98.56 128 TYR B N 1
ATOM 2690 C CA . TYR B 1 128 ? 0.886 -34.156 -12.516 1 98.56 128 TYR B CA 1
ATOM 2691 C C . TYR B 1 128 ? -0.605 -34.375 -12.758 1 98.56 128 TYR B C 1
ATOM 2693 O O . TYR B 1 128 ? -1.36 -33.406 -12.867 1 98.56 128 TYR B O 1
ATOM 2701 N N . GLU B 1 129 ? -0.977 -35.531 -13.016 1 98.38 129 GLU B N 1
ATOM 2702 C CA . GLU B 1 129 ? -2.363 -35.969 -13.133 1 98.38 129 GLU B CA 1
ATOM 2703 C C . GLU B 1 129 ? -2.721 -36.969 -12.023 1 98.38 129 GLU B C 1
ATOM 2705 O O . GLU B 1 129 ? -1.932 -37.844 -11.688 1 98.38 129 GLU B O 1
ATOM 2710 N N . GLU B 1 130 ? -3.814 -36.75 -11.398 1 97.56 130 GLU B N 1
ATOM 2711 C CA . GLU B 1 130 ? -4.285 -37.625 -10.344 1 97.56 130 GLU B CA 1
ATOM 2712 C C . GLU B 1 130 ? -5.809 -37.656 -10.289 1 97.56 130 GLU B C 1
ATOM 2714 O O . GLU B 1 130 ? -6.457 -36.625 -10.273 1 97.56 130 GLU B O 1
ATOM 2719 N N . ASN B 1 131 ? -6.418 -38.875 -10.289 1 96.38 131 ASN B N 1
ATOM 2720 C CA . ASN B 1 131 ? -7.852 -39.094 -10.148 1 96.38 131 ASN B CA 1
ATOM 2721 C C . ASN B 1 131 ? -8.641 -38.312 -11.203 1 96.38 131 ASN B C 1
ATOM 2723 O O . ASN B 1 131 ? -9.641 -37.656 -10.891 1 96.38 131 ASN B O 1
ATOM 2727 N N . GLY B 1 132 ? -8.117 -38.188 -12.406 1 97.38 132 GLY B N 1
ATOM 2728 C CA . GLY B 1 132 ? -8.828 -37.594 -13.531 1 97.38 132 GLY B CA 1
ATOM 2729 C C . GLY B 1 132 ? -8.68 -36.094 -13.609 1 97.38 132 GLY B C 1
ATOM 2730 O O . GLY B 1 132 ? -9.227 -35.438 -14.508 1 97.38 132 GLY B O 1
ATOM 2731 N N . SER B 1 133 ? -7.973 -35.562 -12.68 1 98.62 133 SER B N 1
ATOM 2732 C CA . SER B 1 133 ? -7.707 -34.125 -12.68 1 98.62 133 SER B CA 1
ATOM 2733 C C . SER B 1 133 ? -6.238 -33.844 -12.969 1 98.62 133 SER B C 1
ATOM 2735 O O . SER B 1 133 ? -5.395 -34.75 -12.891 1 98.62 133 SER B O 1
ATOM 2737 N N . PHE B 1 134 ? -5.969 -32.656 -13.414 1 98.81 134 PHE B N 1
ATOM 2738 C CA . PHE B 1 134 ? -4.621 -32.188 -13.719 1 98.81 134 PHE B CA 1
ATOM 2739 C C . PHE B 1 134 ? -4.188 -31.094 -12.75 1 98.81 134 PHE B C 1
ATOM 2741 O O . PHE B 1 134 ? -5.008 -30.297 -12.312 1 98.81 134 PHE B O 1
ATOM 2748 N N . TYR B 1 135 ? -2.875 -31.094 -12.391 1 98.88 135 TYR B N 1
ATOM 2749 C CA . TYR B 1 135 ? -2.377 -30.188 -11.359 1 98.88 135 TYR B CA 1
ATOM 2750 C C . TYR B 1 135 ? -1.081 -29.516 -11.805 1 98.88 135 TYR B C 1
ATOM 2752 O O . TYR B 1 135 ? -0.229 -30.156 -12.43 1 98.88 135 TYR B O 1
ATOM 2760 N N . ILE B 1 136 ? -0.921 -28.281 -11.539 1 98.81 136 ILE B N 1
ATOM 2761 C CA . ILE B 1 136 ? 0.336 -27.547 -11.539 1 98.81 136 ILE B CA 1
ATOM 2762 C C . ILE B 1 136 ? 0.566 -26.922 -10.164 1 98.81 136 ILE B C 1
ATOM 2764 O O . ILE B 1 136 ? -0.263 -26.156 -9.672 1 98.81 136 ILE B O 1
ATOM 2768 N N . VAL B 1 137 ? 1.64 -27.281 -9.461 1 98.88 137 VAL B N 1
ATOM 2769 C CA . VAL B 1 137 ? 1.884 -26.812 -8.102 1 98.88 137 VAL B CA 1
ATOM 2770 C C . VAL B 1 137 ? 3.344 -26.375 -7.957 1 98.88 137 VAL B C 1
ATOM 2772 O O . VAL B 1 137 ? 4.223 -26.906 -8.648 1 98.88 137 VAL B O 1
ATOM 2775 N N . SER B 1 138 ? 3.57 -25.375 -7.141 1 98.75 138 SER B N 1
ATOM 2776 C CA . SER B 1 138 ? 4.93 -24.859 -6.965 1 98.75 138 SER B CA 1
ATOM 2777 C C . SER B 1 138 ? 5.168 -24.406 -5.527 1 98.75 138 SER B C 1
ATOM 2779 O O . SER B 1 138 ? 4.219 -24.094 -4.805 1 98.75 138 SER B O 1
ATOM 2781 N N . THR B 1 139 ? 6.406 -24.438 -5.086 1 98.75 139 THR B N 1
ATOM 2782 C CA . THR B 1 139 ? 6.832 -23.906 -3.791 1 98.75 139 THR B CA 1
ATOM 2783 C C . THR B 1 139 ? 8.164 -23.172 -3.916 1 98.75 139 THR B C 1
ATOM 2785 O O . THR B 1 139 ? 9.055 -23.609 -4.645 1 98.75 139 THR B O 1
ATOM 2788 N N . SER B 1 140 ? 8.25 -22.062 -3.295 1 97.81 140 SER B N 1
ATOM 2789 C CA . SER B 1 140 ? 9.484 -21.297 -3.295 1 97.81 140 SER B CA 1
ATOM 2790 C C . SER B 1 140 ? 10.617 -22.062 -2.627 1 97.81 140 SER B C 1
ATOM 2792 O O . SER B 1 140 ? 10.398 -22.781 -1.644 1 97.81 140 SER B O 1
ATOM 2794 N N . ILE B 1 141 ? 11.836 -21.891 -3.121 1 97.5 141 ILE B N 1
ATOM 2795 C CA . ILE B 1 141 ? 13.047 -22.484 -2.57 1 97.5 141 ILE B CA 1
ATOM 2796 C C . ILE B 1 141 ? 14.195 -21.484 -2.631 1 97.5 141 ILE B C 1
ATOM 2798 O O . ILE B 1 141 ? 14.094 -20.453 -3.297 1 97.5 141 ILE B O 1
ATOM 2802 N N . ASN B 1 142 ? 15.211 -21.859 -1.807 1 95.56 142 ASN B N 1
ATOM 2803 C CA . ASN B 1 142 ? 16.516 -21.266 -2.088 1 95.56 142 ASN B CA 1
ATOM 2804 C C . ASN B 1 142 ? 17.25 -22.047 -3.172 1 95.56 142 ASN B C 1
ATOM 2806 O O . ASN B 1 142 ? 17.391 -23.266 -3.082 1 95.56 142 ASN B O 1
ATOM 2810 N N . TYR B 1 143 ? 17.625 -21.344 -4.211 1 95.19 143 TYR B N 1
ATOM 2811 C CA . TYR B 1 143 ? 18.344 -21.938 -5.336 1 95.19 143 TYR B CA 1
ATOM 2812 C C . TYR B 1 143 ? 19.719 -21.297 -5.508 1 95.19 143 TYR B C 1
ATOM 2814 O O . TYR B 1 143 ? 19.828 -20.219 -6.102 1 9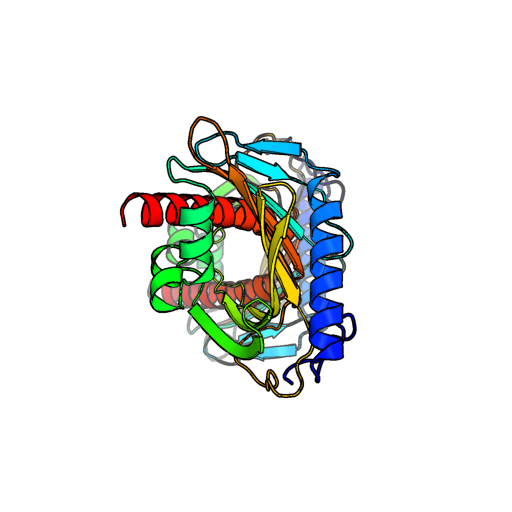5.19 143 TYR B O 1
ATOM 2822 N N . PRO B 1 144 ? 20.812 -21.938 -5.094 1 91 144 PRO B N 1
ATOM 2823 C CA . PRO B 1 144 ? 22.141 -21.328 -5.035 1 91 144 PRO B CA 1
ATOM 2824 C C . PRO B 1 144 ? 22.625 -20.844 -6.398 1 91 144 PRO B C 1
ATOM 2826 O O . PRO B 1 144 ? 23.453 -19.938 -6.473 1 91 144 PRO B O 1
ATOM 2829 N N . LYS B 1 145 ? 22.141 -21.391 -7.461 1 89.44 145 LYS B N 1
ATOM 2830 C CA . LYS B 1 145 ? 22.594 -21.016 -8.789 1 89.44 145 LYS B CA 1
ATOM 2831 C C . LYS B 1 145 ? 21.938 -19.703 -9.242 1 89.44 145 LYS B C 1
ATOM 2833 O O . LYS B 1 145 ? 22.328 -19.125 -10.258 1 89.44 145 LYS B O 1
ATOM 2838 N N . CYS B 1 146 ? 20.891 -19.359 -8.57 1 85.81 146 CYS B N 1
ATOM 2839 C CA . CYS B 1 146 ? 20.234 -18.109 -8.891 1 85.81 146 CYS B CA 1
ATOM 2840 C C . CYS B 1 146 ? 20.656 -17 -7.934 1 85.81 146 CYS B C 1
ATOM 2842 O O . CYS B 1 146 ? 20.453 -17.109 -6.723 1 85.81 146 CYS B O 1
ATOM 2844 N N . ASP B 1 147 ? 21.344 -16.016 -8.453 1 74.12 147 ASP B N 1
ATOM 2845 C CA . ASP B 1 147 ? 21.828 -14.898 -7.645 1 74.12 147 ASP B CA 1
ATOM 2846 C C . ASP B 1 147 ? 20.75 -13.82 -7.496 1 74.12 147 ASP B C 1
ATOM 2848 O O . ASP B 1 147 ? 20.422 -13.125 -8.453 1 74.12 147 ASP B O 1
ATOM 2852 N N . THR B 1 148 ? 20.172 -13.891 -6.43 1 65.44 148 THR B N 1
ATOM 2853 C CA . THR B 1 148 ? 19.141 -12.883 -6.199 1 65.44 148 THR B CA 1
ATOM 2854 C C . THR B 1 148 ? 19.703 -11.711 -5.406 1 65.44 148 THR B C 1
ATOM 2856 O O . THR B 1 148 ? 18.984 -10.758 -5.098 1 65.44 148 THR B O 1
ATOM 2859 N N . VAL B 1 149 ? 20.969 -11.789 -5.094 1 59.44 149 VAL B N 1
ATOM 2860 C CA . VAL B 1 149 ? 21.609 -10.75 -4.289 1 59.44 149 VAL B CA 1
ATOM 2861 C C . VAL B 1 149 ? 21.797 -9.492 -5.129 1 59.44 149 VAL B C 1
ATOM 2863 O O . VAL B 1 149 ? 22.281 -9.562 -6.262 1 59.44 149 VAL B O 1
ATOM 2866 N N . GLY B 1 150 ? 21.344 -8.391 -4.445 1 59.62 150 GLY B N 1
ATOM 2867 C CA . GLY B 1 150 ? 21.578 -7.078 -5.027 1 59.62 150 GLY B CA 1
ATOM 2868 C C . GLY B 1 150 ? 20.531 -6.68 -6.047 1 59.62 150 GLY B C 1
ATOM 2869 O O . GLY B 1 150 ? 20.688 -5.68 -6.75 1 59.62 150 GLY B O 1
ATOM 2870 N N . LYS B 1 151 ? 19.656 -7.523 -6.145 1 63.31 151 LYS B N 1
ATOM 2871 C CA . LYS B 1 151 ? 18.734 -7.262 -7.246 1 63.31 151 LYS B CA 1
ATOM 2872 C C . LYS B 1 151 ? 17.719 -6.195 -6.867 1 63.31 151 LYS B C 1
ATOM 2874 O O . LYS B 1 151 ? 17.609 -5.812 -5.699 1 63.31 151 LYS B O 1
ATOM 2879 N N . LYS B 1 152 ? 17.125 -5.812 -7.836 1 78.31 152 LYS B N 1
ATOM 2880 C CA . LYS B 1 152 ? 16.125 -4.77 -8.055 1 78.31 152 LYS B CA 1
ATOM 2881 C C . LYS B 1 152 ? 14.805 -5.117 -7.367 1 78.31 152 LYS B C 1
ATOM 2883 O O . LYS B 1 152 ? 13.992 -4.234 -7.094 1 78.31 152 LYS B O 1
ATOM 2888 N N . TYR B 1 153 ? 14.812 -6.445 -6.93 1 88.75 153 TYR B N 1
ATOM 2889 C CA . TYR B 1 153 ? 13.5 -6.875 -6.465 1 88.75 153 TYR B CA 1
ATOM 2890 C C . TYR B 1 153 ? 13.578 -7.441 -5.051 1 88.75 153 TYR B C 1
ATOM 2892 O O . TYR B 1 153 ? 14.656 -7.855 -4.602 1 88.75 153 TYR B O 1
ATOM 2900 N N . VAL B 1 154 ? 12.492 -7.387 -4.367 1 89.56 154 VAL B N 1
ATOM 2901 C CA . VAL B 1 154 ? 12.375 -8.031 -3.066 1 89.56 154 VAL B CA 1
ATOM 2902 C C . VAL B 1 154 ? 12.055 -9.516 -3.252 1 89.56 154 VAL B C 1
ATOM 2904 O O . VAL B 1 154 ? 11.18 -9.875 -4.039 1 89.56 154 VAL B O 1
ATOM 2907 N N . ARG B 1 155 ? 12.797 -10.352 -2.559 1 92.5 155 ARG B N 1
ATOM 2908 C CA . ARG B 1 155 ? 12.531 -11.789 -2.613 1 92.5 155 ARG B CA 1
ATOM 2909 C C . ARG B 1 155 ? 11.344 -12.156 -1.725 1 92.5 155 ARG B C 1
ATOM 2911 O O . ARG B 1 155 ? 11.328 -11.82 -0.538 1 92.5 155 ARG B O 1
ATOM 2918 N N . GLY B 1 156 ? 10.328 -12.781 -2.363 1 93.25 156 GLY B N 1
ATOM 2919 C CA . GLY B 1 156 ? 9.172 -13.258 -1.62 1 93.25 156 GLY B CA 1
ATOM 2920 C C . GLY B 1 156 ? 9.094 -14.766 -1.541 1 93.25 156 GLY B C 1
ATOM 2921 O O . GLY B 1 156 ? 9.922 -15.469 -2.125 1 93.25 156 GLY B O 1
ATOM 2922 N N . VAL B 1 157 ? 8.188 -15.25 -0.738 1 96.06 157 VAL B N 1
ATOM 2923 C CA . VAL B 1 157 ? 7.883 -16.672 -0.604 1 96.06 157 VAL B CA 1
ATOM 2924 C C . VAL B 1 157 ? 6.473 -16.953 -1.126 1 96.06 157 VAL B C 1
ATOM 2926 O O . VAL B 1 157 ? 5.523 -16.25 -0.752 1 96.06 157 VAL B O 1
ATOM 2929 N N . LYS B 1 158 ? 6.359 -17.906 -1.995 1 97.38 158 LYS B N 1
ATOM 2930 C CA . LYS B 1 158 ? 5.07 -18.203 -2.617 1 97.38 158 LYS B CA 1
ATOM 2931 C C . LYS B 1 158 ? 4.871 -19.703 -2.785 1 97.38 158 LYS B C 1
ATOM 2933 O O . LYS B 1 158 ? 5.777 -20.406 -3.24 1 97.38 158 LYS B O 1
ATOM 2938 N N . LEU B 1 159 ? 3.768 -20.156 -2.318 1 98.44 159 LEU B N 1
ATOM 2939 C CA . LEU B 1 159 ? 3.219 -21.453 -2.721 1 98.44 159 LEU B CA 1
ATOM 2940 C C . LEU B 1 159 ? 2.02 -21.266 -3.645 1 98.44 159 LEU B C 1
ATOM 2942 O O . LEU B 1 159 ? 1.175 -20.406 -3.408 1 98.44 159 LEU B O 1
ATOM 2946 N N . PHE B 1 160 ? 2.045 -22.016 -4.672 1 98.25 160 PHE B N 1
ATOM 2947 C CA . PHE B 1 160 ? 1.062 -21.859 -5.738 1 98.25 160 PHE B CA 1
ATOM 2948 C C . PHE B 1 160 ? 0.521 -23.203 -6.176 1 98.25 160 PHE B C 1
ATOM 2950 O O . PHE B 1 160 ? 1.265 -24.188 -6.238 1 98.25 160 PHE B O 1
ATOM 2957 N N . GLY B 1 161 ? -0.826 -23.203 -6.547 1 98.75 161 GLY B N 1
ATOM 2958 C CA . GLY B 1 161 ? -1.406 -24.391 -7.141 1 98.75 161 GLY B CA 1
ATOM 2959 C C . GLY B 1 161 ? -2.592 -24.094 -8.039 1 98.75 161 GLY B C 1
ATOM 2960 O O . GLY B 1 161 ? -3.352 -23.156 -7.785 1 98.75 161 GLY B O 1
ATOM 2961 N N . MET B 1 162 ? -2.709 -24.938 -9.07 1 98.88 162 MET B N 1
ATOM 2962 C CA . MET B 1 162 ? -3.891 -24.969 -9.93 1 98.88 162 MET B CA 1
ATOM 2963 C C . MET B 1 162 ? -4.387 -26.391 -10.117 1 98.88 162 MET B C 1
ATOM 2965 O O . MET B 1 162 ? -3.588 -27.312 -10.305 1 98.88 162 MET B O 1
ATOM 2969 N N . LYS B 1 163 ? -5.641 -26.5 -10.039 1 98.81 163 LYS B N 1
ATOM 2970 C CA . LYS B 1 163 ? -6.305 -27.781 -10.312 1 98.81 163 LYS B CA 1
ATOM 2971 C C . LYS B 1 163 ? -7.301 -27.641 -11.461 1 98.81 163 LYS B C 1
ATOM 2973 O O . LYS B 1 163 ? -8.117 -26.719 -11.477 1 98.81 163 LYS B O 1
ATOM 2978 N N . PHE B 1 164 ? -7.191 -28.516 -12.406 1 98.88 164 PHE B N 1
ATOM 2979 C CA . PHE B 1 164 ? -8.094 -28.594 -13.547 1 98.88 164 PHE B CA 1
ATOM 2980 C C . PHE B 1 164 ? -8.961 -29.844 -13.469 1 98.88 164 PHE B C 1
ATOM 2982 O O . PHE B 1 164 ? -8.461 -30.969 -13.656 1 98.88 164 PHE B O 1
ATOM 2989 N N . THR B 1 165 ? -10.234 -29.703 -13.258 1 98.81 165 THR B N 1
ATOM 2990 C CA . THR B 1 165 ? -11.141 -30.828 -13.078 1 98.81 165 THR B CA 1
ATOM 2991 C C . THR B 1 165 ? -12.141 -30.906 -14.227 1 98.81 165 THR B C 1
ATOM 2993 O O . THR B 1 165 ? -12.945 -29.984 -14.414 1 98.81 165 THR B O 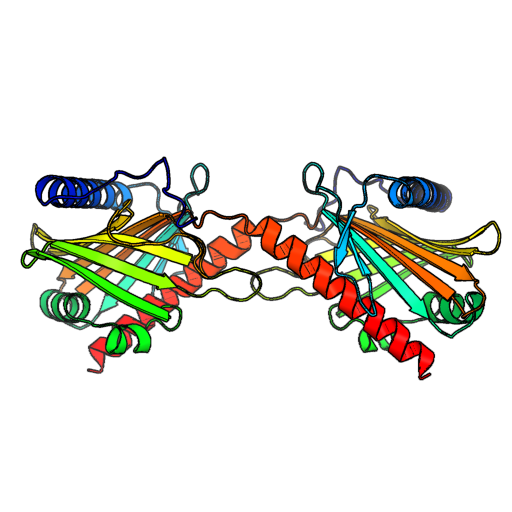1
ATOM 2996 N N . PRO B 1 166 ? -12.125 -31.969 -14.867 1 98.75 166 PRO B N 1
ATOM 2997 C CA . PRO B 1 166 ? -13.125 -32.094 -15.93 1 98.75 166 PRO B CA 1
ATOM 2998 C C . PRO B 1 166 ? -14.547 -32.188 -15.391 1 98.75 166 PRO B C 1
ATOM 3000 O O . PRO B 1 166 ? -14.781 -32.75 -14.32 1 98.75 166 PRO B O 1
ATOM 3003 N N . ASN B 1 167 ? -15.445 -31.562 -16.125 1 97.94 167 ASN B N 1
ATOM 3004 C CA . ASN B 1 167 ? -16.875 -31.703 -15.844 1 97.94 167 ASN B CA 1
ATOM 3005 C C . ASN B 1 167 ? -17.703 -31.578 -17.109 1 97.94 167 ASN B C 1
ATOM 3007 O O . ASN B 1 167 ? -17.156 -31.5 -18.219 1 97.94 167 ASN B O 1
ATOM 3011 N N . ASP B 1 168 ? -19.016 -31.641 -17 1 97 168 ASP B N 1
ATOM 3012 C CA . ASP B 1 168 ? -19.906 -31.703 -18.141 1 97 168 ASP B CA 1
ATOM 3013 C C . ASP B 1 168 ? -19.812 -30.438 -18.984 1 97 168 ASP B C 1
ATOM 3015 O O . ASP B 1 168 ? -20.047 -30.469 -20.203 1 97 168 ASP B O 1
ATOM 3019 N N . GLU B 1 169 ? -19.391 -29.359 -18.469 1 97.06 169 GLU B N 1
ATOM 3020 C CA . GLU B 1 169 ? -19.359 -28.062 -19.141 1 97.06 169 GLU B CA 1
ATOM 3021 C C . GLU B 1 169 ? -17.969 -27.734 -19.656 1 97.06 169 GLU B C 1
ATOM 3023 O O . GLU B 1 169 ? -17.766 -26.734 -20.359 1 97.06 169 GLU B O 1
ATOM 3028 N N . GLY B 1 170 ? -16.984 -28.562 -19.328 1 98 170 GLY B N 1
ATOM 3029 C CA . GLY B 1 170 ? -15.602 -28.312 -19.719 1 98 170 GLY B CA 1
ATOM 3030 C C . GLY B 1 170 ? -14.609 -28.609 -18.625 1 98 170 GLY B C 1
ATOM 3031 O O . GLY B 1 170 ? -14.242 -29.781 -18.406 1 98 170 GLY B O 1
ATOM 3032 N N . CYS B 1 171 ? -14.25 -27.5 -17.828 1 98.69 171 CYS B N 1
ATOM 3033 C CA . CYS B 1 171 ? -13.195 -27.656 -16.828 1 98.69 171 CYS B CA 1
ATOM 3034 C C . CYS B 1 171 ? -13.359 -26.672 -15.688 1 98.69 171 CYS B C 1
ATOM 3036 O O . CYS B 1 171 ? -13.453 -25.453 -15.922 1 98.69 171 CYS B O 1
ATOM 3038 N N . LEU B 1 172 ? -13.492 -27.203 -14.492 1 98.69 172 LEU B N 1
ATOM 3039 C CA . LEU B 1 172 ? -13.391 -26.359 -13.312 1 98.69 172 LEU B CA 1
ATOM 3040 C C . LEU B 1 172 ? -11.93 -26.078 -12.961 1 9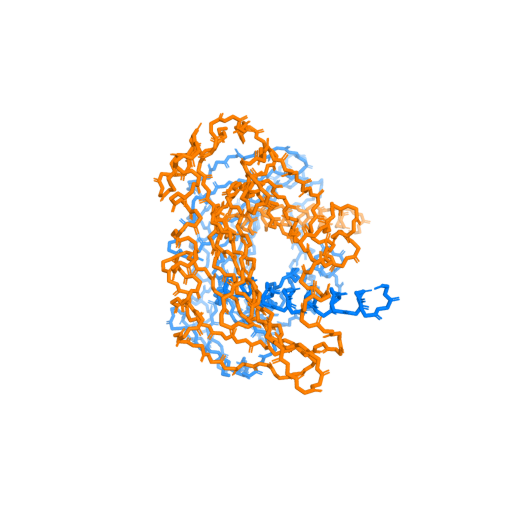8.69 172 LEU B C 1
ATOM 3042 O O . LEU B 1 172 ? -11.133 -27.016 -12.836 1 98.69 172 LEU B O 1
ATOM 3046 N N . ILE B 1 173 ? -11.578 -24.812 -12.875 1 98.88 173 ILE B N 1
ATOM 3047 C CA . ILE B 1 173 ? -10.219 -24.422 -12.539 1 98.88 173 ILE B CA 1
ATOM 3048 C C . ILE B 1 173 ? -10.18 -23.828 -11.133 1 98.88 173 ILE B C 1
ATOM 3050 O O . ILE B 1 173 ? -10.883 -22.859 -10.852 1 98.88 173 ILE B O 1
ATOM 3054 N N . GLU B 1 174 ? -9.43 -24.375 -10.25 1 98.5 174 GLU B N 1
ATOM 3055 C CA . GLU B 1 174 ? -9.18 -23.859 -8.906 1 98.5 174 GLU B CA 1
ATOM 3056 C C . GLU B 1 174 ? -7.73 -23.406 -8.75 1 98.5 174 GLU B C 1
ATOM 3058 O O . GLU B 1 174 ? -6.809 -24.156 -9.07 1 98.5 174 GLU B O 1
ATOM 3063 N N . ARG B 1 175 ? -7.555 -22.219 -8.344 1 98.56 175 ARG B N 1
ATOM 3064 C CA . ARG B 1 175 ? -6.23 -21.641 -8.172 1 98.56 175 ARG B CA 1
ATOM 3065 C C . ARG B 1 175 ? -6.027 -21.141 -6.738 1 98.56 175 ARG B C 1
ATOM 3067 O O . ARG B 1 175 ? -6.887 -20.453 -6.184 1 98.56 175 ARG B O 1
ATOM 3074 N N . VAL B 1 176 ? -4.898 -21.5 -6.102 1 98.38 176 VAL B N 1
ATOM 3075 C CA . VAL B 1 176 ? -4.609 -21.094 -4.727 1 98.38 176 VAL B CA 1
ATOM 3076 C C . VAL B 1 176 ? -3.191 -20.547 -4.641 1 98.38 176 VAL B C 1
ATOM 3078 O O . VAL B 1 176 ? -2.266 -21.094 -5.246 1 98.38 176 VAL B O 1
ATOM 3081 N N . LEU B 1 177 ? -3.107 -19.453 -3.926 1 98 177 LEU B N 1
ATOM 3082 C CA . LEU B 1 177 ? -1.813 -18.875 -3.588 1 98 177 LEU B CA 1
ATOM 3083 C C . LEU B 1 177 ? -1.663 -18.719 -2.078 1 98 177 LEU B C 1
ATOM 3085 O O . LEU B 1 177 ? -2.615 -18.344 -1.391 1 98 177 LEU B O 1
ATOM 3089 N N . GLU B 1 178 ? -0.561 -19.047 -1.555 1 97.5 178 GLU B N 1
ATOM 3090 C CA . GLU B 1 178 ? -0.054 -18.641 -0.246 1 97.5 178 GLU B CA 1
ATOM 3091 C C . GLU B 1 178 ? 1.223 -17.812 -0.379 1 97.5 178 GLU B C 1
ATOM 3093 O O . GLU B 1 178 ? 2.24 -18.312 -0.865 1 97.5 178 GLU B O 1
ATOM 3098 N N . VAL B 1 179 ? 1.14 -16.578 0.085 1 96.38 179 VAL B N 1
ATOM 3099 C CA . VAL B 1 179 ? 2.252 -15.688 -0.247 1 96.38 179 VAL B CA 1
ATOM 3100 C C . VAL B 1 179 ? 2.717 -14.945 1.005 1 96.38 179 VAL B C 1
ATOM 3102 O O . VAL B 1 179 ? 1.896 -14.461 1.787 1 96.38 179 VAL B O 1
ATOM 3105 N N . ASP B 1 180 ? 3.973 -14.922 1.219 1 94.62 180 ASP B N 1
ATOM 3106 C CA . ASP B 1 180 ? 4.676 -13.969 2.066 1 94.62 180 ASP B CA 1
ATOM 3107 C C . ASP B 1 180 ? 5.52 -13.008 1.23 1 94.62 180 ASP B C 1
ATOM 3109 O O . ASP B 1 180 ? 6.594 -13.375 0.752 1 94.62 180 ASP B O 1
ATOM 3113 N N . PRO B 1 181 ? 4.98 -11.875 1.02 1 90.31 181 PRO B N 1
ATOM 3114 C CA . PRO B 1 181 ? 5.707 -10.953 0.142 1 90.31 181 PRO B CA 1
ATOM 3115 C C . PRO B 1 181 ? 7.051 -10.516 0.726 1 90.31 181 PRO B C 1
ATOM 3117 O O . PRO B 1 181 ? 7.906 -10.008 -0.001 1 90.31 181 PRO B O 1
ATOM 3120 N N . ARG B 1 182 ? 7.23 -10.719 1.985 1 87.94 182 ARG B N 1
ATOM 3121 C CA . ARG B 1 182 ? 8.43 -10.25 2.676 1 87.94 182 ARG B CA 1
ATOM 3122 C C . ARG B 1 182 ? 8.672 -8.766 2.402 1 87.94 182 ARG B C 1
ATOM 3124 O O . ARG B 1 182 ? 7.984 -8.164 1.576 1 87.94 182 ARG B O 1
ATOM 3131 N N . GLY B 1 183 ? 9.57 -8.219 3.08 1 80.56 183 GLY B N 1
ATOM 3132 C CA . GLY B 1 183 ? 9.688 -6.773 2.957 1 80.56 183 GLY B CA 1
ATOM 3133 C C . GLY B 1 183 ? 8.5 -6.027 3.537 1 80.56 183 GLY B C 1
ATOM 3134 O O . GLY B 1 183 ? 7.406 -6.582 3.648 1 80.56 183 GLY B O 1
ATOM 3135 N N . SER B 1 184 ? 8.68 -4.816 4.094 1 82.38 184 SER B N 1
ATOM 3136 C CA . SER B 1 184 ? 7.609 -4.121 4.801 1 82.38 184 SER B CA 1
ATOM 3137 C C . SER B 1 184 ? 6.824 -3.209 3.863 1 82.38 184 SER B C 1
ATOM 3139 O O . SER B 1 184 ? 7.336 -2.174 3.428 1 82.38 184 SER B O 1
ATOM 3141 N N . VAL B 1 185 ? 5.641 -3.676 3.459 1 81.81 185 VAL B N 1
ATOM 3142 C CA . VAL B 1 185 ? 4.727 -2.842 2.688 1 81.81 185 VAL B CA 1
ATOM 3143 C C . VAL B 1 185 ? 4.426 -1.556 3.455 1 81.81 185 VAL B C 1
ATOM 3145 O O . VAL B 1 185 ? 4.305 -0.483 2.859 1 81.81 185 VAL B O 1
ATOM 3148 N N . ILE B 1 186 ? 4.379 -1.671 4.73 1 85.62 186 ILE B N 1
ATOM 3149 C CA . ILE B 1 186 ? 4.102 -0.51 5.57 1 85.62 186 ILE B CA 1
ATOM 3150 C C . ILE B 1 186 ? 5.254 0.487 5.473 1 85.62 186 ILE B C 1
ATOM 3152 O O . ILE B 1 186 ? 5.031 1.689 5.32 1 85.62 186 ILE B O 1
ATOM 3156 N N . ALA B 1 187 ? 6.43 -0.076 5.523 1 86 187 ALA B N 1
ATOM 3157 C CA . ALA B 1 187 ? 7.598 0.796 5.422 1 86 187 ALA B CA 1
ATOM 3158 C C . ALA B 1 187 ? 7.641 1.503 4.07 1 86 187 ALA B C 1
ATOM 3160 O O . ALA B 1 187 ? 7.973 2.688 3.994 1 86 187 ALA B O 1
ATOM 3161 N N . MET B 1 188 ? 7.301 0.798 3.037 1 87.06 188 MET B N 1
ATOM 3162 C CA . MET B 1 188 ? 7.277 1.387 1.701 1 87.06 188 MET B CA 1
ATOM 3163 C C . MET B 1 188 ? 6.234 2.496 1.616 1 87.06 188 MET B C 1
ATOM 3165 O O . MET B 1 188 ? 6.492 3.553 1.036 1 87.06 188 MET B O 1
ATOM 3169 N N . ALA B 1 189 ? 5.078 2.246 2.195 1 88.69 189 ALA B N 1
ATOM 3170 C CA . ALA B 1 189 ? 4.02 3.25 2.197 1 88.69 189 ALA B CA 1
ATOM 3171 C C . ALA B 1 189 ? 4.434 4.484 2.99 1 88.69 189 ALA B C 1
ATOM 3173 O O . ALA B 1 189 ? 4.168 5.613 2.574 1 88.69 189 ALA B O 1
ATOM 3174 N N . VAL B 1 190 ? 5.035 4.305 4.156 1 89.75 190 VAL B N 1
ATOM 3175 C CA . VAL B 1 190 ? 5.48 5.398 5.008 1 89.75 190 VAL B CA 1
ATOM 3176 C C . VAL B 1 190 ? 6.523 6.238 4.273 1 89.75 190 VAL B C 1
ATOM 3178 O O . VAL B 1 190 ? 6.457 7.469 4.285 1 89.75 190 VAL B O 1
ATOM 3181 N N . ASN B 1 191 ? 7.41 5.547 3.59 1 90.38 191 ASN B N 1
ATOM 3182 C CA . ASN B 1 191 ? 8.43 6.262 2.832 1 90.38 191 ASN B CA 1
ATOM 3183 C C . ASN B 1 191 ? 7.82 7.059 1.684 1 90.38 191 ASN B C 1
ATOM 3185 O O . ASN B 1 191 ? 8.242 8.188 1.417 1 90.38 191 ASN B O 1
ATOM 3189 N N . ALA B 1 192 ? 6.953 6.465 1.016 1 91 192 ALA B N 1
ATOM 3190 C CA . ALA B 1 192 ? 6.254 7.176 -0.052 1 91 192 ALA B CA 1
ATOM 3191 C C . ALA B 1 192 ? 5.547 8.414 0.488 1 91 192 ALA B C 1
ATOM 3193 O O . ALA B 1 192 ? 5.535 9.461 -0.162 1 91 192 ALA B O 1
ATOM 3194 N N . SER B 1 193 ? 4.957 8.266 1.637 1 93.56 193 SER B N 1
ATOM 3195 C CA . SER B 1 193 ? 4.254 9.383 2.256 1 93.56 193 SER B CA 1
ATOM 3196 C C . SER B 1 193 ? 5.203 10.539 2.564 1 93.56 193 SER B C 1
ATOM 3198 O O . SER B 1 193 ? 4.824 11.703 2.479 1 93.56 193 SER B O 1
ATOM 3200 N N . LYS B 1 194 ? 6.395 10.219 2.998 1 95 194 LYS B N 1
ATOM 3201 C CA . LYS B 1 194 ? 7.395 11.242 3.258 1 95 194 LYS B CA 1
ATOM 3202 C C . LYS B 1 194 ? 7.715 12.031 1.989 1 95 194 LYS B C 1
ATOM 3204 O O . LYS B 1 194 ? 7.777 13.266 2.016 1 95 194 LYS B O 1
ATOM 3209 N N . LYS B 1 195 ? 7.852 11.312 0.941 1 93.69 195 LYS B N 1
ATOM 3210 C CA . LYS B 1 195 ? 8.117 11.961 -0.339 1 93.69 195 LYS B CA 1
ATOM 3211 C C . LYS B 1 195 ? 6.941 12.828 -0.774 1 93.69 195 LYS B C 1
ATOM 3213 O O . LYS B 1 195 ? 7.133 13.945 -1.268 1 93.69 195 LYS B O 1
ATOM 3218 N N . GLU B 1 196 ? 5.777 12.305 -0.605 1 94.38 196 GLU B N 1
ATOM 3219 C CA . GLU B 1 196 ? 4.578 13.062 -0.96 1 94.38 196 GLU B CA 1
ATOM 3220 C C . GLU B 1 196 ? 4.465 14.336 -0.131 1 94.38 196 GLU B C 1
ATOM 3222 O O . GLU B 1 196 ? 4.047 15.383 -0.64 1 94.38 196 GLU B O 1
ATOM 3227 N N . ASP B 1 197 ? 4.793 14.195 1.106 1 96.62 197 ASP B N 1
ATOM 3228 C CA . ASP B 1 197 ? 4.754 15.375 1.966 1 96.62 197 ASP B CA 1
ATOM 3229 C C . ASP B 1 197 ? 5.762 16.422 1.505 1 96.62 197 ASP B C 1
ATOM 3231 O O . ASP B 1 197 ? 5.465 17.625 1.508 1 96.62 197 ASP B O 1
ATOM 3235 N N . ALA B 1 198 ? 6.938 16 1.15 1 97.25 198 ALA B N 1
ATOM 3236 C CA . ALA B 1 198 ? 7.953 16.906 0.626 1 97.25 198 ALA B CA 1
ATOM 3237 C C . ALA B 1 198 ? 7.453 17.625 -0.621 1 97.25 198 ALA B C 1
ATOM 3239 O O . ALA B 1 198 ? 7.629 18.844 -0.758 1 97.25 198 ALA B O 1
ATOM 3240 N N . ASN B 1 199 ? 6.832 16.906 -1.474 1 96.69 199 ASN B N 1
ATOM 3241 C CA . ASN B 1 199 ? 6.273 17.5 -2.682 1 96.69 199 ASN B CA 1
ATOM 3242 C C . ASN B 1 199 ? 5.195 18.531 -2.35 1 96.69 199 ASN B C 1
ATOM 3244 O O . ASN B 1 199 ? 5.137 19.594 -2.969 1 96.69 199 ASN B O 1
ATOM 3248 N N . ARG B 1 200 ? 4.367 18.188 -1.418 1 96.81 200 ARG B N 1
ATOM 3249 C CA . ARG B 1 200 ? 3.307 19.078 -0.971 1 96.81 200 ARG B CA 1
ATOM 3250 C C . ARG B 1 200 ? 3.885 20.391 -0.454 1 96.81 200 ARG B C 1
ATOM 3252 O O . ARG B 1 200 ? 3.395 21.469 -0.798 1 96.81 200 ARG B O 1
ATOM 3259 N N . LEU B 1 201 ? 4.875 20.328 0.364 1 98.25 201 LEU B N 1
ATOM 3260 C CA . LEU B 1 201 ? 5.5 21.516 0.92 1 98.25 201 LEU B CA 1
ATOM 3261 C C . LEU B 1 201 ? 6.168 22.344 -0.175 1 98.25 201 LEU B C 1
ATOM 3263 O O . LEU B 1 201 ? 6.074 23.578 -0.173 1 98.25 201 LEU B O 1
ATOM 3267 N N . LEU B 1 202 ? 6.801 21.656 -1.101 1 98.25 202 LEU B N 1
ATOM 3268 C CA . LEU B 1 202 ? 7.43 22.344 -2.227 1 98.25 202 LEU B CA 1
ATOM 3269 C C . LEU B 1 202 ? 6.391 23.094 -3.057 1 98.25 202 LEU B C 1
ATOM 3271 O O . LEU B 1 202 ? 6.594 24.25 -3.406 1 98.25 202 LEU B O 1
ATOM 3275 N N . ASN B 1 203 ? 5.344 22.375 -3.342 1 98.25 203 ASN B N 1
ATOM 3276 C CA . ASN B 1 203 ? 4.277 22.984 -4.133 1 98.25 203 ASN B CA 1
ATOM 3277 C C . ASN B 1 203 ? 3.654 24.172 -3.41 1 98.25 203 ASN B C 1
ATOM 3279 O O . ASN B 1 203 ? 3.312 25.188 -4.039 1 98.25 203 ASN B O 1
ATOM 3283 N N . MET B 1 204 ? 3.475 24.047 -2.145 1 98.44 204 MET B N 1
ATOM 3284 C CA . MET B 1 204 ? 2.938 25.156 -1.35 1 98.44 204 MET B CA 1
ATOM 3285 C C . MET B 1 204 ? 3.842 26.375 -1.429 1 98.44 204 MET B C 1
ATOM 3287 O O . MET B 1 204 ? 3.373 27.484 -1.692 1 98.44 204 MET B O 1
ATOM 3291 N N . LYS B 1 205 ? 5.113 26.156 -1.209 1 97.94 205 LYS B N 1
ATOM 3292 C CA . LYS B 1 205 ? 6.102 27.219 -1.272 1 97.94 205 LYS B CA 1
ATOM 3293 C C . LYS B 1 205 ? 6.066 27.922 -2.625 1 97.94 205 LYS B C 1
ATOM 3295 O O . LYS B 1 205 ? 5.973 29.156 -2.691 1 97.94 205 LYS B O 1
ATOM 3300 N N . LYS B 1 206 ? 6.105 27.125 -3.631 1 97.94 206 LYS B N 1
ATOM 3301 C CA . LYS B 1 206 ? 6.121 27.688 -4.98 1 97.94 206 LYS B CA 1
ATOM 3302 C C . LYS B 1 206 ? 4.832 28.453 -5.273 1 97.94 206 LYS B C 1
ATOM 3304 O O . LYS B 1 206 ? 4.863 29.516 -5.887 1 97.94 206 LYS B O 1
ATOM 3309 N N . PHE B 1 207 ? 3.781 27.906 -4.852 1 98.31 207 PHE B N 1
ATOM 3310 C CA . PHE B 1 207 ? 2.479 28.516 -5.078 1 98.31 207 PHE B CA 1
ATOM 3311 C C . PHE B 1 207 ? 2.412 29.906 -4.43 1 98.31 207 PHE B C 1
ATOM 3313 O O . PHE B 1 207 ? 2.049 30.875 -5.082 1 98.31 207 PHE B O 1
ATOM 3320 N N . PHE B 1 208 ? 2.84 30.016 -3.156 1 97.94 208 PHE B N 1
ATOM 3321 C CA . PHE B 1 208 ? 2.701 31.281 -2.43 1 97.94 208 PHE B CA 1
ATOM 3322 C C . PHE B 1 208 ? 3.766 32.281 -2.871 1 97.94 208 PHE B C 1
ATOM 3324 O O . PHE B 1 208 ? 3.541 33.469 -2.83 1 97.94 208 PHE B O 1
ATOM 3331 N N . GLU B 1 209 ? 4.855 31.781 -3.336 1 97.38 209 GLU B N 1
ATOM 3332 C CA . GLU B 1 209 ? 5.891 32.688 -3.842 1 97.38 209 GLU B CA 1
ATOM 3333 C C . GLU B 1 209 ? 5.48 33.312 -5.176 1 97.38 209 GLU B C 1
ATOM 3335 O O . GLU B 1 209 ? 5.953 34.375 -5.539 1 97.38 209 GLU B O 1
ATOM 3340 N N . GLN B 1 210 ? 4.656 32.594 -5.863 1 95.75 210 GLN B N 1
ATOM 3341 C CA . GLN B 1 210 ? 4.23 33.062 -7.176 1 95.75 210 GLN B CA 1
ATOM 3342 C C . GLN B 1 210 ? 2.941 33.875 -7.082 1 95.75 210 GLN B C 1
ATOM 3344 O O . GLN B 1 210 ? 2.521 34.5 -8.055 1 95.75 210 GLN B O 1
ATOM 3349 N N . ASN B 1 211 ? 2.234 33.844 -5.949 1 87.38 211 ASN B N 1
ATOM 3350 C CA . ASN B 1 211 ? 0.953 34.531 -5.762 1 87.38 211 ASN B CA 1
ATOM 3351 C C . ASN B 1 211 ? 0.927 35.344 -4.469 1 87.38 211 ASN B C 1
ATOM 3353 O O . ASN B 1 211 ? 1.538 34.938 -3.475 1 87.38 211 ASN B O 1
#

Organism: Entamoeba histolytica (strain ATCC 30459 / HM-1:IMSS / ABRM) (NCBI:txid294381)